Protein AF-A0A0R3SLM7-F1 (afdb_monomer)

InterPro domains:
  IPR008491 CDK5 regulatory subunit-associated protein 3 [PF05600] (5-441)
  IPR008491 CDK5 regulatory subunit-associated protein 3 [PTHR14894] (5-441)

Solvent-accessible surface area (backbone atoms only — not comparable to full-atom values): 27024 Å² total; per-residue (Å²): 130,83,80,88,83,86,74,61,61,83,48,39,59,65,51,35,45,76,70,60,63,29,59,95,59,43,66,61,54,46,53,53,51,52,49,52,50,50,56,45,50,68,76,42,42,88,77,51,69,91,63,76,86,46,98,48,59,62,62,31,51,52,50,50,42,59,47,35,72,72,70,56,84,52,56,44,100,86,71,40,74,31,72,67,54,51,52,41,50,51,55,53,47,51,30,62,75,51,34,43,50,59,50,53,52,34,53,54,50,30,53,48,66,62,48,51,60,55,54,49,50,58,49,52,54,48,53,51,50,51,53,55,49,53,52,48,50,54,53,48,54,53,50,48,53,53,50,52,52,52,48,51,50,50,31,64,69,66,72,54,87,60,93,60,50,68,55,55,35,44,58,46,38,61,56,28,70,56,55,53,38,54,51,35,61,55,49,44,75,46,49,66,54,53,49,50,52,51,56,53,49,44,68,78,35,74,86,56,90,56,91,74,64,76,42,51,53,50,52,45,30,51,74,71,35,78,43,34,36,36,24,71,76,67,75,46,79,57,83,42,76,49,67,34,80,78,43,52,74,59,52,46,54,54,46,54,52,49,51,54,56,48,59,63,48,61,74,75,61,83,73,80,83,76,68,78,79,69,64,73,84,61,82,64,64,69,90,68,68,72,85,54,75,79,84,53,77,84,65,89,76,86,83,81,82,84,90,85,86,84,81,88,84,91,87,86,89,84,88,89,89,86,90,88,88,87,87,88,85,90,73,99,63,87,49,60,20,48,30,79,28,35,33,46,26,72,81,33,72,68,40,42,51,47,37,50,50,28,48,49,50,52,46,55,48,44,52,54,51,44,49,50,53,54,60,48,55,54,61,74,53,87,68,82,90,76,91,69,86,82,77,87,62,105,64,84,58,66,81,76,46,38,66,57,53,50,53,52,48,68,74,41,57,66,85,62,59,70,61,47,68,67,54,46,51,54,48,44,52,53,49,49,49,54,50,44,55,78,65,31,65,72,51,51,55,54,61,78

Foldseek 3Di:
DPDDDDDALLCQLVVCVVVVVADPCLVVLVVVLVVLLVVLCVVCVVQCPPQDDDPQVLVSLVVSLVSCVVPPPDADPVRHGDPSNVSSVVSNVSCVVRVSSSVSVSVVSNVCVVVVVVVVVVVVVVVVVVVVVVVVVVVVVVVVVVVVVVVVVVCVLLVPDDPLSVLSVLVLLVCQVVVVLVLLCLLLVLVLLQVLVLLVVCLVCVVDPCNQPQLNLSVCSNPPGFAFLLCVVPVDHAPEEDDAPCRSVVVSVVSVVVVVVVVVVVVPDPPDPDPVVVPPVPPPVPVPPPPDPPVPPPNDDDDDDDDDDDDDDDDDDDDDDDDDDDDDDDDDDRRYQYYNRSHTQLLDPVSLVSNLVSLVSSLVVLVVLLVVQVLLVVLVDPDDDDDDDDPDDPDDDSNVCSVVVVVSLVVRDPSSVVDDSVNSVVSNVSSVVSSCCSPPVVNCSSND

pLDDT: mean 76.99, std 20.33, range [26.98, 95.44]

Secondary structure (DSSP, 8-state):
-PPPP---GGGHHHHHHHTTSS-TTHHHHHHHHHHHHHHHHHHTGGGSTTPPPPSSHHHHHHHHHHHHHHH---B-TTSPBPHHHHHHHHHHHHHHHTTHHHHHHHHHHHHHHHHHHHHHHHHHHHHHHHHHHHHHHHHHHHHHHHHHHHHHHHHHHHT--SS-HHHHHHHHHHTHHHHHHHHHHHHGGGHHHHHHHHHHHHHH-TT---TTTSSHHHHHHHHH-S-BHHHHHHSS--SEE---TT-HHHHHHHHHHHHHHHHHHHTT-------TT--TT----GGG----SGGGTT-------------------------------------EE-GGGGSBGGGSHHHHHHHHHHHHHHHHHHHHHHHHHHHHHHHHS------------SS--HHHHHHHHHHHHHSS-HHHHT--HHHHHHHHHHHHHHHHHHH-HHHHHH--

Structure (mmCIF, N/CA/C/O backbone):
data_AF-A0A0R3SLM7-F1
#
_entry.id   AF-A0A0R3SLM7-F1
#
loop_
_atom_site.group_PDB
_atom_site.id
_atom_site.type_symbol
_atom_site.label_atom_id
_atom_site.label_alt_id
_atom_site.label_comp_id
_atom_site.label_asym_id
_atom_site.label_entity_id
_atom_site.label_seq_id
_atom_site.pdbx_PDB_ins_code
_atom_site.Cartn_x
_atom_site.Cartn_y
_atom_site.Cartn_z
_atom_site.occupancy
_atom_site.B_iso_or_equiv
_atom_site.auth_seq_id
_atom_site.auth_comp_id
_atom_site.auth_asym_id
_atom_site.auth_atom_id
_atom_site.pdbx_PDB_model_num
ATOM 1 N N . MET A 1 1 ? -33.824 33.484 60.166 1.00 42.94 1 MET A N 1
ATOM 2 C CA . MET A 1 1 ? -33.489 32.264 59.406 1.00 42.94 1 MET A CA 1
ATOM 3 C C . MET A 1 1 ? -32.159 31.755 59.939 1.00 42.94 1 MET A C 1
ATOM 5 O O . MET A 1 1 ? -31.243 32.569 59.995 1.00 42.94 1 MET A O 1
ATOM 9 N N . PRO A 1 2 ? -32.039 30.507 60.420 1.00 50.28 2 PRO A N 1
ATOM 10 C CA . PRO A 1 2 ? -30.723 29.961 60.746 1.00 50.28 2 PRO A CA 1
ATOM 11 C C . PRO A 1 2 ? -29.842 29.959 59.486 1.00 50.28 2 PRO A C 1
ATOM 13 O O . PRO A 1 2 ? -30.351 29.786 58.379 1.00 50.28 2 PRO A O 1
ATOM 16 N N . ALA A 1 3 ? -28.542 30.209 59.653 1.00 61.91 3 ALA A N 1
ATOM 17 C CA . ALA A 1 3 ? -27.585 30.229 58.550 1.00 61.91 3 ALA A CA 1
ATOM 18 C C . ALA A 1 3 ? -27.536 28.858 57.855 1.00 61.91 3 ALA A C 1
ATOM 20 O O . ALA A 1 3 ? -27.489 27.823 58.522 1.00 61.91 3 ALA A O 1
ATOM 21 N N . SER A 1 4 ? -27.550 28.856 56.522 1.00 70.88 4 SER A N 1
ATOM 22 C CA . SER A 1 4 ? -27.407 27.649 55.708 1.00 70.88 4 SER A CA 1
ATOM 23 C C . SER A 1 4 ? -26.027 27.034 55.925 1.00 70.88 4 SER A C 1
ATOM 25 O O . SER A 1 4 ? -25.007 27.708 55.780 1.00 70.88 4 SER A O 1
ATOM 27 N N . ILE A 1 5 ? -25.997 25.754 56.290 1.00 78.81 5 ILE A N 1
ATOM 28 C CA . ILE A 1 5 ? -24.760 25.015 56.535 1.00 78.81 5 ILE A CA 1
ATOM 29 C C . ILE A 1 5 ? -24.407 24.242 55.265 1.00 78.81 5 ILE A C 1
ATOM 31 O O . ILE A 1 5 ? -25.233 23.483 54.768 1.00 78.81 5 ILE A O 1
ATOM 35 N N . SER A 1 6 ? -23.187 24.429 54.760 1.00 83.19 6 SER A N 1
ATOM 36 C CA . SER A 1 6 ? -22.646 23.685 53.618 1.00 83.19 6 SER A CA 1
ATOM 37 C C . SER A 1 6 ? -21.650 22.636 54.108 1.00 83.19 6 SER A C 1
ATOM 39 O O . SER A 1 6 ? -20.753 22.948 54.895 1.00 83.19 6 SER A O 1
ATOM 41 N N . VAL A 1 7 ? -21.828 21.387 53.676 1.00 83.31 7 VAL A N 1
ATOM 42 C CA . VAL A 1 7 ? -20.976 20.249 54.045 1.00 83.31 7 VAL A CA 1
ATOM 43 C C . VAL A 1 7 ? -20.659 19.454 52.780 1.00 83.31 7 VAL A C 1
ATOM 45 O O . VAL A 1 7 ? -21.592 19.079 52.072 1.00 83.31 7 VAL A O 1
ATOM 48 N N . PRO A 1 8 ? -19.380 19.154 52.489 1.00 85.38 8 PRO A N 1
ATOM 49 C CA . PRO A 1 8 ? -19.029 18.266 51.386 1.00 85.38 8 PRO A CA 1
ATOM 50 C C . PRO A 1 8 ? -19.628 16.873 51.594 1.00 85.38 8 PRO A C 1
ATOM 52 O O . PRO A 1 8 ? -19.452 16.284 52.663 1.00 85.38 8 PRO A O 1
ATOM 55 N N . SER A 1 9 ? -20.265 16.317 50.563 1.00 83.81 9 SER A N 1
ATOM 56 C CA . SER A 1 9 ? -20.953 15.018 50.612 1.00 83.81 9 SER A CA 1
ATOM 57 C C . SER A 1 9 ? -20.081 13.879 51.158 1.00 83.81 9 SER A C 1
ATOM 59 O O . SER A 1 9 ? -20.539 13.082 51.972 1.00 83.81 9 SER A O 1
ATOM 61 N N . GLN A 1 10 ? -18.791 13.862 50.808 1.00 86.69 10 GLN A N 1
ATOM 62 C CA . GLN A 1 10 ? -17.817 12.860 51.273 1.00 86.69 10 GLN A CA 1
ATOM 63 C C . GLN A 1 10 ? -17.526 12.927 52.781 1.00 86.69 10 GLN A C 1
ATOM 65 O O . GLN A 1 10 ? -17.068 11.962 53.388 1.00 86.69 10 GLN A O 1
ATOM 70 N N . LYS A 1 11 ? -17.772 14.083 53.406 1.00 89.19 11 LYS A N 1
ATOM 71 C CA . LYS A 1 11 ? -17.537 14.327 54.836 1.00 89.19 11 LYS A CA 1
ATOM 72 C C . LYS A 1 11 ? -18.830 14.316 55.650 1.00 89.19 11 LYS A C 1
ATOM 74 O O . LYS A 1 11 ? -18.783 14.586 56.849 1.00 89.19 11 LYS A O 1
ATOM 79 N N . LEU A 1 12 ? -19.965 13.986 55.032 1.00 90.00 12 LEU A N 1
ATOM 80 C CA . LEU A 1 12 ? -21.279 14.095 55.655 1.00 90.00 12 LEU A CA 1
ATOM 81 C C . LEU A 1 12 ? -21.446 13.137 56.846 1.00 90.00 12 LEU A C 1
ATOM 83 O O . LEU A 1 12 ? -21.880 13.569 57.908 1.00 90.00 12 LEU A O 1
ATOM 87 N N . ILE A 1 13 ? -21.011 11.878 56.729 1.00 91.69 13 ILE A N 1
ATOM 88 C CA . ILE A 1 13 ? -21.053 10.910 57.844 1.00 91.69 13 ILE A CA 1
ATOM 89 C C . ILE A 1 13 ? -20.163 11.347 59.023 1.00 91.69 13 ILE A C 1
ATOM 91 O O . ILE A 1 13 ? -20.681 11.445 60.139 1.00 91.69 13 ILE A O 1
ATOM 95 N N . PRO A 1 14 ? -18.861 11.664 58.828 1.00 91.69 14 PRO A N 1
ATOM 96 C CA . PRO A 1 14 ? -18.027 12.220 59.894 1.00 91.69 14 PRO A CA 1
ATOM 97 C C . PRO A 1 14 ? -18.647 13.449 60.564 1.00 91.69 14 PRO A C 1
ATOM 99 O O . PRO A 1 14 ? -18.636 13.558 61.788 1.00 91.69 14 PRO A O 1
ATOM 102 N N . TRP A 1 15 ? -19.238 14.342 59.769 1.00 92.81 15 TRP A N 1
ATOM 103 C CA . TRP A 1 15 ? -19.884 15.555 60.259 1.00 92.81 15 TRP A CA 1
ATOM 104 C C . TRP A 1 15 ? -21.124 15.255 61.117 1.00 92.81 15 TRP A C 1
ATOM 106 O O . TRP A 1 15 ? -21.305 15.863 62.176 1.00 92.81 15 TRP A O 1
ATOM 116 N N . LEU A 1 16 ? -21.956 14.288 60.707 1.00 91.81 16 LEU A N 1
ATOM 117 C CA . LEU A 1 16 ? -23.124 13.837 61.473 1.00 91.81 16 LEU A CA 1
ATOM 118 C C . LEU A 1 16 ? -22.712 13.191 62.806 1.00 91.81 16 LEU A C 1
ATOM 120 O O . LEU A 1 16 ? -23.360 13.428 63.829 1.00 91.81 16 LEU A O 1
ATOM 124 N N . LEU A 1 17 ? -21.618 12.422 62.816 1.00 92.38 17 LEU A N 1
ATOM 125 C CA . LEU A 1 17 ? -21.061 11.793 64.020 1.00 92.38 17 LEU A CA 1
ATOM 126 C C . LEU A 1 17 ? -20.460 12.813 64.995 1.00 92.38 17 LEU A C 1
ATOM 128 O O . LEU A 1 17 ? -20.709 12.735 66.199 1.00 92.38 17 LEU A O 1
ATOM 132 N N . GLU A 1 18 ? -19.683 13.779 64.497 1.00 93.12 18 GLU A N 1
ATOM 133 C CA . GLU A 1 18 ? -19.029 14.809 65.318 1.00 93.12 18 GLU A CA 1
ATOM 134 C C . GLU A 1 18 ? -20.057 15.660 66.070 1.00 93.12 18 GLU A C 1
ATOM 136 O O . GLU A 1 18 ? -19.906 15.947 67.260 1.00 93.12 18 GLU A O 1
ATOM 141 N N . ARG A 1 19 ? -21.162 15.990 65.395 1.00 90.88 19 ARG A N 1
ATOM 142 C CA . ARG A 1 19 ? -22.281 16.742 65.975 1.00 90.88 19 ARG A CA 1
ATOM 143 C C . ARG A 1 19 ? -23.264 15.881 66.761 1.00 90.88 19 ARG A C 1
ATOM 145 O O . ARG A 1 19 ? -24.234 16.421 67.287 1.00 90.88 19 ARG A O 1
ATOM 152 N N . ARG A 1 20 ? -23.004 14.573 66.871 1.00 90.56 20 ARG A N 1
ATOM 153 C CA . ARG A 1 20 ? -23.850 13.595 67.573 1.00 90.56 20 ARG A CA 1
ATOM 154 C C . ARG A 1 20 ? -25.292 13.557 67.050 1.00 90.56 20 ARG A C 1
ATOM 156 O O . ARG A 1 20 ? -26.209 13.299 67.822 1.00 90.56 20 ARG A O 1
ATOM 163 N N . VAL A 1 21 ? -25.486 13.828 65.756 1.00 89.50 21 VAL A N 1
ATOM 164 C CA . VAL A 1 21 ? -26.787 13.675 65.079 1.00 89.50 21 VAL A CA 1
ATOM 165 C C . VAL A 1 21 ? -27.104 12.193 64.904 1.00 89.50 21 VAL A C 1
ATOM 167 O O . VAL A 1 21 ? -28.241 11.785 65.097 1.00 89.50 21 VAL A O 1
ATOM 170 N N . ILE A 1 22 ? -26.085 11.389 64.593 1.00 93.06 22 ILE A N 1
ATOM 171 C CA . ILE A 1 22 ? -26.174 9.926 64.518 1.00 93.06 22 ILE A CA 1
ATOM 172 C C . ILE A 1 22 ? -25.244 9.287 65.557 1.00 93.06 22 ILE A C 1
ATOM 174 O O . ILE A 1 22 ? -24.228 9.870 65.951 1.00 93.06 22 ILE A O 1
ATOM 178 N N . SER A 1 23 ? -25.592 8.083 66.016 1.00 91.94 23 SER A N 1
ATOM 179 C CA . SER A 1 23 ? -24.773 7.304 66.956 1.00 91.94 23 SER A CA 1
ATOM 180 C C . SER A 1 23 ? -23.512 6.748 66.286 1.00 91.94 23 SER A C 1
ATOM 182 O O . SER A 1 23 ? -23.504 6.494 65.088 1.00 91.94 23 SER A O 1
ATOM 184 N N . LYS A 1 24 ? -22.455 6.464 67.058 1.00 90.31 24 LYS A N 1
ATOM 185 C CA . LYS A 1 24 ? -21.267 5.747 66.548 1.00 90.31 24 LYS A CA 1
ATOM 186 C C . LYS A 1 24 ? -21.575 4.311 66.123 1.00 90.31 24 LYS A C 1
ATOM 188 O O . LYS A 1 24 ? -20.891 3.776 65.260 1.00 90.31 24 LYS A O 1
ATOM 193 N N . ASP A 1 25 ? -22.604 3.711 66.713 1.00 91.81 25 ASP A N 1
ATOM 194 C CA . ASP A 1 25 ? -23.058 2.355 66.400 1.00 91.81 25 ASP A CA 1
ATOM 195 C C . ASP A 1 25 ? -24.141 2.327 65.302 1.00 91.81 25 ASP A C 1
ATOM 197 O O . ASP A 1 25 ? -24.780 1.293 65.118 1.00 91.81 25 ASP A O 1
ATOM 201 N N . TYR A 1 26 ? -24.351 3.426 64.555 1.00 93.12 26 TYR A N 1
ATOM 202 C CA . TYR A 1 26 ? -25.422 3.525 63.548 1.00 93.12 26 TYR A CA 1
ATOM 203 C C . TYR A 1 26 ? -25.383 2.404 62.501 1.00 93.12 26 TYR A C 1
ATOM 205 O O . TYR A 1 26 ? -26.437 1.982 62.046 1.00 93.12 26 TYR A O 1
ATOM 213 N N . ILE A 1 27 ? -24.196 1.887 62.161 1.00 92.06 27 ILE A N 1
ATOM 214 C CA . ILE A 1 27 ? -24.023 0.775 61.212 1.00 92.06 27 ILE A CA 1
ATOM 215 C C . ILE A 1 27 ? -24.757 -0.478 61.709 1.00 92.06 27 ILE A C 1
ATOM 217 O O . ILE A 1 27 ? -25.474 -1.119 60.950 1.00 92.06 27 ILE A O 1
ATOM 221 N N . LYS A 1 28 ? -24.658 -0.796 63.008 1.00 93.81 28 LYS A N 1
ATOM 222 C CA . LYS A 1 28 ? -25.361 -1.948 63.599 1.00 93.81 28 LYS A CA 1
ATOM 223 C C . LYS A 1 28 ? -26.874 -1.740 63.588 1.00 93.81 28 LYS A C 1
ATOM 225 O O . LYS A 1 28 ? -27.623 -2.682 63.338 1.00 93.81 28 LYS A O 1
ATOM 230 N N . SER A 1 29 ? -27.323 -0.514 63.870 1.00 91.50 29 SER A N 1
ATOM 231 C CA . SER A 1 29 ? -28.740 -0.151 63.778 1.00 91.50 29 SER A CA 1
ATOM 232 C C . SER A 1 29 ? -29.244 -0.268 62.339 1.00 91.50 29 SER A C 1
ATOM 234 O O . SER A 1 29 ? -30.318 -0.822 62.118 1.00 91.50 29 SER A O 1
ATOM 236 N N . LEU A 1 30 ? -28.455 0.184 61.361 1.00 92.75 30 LEU A N 1
ATOM 237 C CA . LEU A 1 30 ? -28.770 0.079 59.941 1.00 92.75 30 LEU A CA 1
ATOM 238 C C . LEU A 1 30 ? -28.881 -1.388 59.514 1.00 92.75 30 LEU A C 1
ATOM 240 O O . LEU A 1 30 ? -29.927 -1.774 59.011 1.00 92.75 30 LEU A O 1
ATOM 244 N N . GLU A 1 31 ? -27.895 -2.236 59.823 1.00 93.56 31 GLU A N 1
ATOM 245 C CA . GLU A 1 31 ? -27.941 -3.680 59.534 1.00 93.56 31 GLU A CA 1
ATOM 246 C C . GLU A 1 31 ? -29.170 -4.369 60.147 1.00 93.56 31 GLU A C 1
ATOM 248 O O . GLU A 1 31 ? -29.835 -5.184 59.499 1.00 93.56 31 GLU A O 1
ATOM 253 N N . TYR A 1 32 ? -29.501 -4.032 61.398 1.00 93.75 32 TYR A N 1
ATOM 254 C CA . TYR A 1 32 ? -30.682 -4.565 62.072 1.00 93.75 32 TYR A CA 1
ATOM 255 C C . TYR A 1 32 ? -31.975 -4.166 61.352 1.00 93.75 32 TYR A C 1
ATOM 257 O O . TYR A 1 32 ? -32.854 -5.009 61.144 1.00 93.75 32 TYR A O 1
ATOM 265 N N . ILE A 1 33 ? -32.099 -2.893 60.970 1.00 92.56 33 ILE A N 1
ATOM 266 C CA . ILE A 1 33 ? -33.287 -2.385 60.288 1.00 92.56 33 ILE A CA 1
ATOM 267 C C . ILE A 1 33 ? -33.382 -2.949 58.863 1.00 92.56 33 ILE A C 1
ATOM 269 O O . ILE A 1 33 ? -34.450 -3.425 58.478 1.00 92.56 33 ILE A O 1
ATOM 273 N N . SER A 1 34 ? -32.276 -3.004 58.118 1.00 92.06 34 SER A N 1
ATOM 274 C CA . SER A 1 34 ? -32.204 -3.630 56.794 1.00 92.06 34 SER A CA 1
ATOM 275 C C . SER A 1 34 ? -32.658 -5.084 56.831 1.00 92.06 34 SER A C 1
ATOM 277 O O . SER A 1 34 ? -33.465 -5.514 56.007 1.00 92.06 34 SER A O 1
ATOM 279 N N . LYS A 1 35 ? -32.214 -5.843 57.840 1.00 94.25 35 LYS A N 1
ATOM 280 C CA . LYS A 1 35 ? -32.665 -7.223 58.038 1.00 94.25 35 LYS A CA 1
ATOM 281 C C . LYS A 1 35 ? -34.173 -7.296 58.278 1.00 94.25 35 LYS A C 1
ATOM 283 O O . LYS A 1 35 ? -34.838 -8.144 57.692 1.00 94.25 35 LYS A O 1
ATOM 288 N N . LYS A 1 36 ? -34.728 -6.400 59.101 1.00 93.25 36 LYS A N 1
ATOM 289 C CA . LYS A 1 36 ? -36.174 -6.335 59.374 1.00 93.25 36 LYS A CA 1
ATOM 290 C C . LYS A 1 36 ? -36.995 -5.987 58.135 1.00 93.25 36 LYS A C 1
ATOM 292 O O . LYS A 1 36 ? -38.081 -6.537 57.967 1.00 93.25 36 LYS A O 1
ATOM 297 N N . ILE A 1 37 ? -36.480 -5.114 57.273 1.00 92.25 37 ILE A N 1
ATOM 298 C CA . ILE A 1 37 ? -37.103 -4.794 55.985 1.00 92.25 37 ILE A CA 1
ATOM 299 C C . ILE A 1 37 ? -37.105 -6.014 55.069 1.00 92.25 37 ILE A C 1
ATOM 301 O O . ILE A 1 37 ? -38.150 -6.329 54.508 1.00 92.25 37 ILE A O 1
ATOM 305 N N . ASN A 1 38 ? -35.985 -6.729 54.956 1.00 91.81 38 ASN A N 1
ATOM 306 C CA . ASN A 1 38 ? -35.899 -7.925 54.116 1.00 91.81 38 ASN A CA 1
ATOM 307 C C . ASN A 1 38 ? -36.828 -9.040 54.621 1.00 91.81 38 ASN A C 1
ATOM 309 O O . ASN A 1 38 ? -37.623 -9.566 53.849 1.00 91.81 38 ASN A O 1
ATOM 313 N N . GLU A 1 39 ? -36.820 -9.320 55.931 1.00 93.00 39 GLU A N 1
ATOM 314 C CA . GLU A 1 39 ? -37.744 -10.273 56.570 1.00 93.00 39 GLU A CA 1
ATOM 315 C C . GLU A 1 39 ? -39.215 -9.904 56.299 1.00 93.00 39 GLU A C 1
ATOM 317 O O . GLU A 1 39 ? -40.059 -10.769 56.045 1.00 93.00 39 GLU A O 1
ATOM 322 N N . PHE A 1 40 ? -39.548 -8.610 56.341 1.00 91.62 40 PHE A N 1
ATOM 323 C CA . PHE A 1 40 ? -40.887 -8.148 55.995 1.00 91.62 40 PHE A CA 1
ATOM 324 C C . PHE A 1 40 ? -41.194 -8.342 54.505 1.00 91.62 40 PHE A C 1
ATOM 326 O O . PHE A 1 40 ? -42.275 -8.820 54.164 1.00 91.62 40 PHE A O 1
ATOM 333 N N . SER A 1 41 ? -40.253 -7.985 53.629 1.00 89.25 41 SER A N 1
ATOM 334 C CA . SER A 1 41 ? -40.411 -8.075 52.178 1.00 89.25 41 SER A CA 1
ATOM 335 C C . SER A 1 41 ? -40.649 -9.513 51.719 1.00 89.25 41 SER A C 1
ATOM 337 O O . SER A 1 41 ? -41.476 -9.743 50.845 1.00 89.25 41 SER A O 1
ATOM 339 N N . GLU A 1 42 ? -39.974 -10.482 52.339 1.00 88.56 42 GLU A N 1
ATOM 340 C CA . GLU A 1 42 ? -40.154 -11.911 52.061 1.00 88.56 42 GLU A CA 1
ATOM 341 C C . GLU A 1 42 ? -41.484 -12.444 52.612 1.00 88.56 42 GLU A C 1
ATOM 343 O O . GLU A 1 42 ? -42.202 -13.169 51.929 1.00 88.56 42 GLU A O 1
ATOM 348 N N . SER A 1 43 ? -41.844 -12.074 53.845 1.00 88.19 43 SER A N 1
ATOM 349 C CA . SER A 1 43 ? -43.051 -12.592 54.509 1.00 88.19 43 SER A CA 1
ATOM 350 C C . SER A 1 43 ? -44.360 -11.950 54.040 1.00 88.19 43 SER A C 1
ATOM 352 O O . SER A 1 43 ? -45.431 -12.506 54.276 1.00 88.19 43 SER A O 1
ATOM 354 N N . SER A 1 44 ? -44.294 -10.771 53.422 1.00 85.75 44 SER A N 1
ATOM 355 C CA . SER A 1 44 ? -45.459 -9.988 52.989 1.00 85.75 44 SER A CA 1
ATOM 356 C C . SER A 1 44 ? -45.410 -9.625 51.501 1.00 85.75 44 SER A C 1
ATOM 358 O O . SER A 1 44 ? -46.007 -8.619 51.119 1.00 85.75 44 SER A O 1
ATOM 360 N N . ALA A 1 45 ? -44.730 -10.435 50.677 1.00 84.69 45 ALA A N 1
ATOM 361 C CA . ALA A 1 45 ? -44.522 -10.200 49.243 1.00 84.69 45 ALA A CA 1
ATOM 362 C C . ALA A 1 45 ? -45.825 -9.860 48.490 1.00 84.69 45 ALA A C 1
ATOM 364 O O . ALA A 1 45 ? -45.892 -8.842 47.806 1.00 84.69 45 ALA A O 1
ATOM 365 N N . ASP A 1 46 ? -46.898 -10.620 48.728 1.00 83.94 46 ASP A N 1
ATOM 366 C CA . ASP A 1 46 ? -48.210 -10.423 48.089 1.00 83.94 46 ASP A CA 1
ATOM 367 C C . ASP A 1 46 ? -48.850 -9.054 48.401 1.00 83.94 46 ASP A C 1
ATOM 369 O O . ASP A 1 46 ? -49.691 -8.556 47.659 1.00 83.94 46 ASP A O 1
ATOM 373 N N . LYS A 1 47 ? -48.482 -8.423 49.526 1.00 82.12 47 LYS A N 1
ATOM 374 C CA . LYS A 1 47 ? -49.043 -7.128 49.961 1.00 82.12 47 LYS A CA 1
ATOM 375 C C . LYS A 1 47 ? -48.268 -5.918 49.441 1.00 82.12 47 LYS A C 1
ATOM 377 O O . LYS A 1 47 ? -48.741 -4.785 49.569 1.00 82.12 47 LYS A O 1
ATOM 382 N N . ILE A 1 48 ? -47.062 -6.147 48.935 1.00 86.25 48 ILE A N 1
ATOM 383 C CA . ILE A 1 48 ? -46.142 -5.115 48.441 1.00 86.25 48 ILE A CA 1
ATOM 384 C C . ILE A 1 48 ? -45.897 -5.240 46.934 1.00 86.25 48 ILE A C 1
ATOM 386 O O . ILE A 1 48 ? -45.029 -4.558 46.392 1.00 86.25 48 ILE A O 1
ATOM 390 N N . GLU A 1 49 ? -46.667 -6.095 46.260 1.00 82.31 49 GLU A N 1
ATOM 391 C CA . GLU A 1 49 ? -46.612 -6.276 44.815 1.00 82.31 49 GLU A CA 1
ATOM 392 C C . GLU A 1 49 ? -46.841 -4.935 44.093 1.00 82.31 49 GLU A C 1
ATOM 394 O O . GLU A 1 49 ? -47.788 -4.203 44.383 1.00 82.31 49 GLU A O 1
ATOM 399 N N . GLY A 1 50 ? -45.936 -4.592 43.170 1.00 81.25 50 GLY A N 1
ATOM 400 C CA . GLY A 1 50 ? -45.994 -3.351 42.390 1.00 81.25 50 GLY A CA 1
ATOM 401 C C . GLY A 1 50 ? -45.265 -2.144 42.992 1.00 81.25 50 GLY A C 1
ATOM 402 O O . GLY A 1 50 ? -45.292 -1.071 42.389 1.00 81.25 50 GLY A O 1
ATOM 403 N N . ILE A 1 51 ? -44.593 -2.285 44.140 1.00 88.94 51 ILE A N 1
ATOM 404 C CA . ILE A 1 51 ? -43.753 -1.220 44.709 1.00 88.94 51 ILE A CA 1
ATOM 405 C C . ILE A 1 51 ? -42.326 -1.332 44.166 1.00 88.94 51 ILE A C 1
ATOM 407 O O . ILE A 1 51 ? -41.668 -2.360 44.315 1.00 88.94 51 ILE A O 1
ATOM 411 N N . GLU A 1 52 ? -41.828 -0.254 43.561 1.00 90.00 52 GLU A N 1
ATOM 412 C CA . GLU A 1 52 ? -40.454 -0.180 43.065 1.00 90.00 52 GLU A CA 1
ATOM 413 C C . GLU A 1 52 ? -39.445 -0.183 44.226 1.00 90.00 52 GLU A C 1
ATOM 415 O O . GLU A 1 52 ? -39.536 0.613 45.167 1.00 90.00 52 GLU A O 1
ATOM 420 N N . ILE A 1 53 ? -38.456 -1.075 44.148 1.00 88.88 53 ILE A N 1
ATOM 421 C CA . ILE A 1 53 ? -37.362 -1.145 45.119 1.00 88.88 53 ILE A CA 1
ATOM 422 C C . ILE A 1 53 ? -36.475 0.090 44.956 1.00 88.88 53 ILE A C 1
ATOM 424 O O . ILE A 1 53 ? -35.957 0.358 43.873 1.00 88.88 53 ILE A O 1
ATOM 428 N N . LYS A 1 54 ? -36.252 0.827 46.049 1.00 89.56 54 LYS A N 1
ATOM 429 C CA . LYS A 1 54 ? -35.417 2.037 46.039 1.00 89.56 54 LYS A CA 1
ATOM 430 C C . LYS A 1 54 ? -33.981 1.760 46.499 1.00 89.56 54 LYS A C 1
ATOM 432 O O . LYS A 1 54 ? -33.789 0.951 47.404 1.00 89.56 54 LYS A O 1
ATOM 437 N N . PRO A 1 55 ? -32.978 2.498 45.975 1.00 87.00 55 PRO A N 1
ATOM 438 C CA . PRO A 1 55 ? -31.581 2.376 46.411 1.00 87.00 55 PRO A CA 1
ATOM 439 C C . PRO A 1 55 ? -31.329 2.741 47.880 1.00 87.00 55 PRO A C 1
ATOM 441 O O . PRO A 1 55 ? -30.302 2.362 48.427 1.00 87.00 55 PRO A O 1
ATOM 444 N N . VAL A 1 56 ? -32.233 3.513 48.492 1.00 92.88 56 VAL A N 1
ATOM 445 C CA . VAL A 1 56 ? -32.232 3.828 49.926 1.00 92.88 56 VAL A CA 1
ATOM 446 C C . VAL A 1 56 ? -33.476 3.180 50.532 1.00 92.88 56 VAL A C 1
ATOM 448 O O . VAL A 1 56 ? -34.609 3.541 50.189 1.00 92.88 56 VAL A O 1
ATOM 451 N N . GLN A 1 57 ? -33.265 2.229 51.433 1.00 92.19 57 GLN A N 1
ATOM 452 C CA . GLN A 1 57 ? -34.280 1.391 52.061 1.00 92.19 57 GLN A CA 1
ATOM 453 C C . GLN A 1 57 ? -35.249 2.189 52.925 1.00 92.19 57 GLN A C 1
ATOM 455 O O . GLN A 1 57 ? -36.427 1.845 52.974 1.00 92.19 57 GLN A O 1
ATOM 460 N N . TYR A 1 58 ? -34.817 3.294 53.536 1.00 94.81 58 TYR A N 1
ATOM 461 C CA . TYR A 1 58 ? -35.739 4.213 54.204 1.00 94.81 58 TYR A CA 1
ATOM 462 C C . TYR A 1 58 ? -36.870 4.701 53.279 1.00 94.81 58 TYR A C 1
ATOM 464 O O . TYR A 1 58 ? -38.043 4.649 53.654 1.00 94.81 58 TYR A O 1
ATOM 472 N N . PHE A 1 59 ? -36.552 5.133 52.051 1.00 94.31 59 PHE A N 1
ATOM 473 C CA . PHE A 1 59 ? -37.579 5.582 51.104 1.00 94.31 59 PHE A CA 1
ATOM 474 C C . PHE A 1 59 ? -38.445 4.422 50.612 1.00 94.31 59 PHE A C 1
ATOM 476 O O . PHE A 1 59 ? -39.644 4.605 50.416 1.00 94.31 59 PHE A O 1
ATOM 483 N N . TYR A 1 60 ? -37.861 3.232 50.461 1.00 94.06 60 TYR A N 1
ATOM 484 C CA . TYR A 1 60 ? -38.614 2.020 50.147 1.00 94.06 60 TYR A CA 1
ATOM 485 C C . TYR A 1 60 ? -39.619 1.677 51.261 1.00 94.06 60 TYR A C 1
ATOM 487 O O . TYR A 1 60 ? -40.805 1.495 50.998 1.00 94.06 60 TYR A O 1
ATOM 495 N N . ALA A 1 61 ? -39.188 1.693 52.525 1.00 93.94 61 ALA A N 1
ATOM 496 C CA . ALA A 1 61 ? -40.042 1.440 53.683 1.00 93.94 61 ALA A CA 1
ATOM 497 C C . ALA A 1 61 ? -41.160 2.483 53.832 1.00 93.94 61 ALA A C 1
ATOM 499 O O . ALA A 1 61 ? -42.288 2.129 54.184 1.00 93.94 61 ALA A O 1
ATOM 500 N N . GLN A 1 62 ? -40.881 3.756 53.531 1.00 94.56 62 GLN A N 1
ATOM 501 C CA . GLN A 1 62 ? -41.911 4.795 53.493 1.00 94.56 62 GLN A CA 1
ATOM 502 C C . GLN A 1 62 ? -42.970 4.532 52.419 1.00 94.56 62 GLN A C 1
ATOM 504 O O . GLN A 1 62 ? -44.157 4.742 52.673 1.00 94.56 62 GLN A O 1
ATOM 509 N N . ASP A 1 63 ? -42.567 4.094 51.228 1.00 93.31 63 ASP A N 1
ATOM 510 C CA . ASP A 1 63 ? -43.507 3.818 50.143 1.0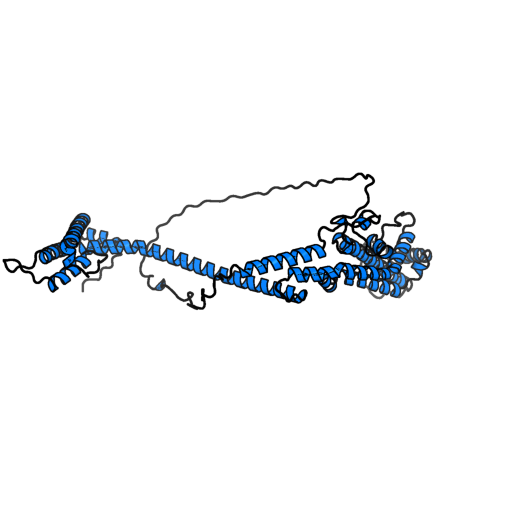0 93.31 63 ASP A CA 1
ATOM 511 C C . ASP A 1 63 ? -44.342 2.570 50.421 1.00 93.31 63 ASP A C 1
ATOM 513 O O . ASP A 1 63 ? -45.557 2.604 50.219 1.00 93.31 63 ASP A O 1
ATOM 517 N N . ILE A 1 64 ? -43.736 1.526 50.999 1.00 92.94 64 ILE A N 1
ATOM 518 C CA . ILE A 1 64 ? -44.466 0.364 51.517 1.00 92.94 64 ILE A CA 1
ATOM 519 C C . ILE A 1 64 ? -45.496 0.801 52.556 1.00 92.94 64 ILE A C 1
ATOM 521 O O . ILE A 1 64 ? -46.660 0.418 52.461 1.00 92.94 64 ILE A O 1
ATOM 525 N N . LEU A 1 65 ? -45.105 1.619 53.537 1.00 93.31 65 LEU A N 1
ATOM 526 C CA . LEU A 1 65 ? -46.027 2.079 54.573 1.00 93.31 65 LEU A CA 1
ATOM 527 C C . LEU A 1 65 ? -47.200 2.863 53.968 1.00 93.31 65 LEU A C 1
ATOM 529 O O . LEU A 1 65 ? -48.352 2.563 54.274 1.00 93.31 65 LEU A O 1
ATOM 533 N N . LYS A 1 66 ? -46.925 3.808 53.060 1.00 92.50 66 LYS A N 1
ATOM 534 C CA . LYS A 1 66 ? -47.962 4.584 52.359 1.00 92.50 66 LYS A CA 1
ATOM 535 C C . LYS A 1 66 ? -48.883 3.702 51.520 1.00 92.50 66 LYS A C 1
ATOM 537 O O . LYS A 1 66 ? -50.070 4.008 51.410 1.00 92.50 66 LYS A O 1
ATOM 542 N N . HIS A 1 67 ? -48.349 2.654 50.897 1.00 90.44 67 HIS A N 1
ATOM 543 C CA . HIS A 1 67 ? -49.138 1.693 50.136 1.00 90.44 67 HIS A CA 1
ATOM 544 C C . HIS A 1 67 ? -50.052 0.889 51.064 1.00 90.44 67 HIS A C 1
ATOM 546 O O . HIS A 1 67 ? -51.266 0.903 50.879 1.00 90.44 67 HIS A O 1
ATOM 552 N N . LEU A 1 68 ? -49.492 0.278 52.112 1.00 89.62 68 LEU A N 1
ATOM 553 C CA . LEU A 1 68 ? -50.237 -0.528 53.080 1.00 89.62 68 LEU A CA 1
ATOM 554 C C . LEU A 1 68 ? -51.321 0.279 53.799 1.00 89.62 68 LEU A C 1
ATOM 556 O O . LEU A 1 68 ? -52.414 -0.229 54.010 1.00 89.62 68 LEU A O 1
ATOM 560 N N . GLU A 1 69 ? -51.071 1.543 54.142 1.00 88.94 69 GLU A N 1
ATOM 561 C CA . GLU A 1 69 ? -52.088 2.406 54.761 1.00 88.94 69 GLU A CA 1
ATOM 562 C C . GLU A 1 69 ? -53.284 2.694 53.839 1.00 88.94 69 GLU A C 1
ATOM 564 O O . GLU A 1 69 ? -54.371 2.999 54.332 1.00 88.94 69 GLU A O 1
ATOM 569 N N . LYS A 1 70 ? -53.109 2.582 52.516 1.00 86.75 70 LYS A N 1
ATOM 570 C CA . LYS A 1 70 ? -54.184 2.750 51.527 1.00 86.75 70 LYS A CA 1
ATOM 571 C C . LYS A 1 70 ? -54.893 1.439 51.195 1.00 86.75 70 LYS A C 1
ATOM 573 O O . LYS A 1 70 ? -56.093 1.464 50.937 1.00 86.75 70 LYS A O 1
ATOM 578 N N . THR A 1 71 ? -54.167 0.324 51.154 1.00 85.25 71 THR A N 1
ATOM 579 C CA . THR A 1 71 ? -54.676 -0.959 50.644 1.00 85.25 71 THR A CA 1
ATOM 580 C C . THR A 1 71 ? -55.105 -1.928 51.742 1.00 85.25 71 THR A C 1
ATOM 582 O O . THR A 1 71 ? -56.035 -2.705 51.538 1.00 85.25 71 THR A O 1
ATOM 585 N N . ASP A 1 72 ? -54.489 -1.873 52.925 1.00 81.44 72 ASP A N 1
ATOM 586 C CA . ASP A 1 72 ? -54.764 -2.798 54.024 1.00 81.44 72 ASP A CA 1
ATOM 587 C C . ASP A 1 72 ? -55.798 -2.209 55.002 1.00 81.44 72 ASP A C 1
ATOM 589 O O . ASP A 1 72 ? -55.481 -1.513 55.969 1.00 81.44 72 ASP A O 1
ATOM 593 N N . THR A 1 73 ? -57.077 -2.513 54.759 1.00 75.56 73 THR A N 1
ATOM 594 C CA . THR A 1 73 ? -58.195 -2.106 55.628 1.00 75.56 73 THR A CA 1
ATOM 595 C C . THR A 1 73 ? -58.398 -3.032 56.832 1.00 75.56 73 THR A C 1
ATOM 597 O O . THR A 1 73 ? -59.376 -2.872 57.572 1.00 75.56 73 THR A O 1
ATOM 600 N N . THR A 1 74 ? -57.530 -4.030 57.037 1.00 76.62 74 THR A N 1
ATOM 601 C CA . THR A 1 74 ? -57.706 -5.013 58.109 1.00 76.62 74 THR A CA 1
ATOM 602 C C . THR A 1 74 ? -57.409 -4.394 59.475 1.00 76.62 74 THR A C 1
ATOM 604 O O . THR A 1 74 ? -56.421 -3.683 59.681 1.00 76.62 74 THR A O 1
ATOM 607 N N . LYS A 1 75 ? -58.303 -4.649 60.436 1.00 80.56 75 LYS A N 1
ATOM 608 C CA . LYS A 1 75 ? -58.156 -4.212 61.826 1.00 80.56 75 LYS A CA 1
ATOM 609 C C . LYS A 1 75 ? -58.134 -5.413 62.758 1.00 80.56 75 LYS A C 1
ATOM 611 O O . LYS A 1 75 ? -58.828 -6.399 62.539 1.00 80.56 75 LYS A O 1
ATOM 616 N N . ASP A 1 76 ? -57.326 -5.303 63.801 1.00 79.44 76 ASP A N 1
ATOM 617 C CA . ASP A 1 76 ? -57.229 -6.282 64.884 1.00 79.44 76 ASP A CA 1
ATOM 618 C C . ASP A 1 76 ? -58.526 -6.313 65.722 1.00 79.44 76 ASP A C 1
ATOM 620 O O . ASP A 1 76 ? -59.328 -5.380 65.651 1.00 79.44 76 ASP A O 1
ATOM 624 N N . PHE A 1 77 ? -58.705 -7.317 66.587 1.00 76.19 77 PHE A N 1
ATOM 625 C CA . PHE A 1 77 ? -59.874 -7.480 67.474 1.00 76.19 77 PHE A CA 1
ATOM 626 C C . PHE A 1 77 ? -60.169 -6.230 68.329 1.00 76.19 77 PHE A C 1
ATOM 628 O O . PHE A 1 77 ? -61.312 -5.944 68.670 1.00 76.19 77 PHE A O 1
ATOM 635 N N . PHE A 1 78 ? -59.137 -5.433 68.619 1.00 81.38 78 PHE A N 1
ATOM 636 C CA . PHE A 1 78 ? -59.225 -4.164 69.352 1.00 81.38 78 PHE A CA 1
ATOM 637 C C . PHE A 1 78 ? -59.354 -2.916 68.455 1.00 81.38 78 PHE A C 1
ATOM 639 O O . PHE A 1 78 ? -59.112 -1.802 68.915 1.00 81.38 78 PHE A O 1
ATOM 646 N N . GLY A 1 79 ? -59.654 -3.073 67.163 1.00 80.25 79 GLY A N 1
ATOM 647 C CA . GLY A 1 79 ? -59.804 -1.971 66.204 1.00 80.25 79 GLY A CA 1
ATOM 648 C C . GLY A 1 79 ? -58.493 -1.293 65.780 1.00 80.25 79 GLY A C 1
ATOM 649 O O . GLY A 1 79 ? -58.521 -0.224 65.170 1.00 80.25 79 GLY A O 1
ATOM 650 N N . ARG A 1 80 ? -57.340 -1.892 66.101 1.00 83.94 80 ARG A N 1
ATOM 651 C CA . ARG A 1 80 ? -56.005 -1.369 65.758 1.00 83.94 80 ARG A CA 1
ATOM 652 C C . ARG A 1 80 ? -55.645 -1.697 64.310 1.00 83.94 80 ARG A C 1
ATOM 654 O O . ARG A 1 80 ? -56.130 -2.689 63.781 1.00 83.94 80 ARG A O 1
ATOM 661 N N . ALA A 1 81 ? -54.753 -0.907 63.708 1.00 83.38 81 ALA A N 1
ATOM 662 C CA . ALA A 1 81 ? -54.201 -1.184 62.377 1.00 83.38 81 ALA A CA 1
ATOM 663 C C . ALA A 1 81 ? -53.570 -2.588 62.293 1.00 83.38 81 ALA A C 1
ATOM 665 O O . ALA A 1 81 ? -53.157 -3.138 63.325 1.00 83.38 81 ALA A O 1
ATOM 666 N N . SER A 1 82 ? -53.492 -3.134 61.076 1.00 87.12 82 SER A N 1
ATOM 667 C CA . SER A 1 82 ? -52.973 -4.475 60.796 1.00 87.12 82 SER A CA 1
ATOM 668 C C . SER A 1 82 ? -51.560 -4.698 61.343 1.00 87.12 82 SER A C 1
ATOM 670 O O . SER A 1 82 ? -50.791 -3.760 61.572 1.00 87.12 82 SER A O 1
ATOM 672 N N . THR A 1 83 ? -51.197 -5.963 61.559 1.00 86.69 83 THR A N 1
ATOM 673 C CA . THR A 1 83 ? -49.842 -6.343 61.986 1.00 86.69 83 THR A CA 1
ATOM 674 C C . THR A 1 83 ? -48.784 -5.817 61.018 1.00 86.69 83 THR A C 1
ATOM 676 O O . THR A 1 83 ? -47.798 -5.252 61.477 1.00 86.69 83 THR A O 1
ATOM 679 N N . SER A 1 84 ? -49.025 -5.908 59.707 1.00 87.19 84 SER A N 1
ATOM 680 C CA . SER A 1 84 ? -48.123 -5.411 58.664 1.00 87.19 84 SER A CA 1
ATOM 681 C C . SER A 1 84 ? -47.900 -3.896 58.761 1.00 87.19 84 SER A C 1
ATOM 683 O O . SER A 1 84 ? -46.755 -3.452 58.809 1.00 87.19 84 SER A O 1
ATOM 685 N N . ILE A 1 85 ? -48.974 -3.104 58.893 1.00 89.19 85 ILE A N 1
ATOM 686 C CA . ILE A 1 85 ? -48.878 -1.643 59.058 1.00 89.19 85 ILE A CA 1
ATOM 687 C C . ILE A 1 85 ? -48.124 -1.285 60.346 1.00 89.19 85 ILE A C 1
ATOM 689 O O . ILE A 1 85 ? -47.311 -0.362 60.358 1.00 89.19 85 ILE A O 1
ATOM 693 N N . ARG A 1 86 ? -48.383 -1.994 61.452 1.00 90.94 86 ARG A N 1
ATOM 694 C CA . ARG A 1 86 ? -47.706 -1.732 62.734 1.00 90.94 86 ARG A CA 1
ATOM 695 C C . ARG A 1 86 ? -46.210 -2.031 62.656 1.00 90.94 86 ARG A C 1
ATOM 697 O O . ARG A 1 86 ? -45.428 -1.217 63.134 1.00 90.94 86 ARG A O 1
ATOM 704 N N . THR A 1 87 ? -45.827 -3.148 62.039 1.00 91.06 87 THR A N 1
ATOM 705 C CA . THR A 1 87 ? -44.420 -3.520 61.843 1.00 91.06 87 THR A CA 1
ATOM 706 C C . THR A 1 87 ? -43.685 -2.489 60.992 1.00 91.06 87 THR A C 1
ATOM 708 O O . THR A 1 87 ? -42.610 -2.045 61.380 1.00 91.06 87 THR A O 1
ATOM 711 N N . LEU A 1 88 ? -44.272 -2.039 59.877 1.00 92.94 88 LEU A N 1
ATOM 712 C CA . LEU A 1 88 ? -43.636 -1.023 59.028 1.00 92.94 88 LEU A CA 1
ATOM 713 C C . LEU A 1 88 ? -43.551 0.334 59.702 1.00 92.94 88 LEU A C 1
ATOM 715 O O . LEU A 1 88 ? -42.541 1.017 59.569 1.00 92.94 88 LEU A O 1
ATOM 719 N N . ARG A 1 89 ? -44.578 0.712 60.465 1.00 93.75 89 ARG A N 1
ATOM 720 C CA . ARG A 1 89 ? -44.537 1.941 61.254 1.00 93.75 89 ARG A CA 1
ATOM 721 C C . ARG A 1 89 ? -43.436 1.892 62.315 1.00 93.75 89 ARG A C 1
ATOM 723 O O . ARG A 1 89 ? -42.778 2.904 62.513 1.00 93.75 89 ARG A O 1
ATOM 730 N N . ASP A 1 90 ? -43.206 0.743 62.955 1.00 93.88 90 ASP A N 1
ATOM 731 C CA . ASP A 1 90 ? -42.078 0.562 63.884 1.00 93.88 90 ASP A CA 1
ATOM 732 C C . ASP A 1 90 ? -40.731 0.700 63.159 1.00 93.88 90 ASP A C 1
ATOM 734 O O . ASP A 1 90 ? -39.863 1.440 63.610 1.00 93.88 90 ASP A O 1
ATOM 738 N N . ILE A 1 91 ? -40.580 0.061 61.994 1.00 93.50 91 ILE A N 1
ATOM 739 C CA . ILE A 1 91 ? -39.373 0.159 61.155 1.00 93.50 91 ILE A CA 1
ATOM 740 C C . ILE A 1 91 ? -39.083 1.617 60.764 1.00 93.50 91 ILE A C 1
ATOM 742 O O . ILE A 1 91 ? -37.976 2.103 60.993 1.00 93.50 91 ILE A O 1
ATOM 746 N N . VAL A 1 92 ? -40.073 2.337 60.222 1.00 95.00 92 VAL A N 1
ATOM 747 C CA . VAL A 1 92 ? -39.928 3.752 59.833 1.00 95.00 92 VAL A CA 1
ATOM 748 C C . VAL A 1 92 ? -39.651 4.630 61.057 1.00 95.00 92 VAL A C 1
ATOM 750 O O . VAL A 1 92 ? -38.763 5.478 61.014 1.00 95.00 92 VAL A O 1
ATOM 753 N N . SER A 1 93 ? -40.331 4.384 62.181 1.00 94.69 93 SER A N 1
ATOM 754 C CA . SER A 1 93 ? -40.100 5.133 63.419 1.00 94.69 93 SER A CA 1
ATOM 755 C C . SER A 1 93 ? -38.677 4.956 63.947 1.00 94.69 93 SER A C 1
ATOM 757 O O . SER A 1 93 ? -38.115 5.922 64.454 1.00 94.69 93 SER A O 1
ATOM 759 N N . ARG A 1 94 ? -38.087 3.758 63.837 1.00 91.88 94 ARG A N 1
ATOM 760 C CA . ARG A 1 94 ? -36.696 3.506 64.250 1.00 91.88 94 ARG A CA 1
ATOM 761 C C . ARG A 1 94 ? -35.691 4.229 63.361 1.00 91.88 94 ARG A C 1
ATOM 763 O O . ARG A 1 94 ? -34.724 4.790 63.873 1.00 91.88 94 ARG A O 1
ATOM 770 N N . TYR A 1 95 ? -35.943 4.270 62.051 1.00 93.62 95 TYR A N 1
ATOM 771 C CA . TYR A 1 95 ? -35.144 5.074 61.125 1.00 93.62 95 TYR A CA 1
ATOM 772 C C . TYR A 1 95 ? -35.109 6.551 61.524 1.00 93.62 95 TYR A C 1
ATOM 774 O O . TYR A 1 95 ? -34.048 7.172 61.480 1.00 93.62 95 TYR A O 1
ATOM 782 N N . GLU A 1 96 ? -36.261 7.107 61.903 1.00 93.31 96 GLU A N 1
ATOM 783 C CA . GLU A 1 96 ? -36.406 8.523 62.244 1.00 93.31 96 GLU A CA 1
ATOM 784 C C . GLU A 1 96 ? -35.886 8.850 63.651 1.00 93.31 96 GLU A C 1
ATOM 786 O O . GLU A 1 96 ? -35.245 9.885 63.829 1.00 93.31 96 GLU A O 1
ATOM 791 N N . SER A 1 97 ? -36.111 7.975 64.639 1.00 89.44 97 SER A N 1
ATOM 792 C CA . SER A 1 97 ? -35.718 8.220 66.035 1.00 89.44 97 SER A CA 1
ATOM 793 C C . SER A 1 97 ? -34.209 8.198 66.252 1.00 89.44 97 SER A C 1
ATOM 795 O O . SER A 1 97 ? -33.696 8.938 67.085 1.00 89.44 97 SER A O 1
ATOM 797 N N . GLU A 1 98 ? -33.502 7.336 65.522 1.00 89.44 98 GLU A N 1
ATOM 798 C CA . GLU A 1 98 ? -32.042 7.206 65.591 1.00 89.44 98 GLU A CA 1
ATOM 799 C C . GLU A 1 98 ? -31.331 7.971 64.456 1.00 89.44 98 GLU A C 1
ATOM 801 O O . GLU A 1 98 ? -30.111 7.874 64.316 1.00 89.44 98 GLU A O 1
ATOM 806 N N . HIS A 1 99 ? -32.081 8.726 63.640 1.00 92.19 99 HIS A N 1
ATOM 807 C CA . HIS A 1 99 ? -31.590 9.441 62.454 1.00 92.19 99 HIS A CA 1
ATOM 808 C C . HIS A 1 99 ? -30.793 8.555 61.472 1.00 92.19 99 HIS A C 1
ATOM 810 O O . HIS A 1 99 ? -29.928 9.030 60.730 1.00 92.19 99 HIS A O 1
ATOM 816 N N . ILE A 1 100 ? -31.102 7.255 61.437 1.00 94.31 100 ILE A N 1
ATOM 817 C CA . ILE A 1 100 ? -30.461 6.268 60.555 1.00 94.31 100 ILE A CA 1
ATOM 818 C C . ILE A 1 100 ? -30.794 6.558 59.092 1.00 94.31 100 ILE A C 1
ATOM 820 O O . ILE A 1 100 ? -29.980 6.305 58.210 1.00 94.31 100 ILE A O 1
ATOM 824 N N . ASN A 1 101 ? -31.950 7.170 58.829 1.00 93.19 101 ASN A N 1
ATOM 825 C CA . ASN A 1 101 ? -32.336 7.621 57.496 1.00 93.19 101 ASN A CA 1
ATOM 826 C C . ASN A 1 101 ? -31.310 8.596 56.893 1.00 93.19 101 ASN A C 1
ATOM 828 O O . ASN A 1 101 ? -30.963 8.484 55.720 1.00 93.19 101 ASN A O 1
ATOM 832 N N . LEU A 1 102 ? -30.789 9.529 57.697 1.00 92.62 102 LEU A N 1
ATOM 833 C CA . LEU A 1 102 ? -29.743 10.458 57.270 1.00 92.62 102 LEU A CA 1
ATOM 834 C C . LEU A 1 102 ? -28.412 9.741 57.046 1.00 92.62 102 LEU A C 1
ATOM 836 O O . LEU A 1 102 ? -27.697 10.082 56.105 1.00 92.62 102 LEU A O 1
ATOM 840 N N . ALA A 1 103 ? -28.085 8.756 57.884 1.00 92.56 103 ALA A N 1
ATOM 841 C CA . ALA A 1 103 ? -26.869 7.967 57.731 1.00 92.56 103 ALA A CA 1
ATOM 842 C C . ALA A 1 103 ? -26.877 7.161 56.423 1.00 92.56 103 ALA A C 1
ATOM 844 O O . ALA A 1 103 ? -25.935 7.268 55.645 1.00 92.56 103 ALA A O 1
ATOM 845 N N . GLU A 1 104 ? -27.969 6.454 56.131 1.00 92.62 104 GLU A N 1
ATOM 846 C CA . GLU A 1 104 ? -28.118 5.644 54.918 1.00 92.62 104 GLU A CA 1
ATOM 847 C C . GLU A 1 104 ? -28.064 6.500 53.640 1.00 92.62 104 GLU A C 1
ATOM 849 O O . GLU A 1 104 ? -27.345 6.183 52.690 1.00 92.62 104 GLU A O 1
ATOM 854 N N . VAL A 1 105 ? -28.765 7.643 53.624 1.00 92.50 105 VAL A N 1
ATOM 855 C CA . VAL A 1 105 ? -28.694 8.599 52.504 1.00 92.50 105 VAL A CA 1
ATOM 856 C C . VAL A 1 105 ? -27.267 9.121 52.319 1.00 92.50 105 VAL A C 1
ATOM 858 O O . VAL A 1 105 ? -26.802 9.251 51.187 1.00 92.50 105 VAL A O 1
ATOM 861 N N . SER A 1 106 ? -26.558 9.394 53.416 1.00 91.50 106 SER A N 1
ATOM 862 C CA . SER A 1 106 ? -25.172 9.867 53.372 1.00 91.50 106 SER A CA 1
ATOM 863 C C . SER A 1 106 ? -24.206 8.792 52.864 1.00 91.50 106 SER A C 1
ATOM 865 O O . SER A 1 106 ? -23.316 9.120 52.082 1.00 91.50 106 SER A O 1
ATOM 867 N N . GLU A 1 107 ? -24.382 7.522 53.253 1.00 90.69 107 GLU A N 1
ATOM 868 C CA . GLU A 1 107 ? -23.600 6.391 52.725 1.00 90.69 107 GLU A CA 1
ATOM 869 C C . GLU A 1 107 ? -23.811 6.240 51.221 1.00 90.69 107 GLU A C 1
ATOM 871 O O . GLU A 1 107 ? -22.842 6.172 50.460 1.00 90.69 107 GLU A O 1
ATOM 876 N N . ARG A 1 108 ? -25.072 6.279 50.776 1.00 90.69 108 ARG A N 1
ATOM 877 C CA . ARG A 1 108 ? -25.404 6.174 49.353 1.00 90.69 108 ARG A CA 1
ATOM 878 C C . ARG A 1 108 ? -24.830 7.333 48.544 1.00 90.69 108 ARG A C 1
ATOM 880 O O . ARG A 1 108 ? -24.295 7.118 47.458 1.00 90.69 108 ARG A O 1
ATOM 887 N N . LEU A 1 109 ? -24.924 8.554 49.066 1.00 90.19 109 LEU A N 1
ATOM 888 C CA . LEU A 1 109 ? -24.367 9.739 48.421 1.00 90.19 109 LEU A CA 1
ATOM 889 C C . LEU A 1 109 ? -22.836 9.668 48.333 1.00 90.19 109 LEU A C 1
ATOM 891 O O . LEU A 1 109 ? -22.267 10.044 47.311 1.00 90.19 109 LEU A O 1
ATOM 895 N N . ASN A 1 110 ? -22.172 9.157 49.370 1.00 89.81 110 ASN A N 1
ATOM 896 C CA . ASN A 1 110 ? -20.725 8.986 49.370 1.00 89.81 110 ASN A CA 1
ATOM 897 C C . ASN A 1 110 ? -20.272 7.956 48.319 1.00 89.81 110 ASN A C 1
ATOM 899 O O . ASN A 1 110 ? -19.340 8.236 47.570 1.00 89.81 110 ASN A O 1
ATOM 903 N N . ASP A 1 111 ? -20.963 6.815 48.194 1.00 89.12 111 ASP A N 1
ATOM 904 C CA . ASP A 1 111 ? -20.692 5.828 47.132 1.00 89.12 111 ASP A CA 1
ATOM 905 C C . ASP A 1 111 ? -20.818 6.455 45.732 1.00 89.12 111 ASP A C 1
ATOM 907 O O . ASP A 1 111 ? -19.916 6.332 44.900 1.00 89.12 111 ASP A O 1
ATOM 911 N N . LEU A 1 112 ? -21.874 7.243 45.494 1.00 89.44 112 LEU A N 1
ATOM 912 C CA . LEU A 1 112 ? -22.042 7.980 44.236 1.00 89.44 112 LEU A CA 1
ATOM 913 C C . LEU A 1 112 ? -20.882 8.953 43.966 1.00 89.44 112 LEU A C 1
ATOM 915 O O . LEU A 1 112 ? -20.406 9.030 42.832 1.00 89.44 112 LEU A O 1
ATOM 919 N N . CYS A 1 113 ? -20.380 9.653 44.989 1.00 88.25 113 CYS A N 1
ATOM 920 C CA . CYS A 1 113 ? -19.221 10.538 44.852 1.00 88.25 113 CYS A CA 1
ATOM 921 C C . CYS A 1 113 ? -17.934 9.800 44.437 1.00 88.25 113 CYS A C 1
ATOM 923 O O . CYS A 1 113 ? -17.071 10.426 43.822 1.00 88.25 113 CYS A O 1
ATOM 925 N N . TYR A 1 114 ? -17.796 8.504 44.736 1.00 86.12 114 TYR A N 1
ATOM 926 C CA . TYR A 1 114 ? -16.650 7.691 44.308 1.00 86.12 114 TYR A CA 1
ATOM 927 C C . TYR A 1 114 ? -16.824 7.066 42.920 1.00 86.12 114 TYR A C 1
ATOM 929 O O . TYR A 1 114 ? -15.838 6.901 42.199 1.00 86.12 114 TYR A O 1
ATOM 937 N N . GLN A 1 115 ? -18.049 6.709 42.529 1.00 88.19 115 GLN A N 1
ATOM 938 C CA . GLN A 1 115 ? -18.312 6.107 41.216 1.00 88.19 115 GLN A CA 1
ATOM 939 C C . GLN A 1 115 ? -18.333 7.146 40.093 1.00 88.19 115 GLN A C 1
ATOM 941 O O . GLN A 1 115 ? -17.833 6.884 38.999 1.00 88.19 115 GLN A O 1
ATOM 946 N N . LEU A 1 116 ? -18.854 8.346 40.364 1.00 88.62 116 LEU A N 1
ATOM 947 C CA . LEU A 1 116 ? -19.021 9.384 39.349 1.00 88.62 116 LEU A CA 1
ATOM 948 C C . LEU A 1 116 ? -17.704 9.754 38.629 1.00 88.62 116 LEU A C 1
ATOM 950 O O . LEU A 1 116 ? -17.715 9.797 37.399 1.00 88.62 116 LEU A O 1
ATOM 954 N N . PRO A 1 117 ? -16.555 9.952 39.312 1.00 87.88 117 PRO A N 1
ATOM 955 C CA . PRO A 1 117 ? -15.281 10.210 38.637 1.00 87.88 117 PRO A CA 1
ATOM 956 C C . PRO A 1 117 ? -14.820 9.059 37.734 1.00 87.88 117 PRO A C 1
ATOM 958 O O . PRO A 1 117 ? -14.300 9.305 36.648 1.00 87.88 117 PRO A O 1
ATOM 961 N N . LYS A 1 118 ? -15.048 7.802 38.141 1.00 87.31 118 LYS A N 1
ATOM 962 C CA . LYS A 1 118 ? -14.697 6.627 37.327 1.00 87.31 118 LYS A CA 1
ATOM 963 C C . LYS A 1 118 ? -15.527 6.577 36.051 1.00 87.31 118 LYS A C 1
ATOM 965 O O . LYS A 1 118 ? -14.976 6.363 34.976 1.00 87.31 118 LYS A O 1
ATOM 970 N N . CYS A 1 119 ? -16.833 6.824 36.161 1.00 87.62 119 CYS A N 1
ATOM 971 C CA . CYS A 1 119 ? -17.714 6.934 35.002 1.00 87.62 119 CYS A CA 1
ATOM 972 C C . CYS A 1 119 ? -17.267 8.070 34.072 1.00 87.62 119 CYS A C 1
ATOM 974 O O . CYS A 1 119 ? -17.194 7.858 32.867 1.00 87.62 119 CYS A O 1
ATOM 976 N N . LYS A 1 120 ? -16.893 9.236 34.619 1.00 83.94 120 LYS A N 1
ATOM 977 C CA . LYS A 1 120 ? -16.368 10.364 33.830 1.00 83.94 120 LYS A CA 1
ATOM 978 C C . LYS A 1 120 ? -15.106 9.993 33.052 1.00 83.94 120 LYS A C 1
ATOM 980 O O . LYS A 1 120 ? -15.063 10.217 31.849 1.00 83.94 120 LYS A O 1
ATOM 985 N N . SER A 1 121 ? -14.116 9.390 33.715 1.00 86.88 121 SER A N 1
ATOM 986 C CA . SER A 1 121 ? -12.887 8.936 33.048 1.00 86.88 121 SER A CA 1
ATOM 987 C C . SER A 1 121 ? -13.203 7.938 31.936 1.00 86.88 121 SER A C 1
ATOM 989 O O . SER A 1 121 ? -12.751 8.097 30.811 1.00 86.88 121 SER A O 1
ATOM 991 N N . ALA A 1 122 ? -14.059 6.956 32.222 1.00 87.75 122 ALA A N 1
ATOM 992 C CA . ALA A 1 122 ? -14.436 5.923 31.266 1.00 87.75 122 ALA A CA 1
ATOM 993 C C . ALA A 1 122 ? -15.205 6.461 30.043 1.00 87.75 122 ALA A C 1
ATOM 995 O O . ALA A 1 122 ? -15.138 5.847 28.974 1.00 87.75 122 ALA A O 1
ATOM 996 N N . ILE A 1 123 ? -15.953 7.561 30.195 1.00 89.62 123 ILE A N 1
ATOM 997 C CA . ILE A 1 123 ? -16.611 8.278 29.093 1.00 89.62 123 ILE A CA 1
ATOM 998 C C . ILE A 1 123 ? -15.569 9.046 28.276 1.00 89.62 123 ILE A C 1
ATOM 1000 O O . ILE A 1 123 ? -15.546 8.894 27.058 1.00 89.62 123 ILE A O 1
ATOM 1004 N N . ALA A 1 124 ? -14.673 9.792 28.927 1.00 84.81 124 ALA A N 1
ATOM 1005 C CA . ALA A 1 124 ? -13.617 10.549 28.252 1.00 84.81 124 ALA A CA 1
ATOM 1006 C C . ALA A 1 124 ? -12.681 9.640 27.433 1.00 84.81 124 ALA A C 1
ATOM 1008 O O . ALA A 1 124 ? -12.367 9.944 26.283 1.00 84.81 124 ALA A O 1
ATOM 1009 N N . ASP A 1 125 ? -12.300 8.481 27.982 1.00 89.50 125 ASP A N 1
ATOM 1010 C CA . ASP A 1 125 ? -11.481 7.485 27.281 1.00 89.50 125 ASP A CA 1
ATOM 1011 C C . ASP A 1 125 ? -12.191 6.946 26.030 1.00 89.50 125 ASP A C 1
ATOM 1013 O O . ASP A 1 125 ? -11.579 6.793 24.971 1.00 89.50 125 ASP A O 1
ATOM 1017 N N . ARG A 1 126 ? -13.504 6.691 26.127 1.00 89.50 126 ARG A N 1
ATOM 1018 C CA . ARG A 1 126 ? -14.324 6.242 24.991 1.00 89.50 126 ARG A CA 1
ATOM 1019 C C . ARG A 1 126 ? -14.485 7.330 23.937 1.00 89.50 126 ARG A C 1
ATOM 1021 O O . ARG A 1 126 ? -14.376 7.023 22.758 1.00 89.50 126 ARG A O 1
ATOM 1028 N N . GLN A 1 127 ? -14.700 8.580 24.340 1.00 87.38 127 GLN A N 1
ATOM 1029 C CA . GLN A 1 127 ? -14.771 9.719 23.420 1.00 87.38 127 GLN A CA 1
ATOM 1030 C C . GLN A 1 127 ? -13.456 9.893 22.657 1.00 87.38 127 GLN A C 1
ATOM 1032 O O . GLN A 1 127 ? -13.463 10.042 21.438 1.00 87.38 127 GLN A O 1
ATOM 1037 N N . LYS A 1 128 ? -12.317 9.783 23.352 1.00 90.88 128 LYS A N 1
ATOM 1038 C CA . LYS A 1 128 ? -11.001 9.801 22.709 1.00 90.88 128 LYS A CA 1
ATOM 1039 C C . LYS A 1 128 ? -10.856 8.670 21.686 1.00 90.88 128 LYS A C 1
ATOM 1041 O O . LYS A 1 128 ? -10.435 8.926 20.563 1.00 90.88 128 LYS A O 1
ATOM 1046 N N . LEU A 1 129 ? -11.247 7.446 22.048 1.00 92.88 129 LEU A N 1
ATOM 1047 C CA . LEU A 1 129 ? -11.194 6.299 21.139 1.00 92.88 129 LEU A CA 1
ATOM 1048 C C . LEU A 1 129 ? -12.083 6.492 19.901 1.00 92.88 129 LEU A C 1
ATOM 1050 O O . LEU A 1 129 ? -11.658 6.156 18.799 1.00 92.88 129 LEU A O 1
ATOM 1054 N N . ILE A 1 130 ? -13.292 7.036 20.066 1.00 89.88 130 ILE A N 1
ATOM 1055 C CA . ILE A 1 130 ? -14.200 7.341 18.949 1.00 89.88 130 ILE A CA 1
ATOM 1056 C C . ILE A 1 130 ? -13.537 8.328 17.983 1.00 89.88 130 ILE A C 1
ATOM 1058 O O . ILE A 1 130 ? -13.480 8.049 16.787 1.00 89.88 130 ILE A O 1
ATOM 1062 N N . ASN A 1 131 ? -12.960 9.418 18.494 1.00 87.25 131 ASN A N 1
ATOM 1063 C CA . ASN A 1 131 ? -12.274 10.415 17.666 1.00 87.25 131 ASN A CA 1
ATOM 1064 C C . ASN A 1 131 ? -11.064 9.818 16.924 1.00 87.25 131 ASN A C 1
ATOM 1066 O O . ASN A 1 131 ? -10.871 10.075 15.734 1.00 87.25 131 ASN A O 1
ATOM 1070 N N . ASP A 1 132 ? -10.266 8.982 17.598 1.00 92.50 132 ASP A N 1
ATOM 1071 C CA . ASP A 1 132 ? -9.125 8.293 16.982 1.00 92.50 132 ASP A CA 1
ATOM 1072 C C . ASP A 1 132 ? -9.577 7.341 15.856 1.00 92.50 132 ASP A C 1
ATOM 1074 O O . ASP A 1 132 ? -8.924 7.249 14.813 1.00 92.50 132 ASP A O 1
ATOM 1078 N N . LEU A 1 133 ? -10.702 6.638 16.039 1.00 91.00 133 LEU A N 1
ATOM 1079 C CA . LEU A 1 133 ? -11.280 5.753 15.023 1.00 91.00 133 LEU A CA 1
ATOM 1080 C C . LEU A 1 133 ? -11.866 6.531 13.840 1.00 91.00 133 LEU A C 1
ATOM 1082 O O . LEU A 1 133 ? -11.614 6.154 12.700 1.00 91.00 133 LEU A O 1
ATOM 1086 N N . GLN A 1 134 ? -12.577 7.633 14.082 1.00 90.00 134 GLN A N 1
ATOM 1087 C CA . GLN A 1 134 ? -13.086 8.510 13.021 1.00 90.00 134 GLN A CA 1
ATOM 1088 C C . GLN A 1 134 ? -11.950 9.062 12.155 1.00 90.00 134 GLN A C 1
ATOM 1090 O O . GLN A 1 134 ? -12.038 9.045 10.927 1.00 90.00 134 GLN A O 1
ATOM 1095 N N . LYS A 1 135 ? -10.836 9.471 12.777 1.00 92.19 135 LYS A N 1
ATOM 1096 C CA . LYS A 1 135 ? -9.646 9.909 12.044 1.00 92.19 135 LYS A CA 1
ATOM 1097 C C . LYS A 1 135 ? -9.066 8.789 11.175 1.00 92.19 135 LYS A C 1
ATOM 1099 O O . LYS A 1 135 ? -8.739 9.032 10.017 1.00 92.19 135 LYS A O 1
ATOM 1104 N N . LYS A 1 136 ? -8.980 7.560 11.698 1.00 93.19 136 LYS A N 1
ATOM 1105 C CA . LYS A 1 136 ? -8.523 6.395 10.919 1.00 93.19 136 LYS A CA 1
ATOM 1106 C C . LYS A 1 136 ? -9.439 6.083 9.741 1.00 93.19 136 LYS A C 1
ATOM 1108 O O . LYS A 1 136 ? -8.932 5.765 8.674 1.00 93.19 136 LYS A O 1
ATOM 1113 N N . ILE A 1 137 ? -10.757 6.183 9.918 1.00 93.00 137 ILE A N 1
ATOM 1114 C CA . ILE A 1 137 ? -11.715 6.002 8.820 1.00 93.00 137 ILE A CA 1
ATOM 1115 C C . ILE A 1 137 ? -11.427 7.027 7.721 1.00 93.00 137 ILE A C 1
ATOM 1117 O O . ILE A 1 137 ? -11.221 6.634 6.580 1.00 93.00 137 ILE A O 1
ATOM 1121 N N . ALA A 1 138 ? -11.292 8.312 8.065 1.00 91.44 138 ALA A N 1
ATOM 1122 C CA . ALA A 1 138 ? -10.971 9.353 7.089 1.00 91.44 138 ALA A CA 1
ATOM 1123 C C . ALA A 1 138 ? -9.629 9.110 6.366 1.00 91.44 138 ALA A C 1
ATOM 1125 O O . ALA A 1 138 ? -9.544 9.279 5.149 1.00 91.44 138 ALA A O 1
ATOM 1126 N N . GLU A 1 139 ? -8.589 8.678 7.089 1.00 95.25 139 GLU A N 1
ATOM 1127 C CA . GLU A 1 139 ? -7.289 8.311 6.508 1.00 95.25 139 GLU A CA 1
ATOM 1128 C C . GLU A 1 139 ? -7.408 7.118 5.541 1.00 95.25 139 GLU A C 1
ATOM 1130 O O . GLU A 1 139 ? -6.857 7.165 4.438 1.00 95.25 139 GLU A O 1
ATOM 1135 N N . PHE A 1 140 ? -8.152 6.069 5.911 1.00 92.75 140 PHE A N 1
ATOM 1136 C CA . PHE A 1 140 ? -8.365 4.903 5.051 1.00 92.75 140 PHE A CA 1
ATOM 1137 C C . PHE A 1 140 ? -9.209 5.227 3.820 1.00 92.75 140 PHE A C 1
ATOM 1139 O O . PHE A 1 140 ? -8.833 4.808 2.727 1.00 92.75 140 PHE A O 1
ATOM 1146 N N . THR A 1 141 ? -10.275 6.018 3.955 1.00 93.69 141 THR A N 1
ATOM 1147 C CA . THR A 1 141 ? -11.096 6.475 2.824 1.00 93.69 141 THR A CA 1
ATOM 1148 C C . THR A 1 141 ? -10.272 7.317 1.847 1.00 93.69 141 THR A C 1
ATOM 1150 O O . THR A 1 141 ? -10.325 7.101 0.638 1.00 93.69 141 THR A O 1
ATOM 1153 N N . ALA A 1 142 ? -9.441 8.238 2.348 1.00 93.94 142 ALA A N 1
ATOM 1154 C CA . ALA A 1 142 ? -8.550 9.029 1.498 1.00 93.94 142 ALA A CA 1
ATOM 1155 C C . 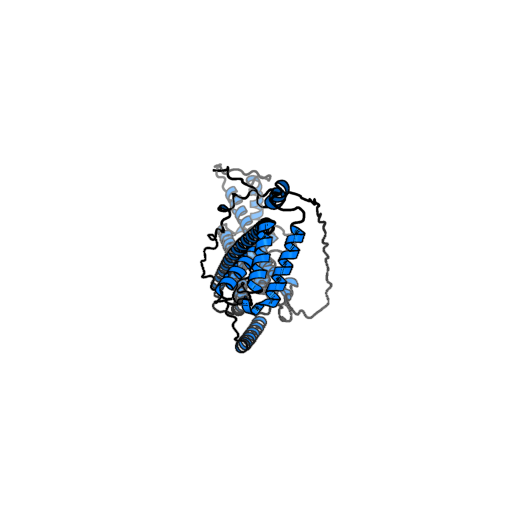ALA A 1 142 ? -7.504 8.155 0.784 1.00 93.94 142 ALA A C 1
ATOM 1157 O O . ALA A 1 142 ? -7.228 8.349 -0.402 1.00 93.94 142 ALA A O 1
ATOM 1158 N N . ASN A 1 143 ? -6.936 7.169 1.486 1.00 95.44 143 ASN A N 1
ATOM 1159 C CA . ASN A 1 143 ? -6.004 6.217 0.891 1.00 95.44 143 ASN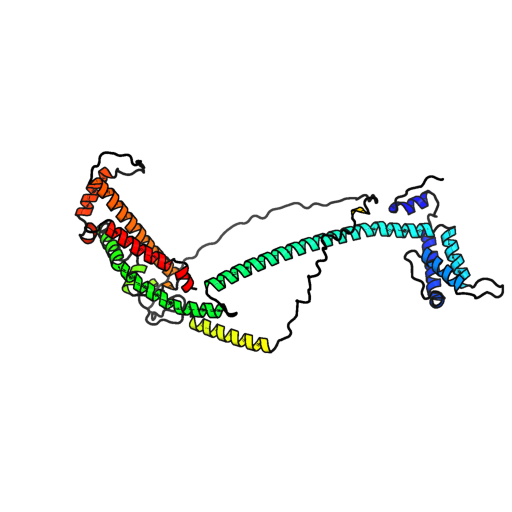 A CA 1
ATOM 1160 C C . ASN A 1 143 ? -6.680 5.340 -0.175 1.00 95.44 143 ASN A C 1
ATOM 1162 O O . ASN A 1 143 ? -6.091 5.126 -1.231 1.00 95.44 143 ASN A O 1
ATOM 1166 N N . GLN A 1 144 ? -7.909 4.880 0.064 1.00 94.12 144 GLN A N 1
ATOM 1167 C C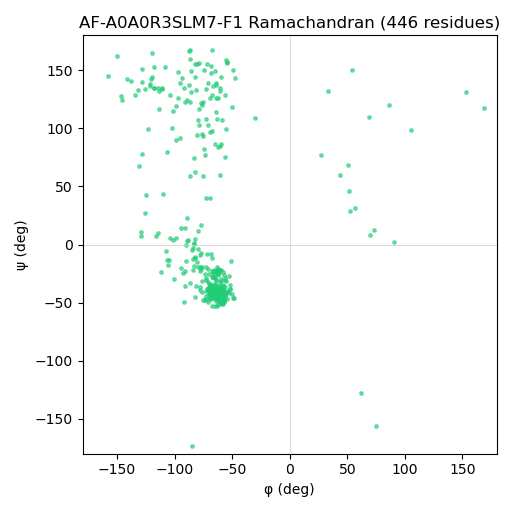A . GLN A 1 144 ? -8.692 4.127 -0.914 1.00 94.12 144 GLN A CA 1
ATOM 1168 C C . GLN A 1 144 ? -8.920 4.954 -2.183 1.00 94.12 144 GLN A C 1
ATOM 1170 O O . GLN A 1 144 ? -8.532 4.512 -3.257 1.00 94.12 144 GLN A O 1
ATOM 1175 N N . HIS A 1 145 ? -9.409 6.193 -2.067 1.00 93.12 145 HIS A N 1
ATOM 1176 C CA . HIS A 1 145 ? -9.583 7.073 -3.229 1.00 93.12 145 HIS A CA 1
ATOM 1177 C C . HIS A 1 145 ? -8.284 7.314 -4.006 1.00 93.12 145 HIS A C 1
ATOM 1179 O O . HIS A 1 145 ? -8.296 7.356 -5.235 1.00 93.12 145 HIS A O 1
ATOM 1185 N N . SER A 1 146 ? -7.154 7.459 -3.307 1.00 94.38 146 SER A N 1
ATOM 1186 C CA . SER A 1 146 ? -5.838 7.585 -3.944 1.00 94.38 146 SER A CA 1
ATOM 1187 C C . SER A 1 146 ? -5.479 6.333 -4.753 1.00 94.38 146 SER A C 1
ATOM 1189 O O . SER A 1 146 ? -5.028 6.437 -5.894 1.00 94.38 146 SER A O 1
ATOM 1191 N N . LYS A 1 147 ? -5.731 5.144 -4.191 1.00 91.19 147 LYS A N 1
ATOM 1192 C CA . LYS A 1 147 ? -5.474 3.857 -4.847 1.00 91.19 147 LYS A CA 1
ATOM 1193 C C . LYS A 1 147 ? -6.417 3.604 -6.020 1.00 91.19 147 LYS A C 1
ATOM 1195 O O . LYS A 1 147 ? -5.949 3.159 -7.061 1.00 91.19 147 LYS A O 1
ATOM 1200 N N . ASP A 1 148 ? -7.688 3.967 -5.900 1.00 90.44 148 ASP A N 1
ATOM 1201 C CA . ASP A 1 148 ? -8.669 3.860 -6.982 1.00 90.44 148 ASP A CA 1
ATOM 1202 C C . ASP A 1 148 ? -8.333 4.812 -8.138 1.00 90.44 148 ASP A C 1
ATOM 1204 O O . ASP A 1 148 ? -8.437 4.441 -9.308 1.00 90.44 148 ASP A O 1
ATOM 1208 N N . ALA A 1 149 ? -7.866 6.029 -7.837 1.00 91.94 149 ALA A N 1
ATOM 1209 C CA . ALA A 1 149 ? -7.393 6.971 -8.849 1.00 91.94 149 ALA A CA 1
ATOM 1210 C C . ALA A 1 149 ? -6.120 6.469 -9.551 1.00 91.94 149 ALA A C 1
ATOM 1212 O O . ALA A 1 149 ? -5.990 6.602 -10.769 1.00 91.94 149 ALA A O 1
ATOM 1213 N N . GLU A 1 150 ? -5.190 5.873 -8.799 1.00 89.19 150 GLU A N 1
ATOM 1214 C CA . GLU A 1 150 ? -3.984 5.239 -9.335 1.00 89.19 150 GLU A CA 1
ATOM 1215 C C . GLU A 1 150 ? -4.336 4.039 -10.232 1.00 89.19 150 GLU A C 1
ATOM 1217 O O . GLU A 1 150 ? -3.850 3.957 -11.359 1.00 89.19 150 GLU A O 1
ATOM 1222 N N . LEU A 1 151 ? -5.254 3.172 -9.796 1.00 86.69 151 LEU A N 1
ATOM 1223 C CA . LEU A 1 151 ? -5.770 2.055 -10.588 1.00 86.69 151 LEU A CA 1
ATOM 1224 C C . LEU A 1 151 ? -6.456 2.554 -11.861 1.00 86.69 151 LEU A C 1
ATOM 1226 O O . LEU A 1 151 ? -6.129 2.092 -12.948 1.00 86.69 151 LEU A O 1
ATOM 1230 N N . THR A 1 152 ? -7.340 3.547 -11.755 1.00 88.19 152 THR A N 1
ATOM 1231 C CA . THR A 1 152 ? -8.033 4.145 -12.908 1.00 88.19 152 THR A CA 1
ATOM 1232 C C . THR A 1 152 ? -7.037 4.728 -13.905 1.00 88.19 152 THR A C 1
ATOM 1234 O O . THR A 1 152 ? -7.184 4.558 -15.115 1.00 88.19 152 THR A O 1
ATOM 1237 N N . ARG A 1 153 ? -5.985 5.394 -13.413 1.00 87.69 153 ARG A N 1
ATOM 1238 C CA . ARG A 1 153 ? -4.896 5.889 -14.256 1.00 87.69 153 ARG A CA 1
ATOM 1239 C C . ARG A 1 153 ? -4.212 4.741 -14.998 1.00 87.69 153 ARG A C 1
ATOM 1241 O O . ARG A 1 153 ? -4.020 4.875 -16.202 1.00 87.69 153 ARG A O 1
ATOM 1248 N N . PHE A 1 154 ? -3.881 3.641 -14.322 1.00 83.00 154 PHE A N 1
ATOM 1249 C CA . PHE A 1 154 ? -3.271 2.474 -14.963 1.00 83.00 154 PHE A CA 1
ATOM 1250 C C . PHE A 1 154 ? -4.211 1.800 -15.971 1.00 83.00 154 PHE A C 1
ATOM 1252 O O . PHE A 1 154 ? -3.795 1.516 -17.091 1.00 83.00 154 PHE A O 1
ATOM 1259 N N . CYS A 1 155 ? -5.490 1.614 -15.643 1.00 85.44 155 CYS A N 1
ATOM 1260 C CA . CYS A 1 155 ? -6.472 1.052 -16.573 1.00 85.44 155 CYS A CA 1
ATOM 1261 C C . CYS A 1 155 ? -6.618 1.909 -17.835 1.00 85.44 155 CYS A C 1
ATOM 1263 O O . CYS A 1 155 ? -6.590 1.374 -18.941 1.00 85.44 155 CYS A O 1
ATOM 1265 N N . ASN A 1 156 ? -6.687 3.236 -17.687 1.00 85.56 156 ASN A N 1
ATOM 1266 C CA . ASN A 1 156 ? -6.716 4.160 -18.822 1.00 85.56 156 ASN A CA 1
ATOM 1267 C C . ASN A 1 156 ? -5.417 4.112 -19.635 1.00 85.56 156 ASN A C 1
ATOM 1269 O O . ASN A 1 156 ? -5.449 4.203 -20.858 1.00 85.56 156 ASN A O 1
ATOM 1273 N N . GLN A 1 157 ? -4.279 3.976 -18.955 1.00 81.56 157 GLN A N 1
ATOM 1274 C CA . GLN A 1 157 ? -2.960 3.929 -19.572 1.00 81.56 157 GLN A CA 1
ATOM 1275 C C . GLN A 1 157 ? -2.766 2.677 -20.443 1.00 81.56 157 GLN A C 1
ATOM 1277 O O . GLN A 1 157 ? -2.162 2.780 -21.506 1.00 81.56 157 GLN A O 1
ATOM 1282 N N . PHE A 1 158 ? -3.318 1.531 -20.036 1.00 76.81 158 PHE A N 1
ATOM 1283 C CA . PHE A 1 158 ? -3.212 0.266 -20.772 1.00 76.81 158 PHE A CA 1
ATOM 1284 C C . PHE A 1 158 ? -4.468 -0.089 -21.593 1.00 76.81 158 PHE A C 1
ATOM 1286 O O . PHE A 1 158 ? -4.507 -1.153 -22.209 1.00 76.81 158 PHE A O 1
ATOM 1293 N N . ASP A 1 159 ? -5.485 0.782 -21.648 1.00 83.94 159 ASP A N 1
ATOM 1294 C CA . ASP A 1 159 ? -6.797 0.523 -22.280 1.00 83.94 159 ASP A CA 1
ATOM 1295 C C . ASP A 1 159 ? -7.443 -0.790 -21.785 1.00 83.94 159 ASP A C 1
ATOM 1297 O O . ASP A 1 159 ? -7.891 -1.623 -22.576 1.00 83.94 159 ASP A O 1
ATOM 1301 N N . ILE A 1 160 ? -7.435 -0.998 -20.463 1.00 84.94 160 ILE A N 1
ATOM 1302 C CA . ILE A 1 160 ? -8.054 -2.150 -19.789 1.00 84.94 160 ILE A CA 1
ATOM 1303 C C . ILE A 1 160 ? -9.521 -1.816 -19.511 1.00 84.94 160 ILE A C 1
ATOM 1305 O O . ILE A 1 160 ? -9.811 -0.814 -18.856 1.00 84.94 160 ILE A O 1
ATOM 1309 N N . LYS A 1 161 ? -10.443 -2.646 -20.011 1.00 78.56 161 LYS A N 1
ATOM 1310 C CA . LYS A 1 161 ? -11.897 -2.368 -20.000 1.00 78.56 161 LYS A CA 1
ATOM 1311 C C . LYS A 1 161 ? -12.713 -3.272 -19.084 1.00 78.56 161 LYS A C 1
ATOM 1313 O O . LYS A 1 161 ? -13.814 -2.892 -18.707 1.00 78.56 161 LYS A O 1
ATOM 1318 N N . ASP A 1 162 ? -12.194 -4.456 -18.796 1.00 73.12 162 ASP A N 1
ATOM 1319 C CA . ASP A 1 162 ? -12.907 -5.537 -18.108 1.00 73.12 162 ASP A CA 1
ATOM 1320 C C . ASP A 1 162 ? -12.226 -5.929 -16.783 1.00 73.12 162 ASP A C 1
ATOM 1322 O O . ASP A 1 162 ? -11.055 -5.594 -16.569 1.00 73.12 162 ASP A O 1
ATOM 1326 N N . ASP A 1 163 ? -12.939 -6.670 -15.932 1.00 77.38 163 ASP A N 1
ATOM 1327 C CA . ASP A 1 163 ? -12.519 -7.101 -14.589 1.00 77.38 163 ASP A CA 1
ATOM 1328 C C . ASP A 1 163 ? -11.279 -8.014 -14.622 1.00 77.38 163 ASP A C 1
ATOM 1330 O O . ASP A 1 163 ? -10.495 -8.086 -13.671 1.00 77.38 163 ASP A O 1
ATOM 1334 N N . HIS A 1 164 ? -11.017 -8.662 -15.760 1.00 84.56 164 HIS A N 1
ATOM 1335 C CA . HIS A 1 164 ? -9.847 -9.511 -15.977 1.00 84.56 164 HIS A CA 1
ATOM 1336 C C . HIS A 1 164 ? -8.624 -8.719 -16.463 1.00 84.56 164 HIS A C 1
ATOM 1338 O O . HIS A 1 164 ? -8.064 -8.981 -17.534 1.00 84.56 164 HIS A O 1
ATOM 1344 N N . ALA A 1 165 ? -8.183 -7.742 -15.666 1.00 85.50 165 ALA A N 1
ATOM 1345 C CA . ALA A 1 165 ? -7.060 -6.860 -16.001 1.00 85.50 165 ALA A CA 1
ATOM 1346 C C . ALA A 1 165 ? -5.771 -7.629 -16.345 1.00 85.50 165 ALA A C 1
ATOM 1348 O O . ALA A 1 165 ? -5.071 -7.306 -17.305 1.00 85.50 165 ALA A O 1
ATOM 1349 N N . ARG A 1 166 ? -5.479 -8.696 -15.594 1.00 87.38 166 ARG A N 1
ATOM 1350 C CA . ARG A 1 166 ? -4.289 -9.533 -15.792 1.00 87.38 166 ARG A CA 1
ATOM 1351 C C . ARG A 1 166 ? -4.293 -10.264 -17.135 1.00 87.38 166 ARG A C 1
ATOM 1353 O O . ARG A 1 166 ? -3.256 -10.314 -17.790 1.00 87.38 166 ARG A O 1
ATOM 1360 N N . LEU A 1 167 ? -5.437 -10.798 -17.563 1.00 88.81 167 LEU A N 1
ATOM 1361 C CA . LEU A 1 167 ? -5.563 -11.473 -18.857 1.00 88.81 167 LEU A CA 1
ATOM 1362 C C . LEU A 1 167 ? -5.327 -10.491 -20.013 1.00 88.81 167 LEU A C 1
ATOM 1364 O O . LEU A 1 167 ? -4.553 -10.793 -20.916 1.00 88.81 167 LEU A O 1
ATOM 1368 N N . GLN A 1 168 ? -5.931 -9.302 -19.945 1.00 87.50 168 GLN A N 1
ATOM 1369 C CA . GLN A 1 168 ? -5.767 -8.256 -20.961 1.00 87.50 168 GLN A CA 1
ATOM 1370 C C . GLN A 1 168 ? -4.312 -7.778 -21.075 1.00 87.50 168 GLN A C 1
ATOM 1372 O O . GLN A 1 168 ? -3.814 -7.594 -22.185 1.00 87.50 168 GLN A O 1
ATOM 1377 N N . LEU A 1 169 ? -3.613 -7.622 -19.946 1.00 87.75 169 LEU A N 1
ATOM 1378 C CA . LEU A 1 169 ? -2.183 -7.302 -19.938 1.00 87.75 169 LEU A CA 1
ATOM 1379 C C . LEU A 1 169 ? -1.354 -8.416 -20.586 1.00 87.75 169 LEU A C 1
ATOM 1381 O O . LEU A 1 169 ? -0.507 -8.143 -21.426 1.00 87.75 169 LEU A O 1
ATOM 1385 N N . LEU A 1 170 ? -1.629 -9.687 -20.271 1.00 89.69 170 LEU A N 1
ATOM 1386 C CA . LEU A 1 170 ? -0.920 -10.809 -20.897 1.00 89.69 170 LEU A CA 1
ATOM 1387 C C . LEU A 1 170 ? -1.164 -10.891 -22.412 1.00 89.69 170 LEU A C 1
ATOM 1389 O O . LEU A 1 170 ? -0.241 -11.191 -23.168 1.00 89.69 170 LEU A O 1
ATOM 1393 N N . GLU A 1 171 ? -2.387 -10.616 -22.867 1.00 88.19 171 GLU A N 1
ATOM 1394 C CA . GLU A 1 171 ? -2.716 -10.552 -24.294 1.00 88.19 171 GLU A CA 1
ATOM 1395 C C . GLU A 1 171 ? -1.962 -9.419 -25.001 1.00 88.19 171 GLU A C 1
ATOM 1397 O O . GLU A 1 171 ? -1.398 -9.647 -26.072 1.00 88.19 171 GLU A O 1
ATOM 1402 N N . LYS A 1 172 ? -1.873 -8.233 -24.390 1.00 85.56 172 LYS A N 1
ATOM 1403 C CA . LYS A 1 172 ? -1.083 -7.105 -24.915 1.00 85.56 172 LYS A CA 1
ATOM 1404 C C . LYS A 1 172 ? 0.414 -7.415 -24.918 1.00 85.56 172 LYS A C 1
ATOM 1406 O O . LYS A 1 172 ? 1.067 -7.280 -25.946 1.00 85.56 172 LYS A O 1
ATOM 1411 N N . ALA A 1 173 ? 0.944 -7.972 -23.835 1.00 86.31 173 ALA A N 1
ATOM 1412 C CA . ALA A 1 173 ? 2.337 -8.404 -23.765 1.00 86.31 173 ALA A CA 1
ATOM 1413 C C . ALA A 1 173 ? 2.686 -9.480 -24.816 1.00 86.31 173 ALA A C 1
ATOM 1415 O O . ALA A 1 173 ? 3.849 -9.645 -25.181 1.00 86.31 173 ALA A O 1
ATOM 1416 N N . SER A 1 174 ? 1.705 -10.216 -25.354 1.00 86.75 174 SER A N 1
ATOM 1417 C CA . SER A 1 174 ? 1.954 -11.217 -26.400 1.00 86.75 174 SER A CA 1
ATOM 1418 C C . SER A 1 174 ? 2.335 -10.618 -27.761 1.00 86.75 174 SER A C 1
ATOM 1420 O O . SER A 1 174 ? 3.043 -11.272 -28.529 1.00 86.75 174 SER A O 1
ATOM 1422 N N . THR A 1 175 ? 1.935 -9.373 -28.058 1.00 85.56 175 THR A N 1
ATOM 1423 C CA . THR A 1 175 ? 2.323 -8.684 -29.305 1.00 85.56 175 THR A CA 1
ATOM 1424 C C . THR A 1 175 ? 3.754 -8.161 -29.261 1.00 85.56 175 THR A C 1
ATOM 1426 O O . THR A 1 175 ? 4.303 -7.714 -30.267 1.00 85.56 175 THR A O 1
ATOM 1429 N N . LEU A 1 176 ? 4.381 -8.252 -28.096 1.00 83.81 176 LEU A N 1
ATOM 1430 C CA . LEU A 1 176 ? 5.579 -7.514 -27.789 1.00 83.81 176 LEU A CA 1
ATOM 1431 C C . LEU A 1 176 ? 6.890 -8.011 -28.398 1.00 83.81 176 LEU A C 1
ATOM 1433 O O . LEU A 1 176 ? 7.683 -7.204 -28.890 1.00 83.81 176 LEU A O 1
ATOM 1437 N N . PRO A 1 177 ? 7.133 -9.331 -28.446 1.00 85.88 177 PRO A N 1
ATOM 1438 C CA . PRO A 1 177 ? 8.307 -9.860 -29.131 1.00 85.88 177 PRO A CA 1
ATOM 1439 C C . PRO A 1 177 ? 8.368 -9.422 -30.601 1.00 85.88 177 PRO A C 1
ATOM 1441 O O . PRO A 1 177 ? 9.454 -9.265 -31.166 1.00 85.88 177 PRO A O 1
ATOM 1444 N N . PHE A 1 178 ? 7.204 -9.218 -31.229 1.00 86.56 178 PHE A N 1
ATOM 1445 C CA . PHE A 1 178 ? 7.109 -8.779 -32.615 1.00 86.56 178 PHE A CA 1
ATOM 1446 C C . PHE A 1 178 ? 7.539 -7.316 -32.774 1.00 86.56 178 PHE A C 1
ATOM 1448 O O . PHE A 1 178 ? 8.421 -7.044 -33.586 1.00 86.56 178 PHE A O 1
ATOM 1455 N N . THR A 1 179 ? 7.017 -6.397 -31.957 1.00 86.94 179 THR A N 1
ATOM 1456 C CA . THR A 1 179 ? 7.377 -4.968 -32.034 1.00 86.94 179 THR A CA 1
ATOM 1457 C C . THR A 1 179 ? 8.862 -4.721 -31.730 1.00 86.94 179 THR A C 1
ATOM 1459 O O . THR A 1 179 ? 9.495 -3.905 -32.399 1.00 86.94 179 THR A O 1
ATOM 1462 N N . LEU A 1 180 ? 9.484 -5.480 -30.813 1.00 88.12 180 LEU A N 1
ATOM 1463 C CA . LEU A 1 180 ? 10.950 -5.411 -30.611 1.00 88.12 180 LEU A CA 1
ATOM 1464 C C . LEU A 1 180 ? 11.727 -5.916 -31.800 1.00 88.12 180 LEU A C 1
ATOM 1466 O O . LEU A 1 180 ? 12.804 -5.402 -32.082 1.00 88.12 180 LEU A O 1
ATOM 1470 N N . SER A 1 181 ? 11.214 -6.939 -32.472 1.00 90.06 181 SER A N 1
ATOM 1471 C CA . SER A 1 181 ? 11.873 -7.465 -33.658 1.00 90.06 181 SER A CA 1
ATOM 1472 C C . SER A 1 181 ? 11.844 -6.429 -34.786 1.00 90.06 181 SER A C 1
ATOM 1474 O O . SER A 1 181 ? 12.876 -6.209 -35.415 1.00 90.06 181 SER A O 1
ATOM 1476 N N . GLU A 1 182 ? 10.728 -5.712 -34.964 1.00 91.06 182 GLU A N 1
ATOM 1477 C CA . GLU A 1 182 ? 10.644 -4.580 -35.900 1.00 91.06 182 GLU A CA 1
ATOM 1478 C C . GLU A 1 182 ? 11.598 -3.436 -35.522 1.00 91.06 182 GLU A C 1
ATOM 1480 O O . GLU A 1 182 ? 12.288 -2.888 -36.383 1.00 91.06 182 GLU A O 1
ATOM 1485 N N . TYR A 1 183 ? 11.707 -3.109 -34.233 1.00 91.25 183 TYR A N 1
ATOM 1486 C CA . TYR A 1 183 ? 12.669 -2.114 -33.754 1.00 91.25 183 TYR A CA 1
ATOM 1487 C C . TYR A 1 183 ? 14.124 -2.533 -34.011 1.00 91.25 183 TYR A C 1
ATOM 1489 O O . TYR A 1 183 ? 14.922 -1.742 -34.518 1.00 91.25 183 TYR A O 1
ATOM 1497 N N . VAL A 1 184 ? 14.475 -3.795 -33.738 1.00 92.69 184 VAL A N 1
ATOM 1498 C CA . VAL A 1 184 ? 15.804 -4.347 -34.050 1.00 92.69 184 VAL A CA 1
ATOM 1499 C C . VAL A 1 184 ? 16.093 -4.280 -35.548 1.00 92.69 184 VAL A C 1
ATOM 1501 O O . VAL A 1 184 ? 17.218 -3.970 -35.944 1.00 92.69 184 VAL A O 1
ATOM 1504 N N . ASP A 1 185 ? 15.093 -4.514 -36.395 1.00 92.25 185 ASP A N 1
ATOM 1505 C CA . ASP A 1 185 ? 15.238 -4.321 -37.835 1.00 92.25 185 ASP A CA 1
ATOM 1506 C C . ASP A 1 185 ? 15.506 -2.850 -38.196 1.00 92.25 185 ASP A C 1
ATOM 1508 O O . ASP A 1 185 ? 16.346 -2.578 -39.060 1.00 92.25 185 ASP A O 1
ATOM 1512 N N . GLY A 1 186 ? 14.883 -1.903 -37.491 1.00 91.50 186 GLY A N 1
ATOM 1513 C CA . GLY A 1 186 ? 15.157 -0.467 -37.598 1.00 91.50 186 GLY A CA 1
ATOM 1514 C C . GLY A 1 186 ? 16.597 -0.077 -37.237 1.00 91.50 186 GLY A C 1
ATOM 1515 O O . GLY A 1 186 ? 17.191 0.772 -37.911 1.00 91.50 186 GLY A O 1
ATOM 1516 N N . LEU A 1 187 ? 17.218 -0.750 -36.257 1.00 93.38 187 LEU A N 1
ATOM 1517 C CA . LEU A 1 187 ? 18.609 -0.494 -35.840 1.00 93.38 187 LEU A CA 1
ATOM 1518 C C . LEU A 1 187 ? 19.629 -0.685 -36.967 1.00 93.38 187 LEU A C 1
ATOM 1520 O O . LEU A 1 187 ? 20.713 -0.099 -36.920 1.00 93.38 187 LEU A O 1
ATOM 1524 N N . LYS A 1 188 ? 19.298 -1.446 -38.018 1.00 92.75 188 LYS A N 1
ATOM 1525 C CA . LYS A 1 188 ? 20.158 -1.611 -39.203 1.00 92.75 188 LYS A CA 1
ATOM 1526 C C . LYS A 1 188 ? 20.496 -0.274 -39.870 1.00 92.75 188 LYS A C 1
ATOM 1528 O O . LYS A 1 188 ? 21.564 -0.150 -40.469 1.00 92.75 188 LYS A O 1
ATOM 1533 N N . ALA A 1 189 ? 19.648 0.748 -39.716 1.00 92.81 189 ALA A N 1
ATOM 1534 C CA . ALA A 1 189 ? 19.921 2.103 -40.191 1.00 92.81 189 ALA A CA 1
ATOM 1535 C C . ALA A 1 189 ? 21.144 2.758 -39.515 1.00 92.81 189 ALA A C 1
ATOM 1537 O O . ALA A 1 189 ? 21.752 3.651 -40.101 1.00 92.81 189 ALA A O 1
ATOM 1538 N N . LEU A 1 190 ? 21.548 2.296 -38.324 1.00 94.12 190 LEU A N 1
ATOM 1539 C CA . LEU A 1 190 ? 22.734 2.775 -37.605 1.00 94.12 190 LEU A CA 1
ATOM 1540 C C . LEU A 1 190 ? 24.038 2.098 -38.049 1.00 94.12 190 LEU A C 1
ATOM 1542 O O . LEU A 1 190 ? 25.112 2.497 -37.598 1.00 94.12 190 LEU A O 1
ATOM 1546 N N . ALA A 1 191 ? 23.995 1.122 -38.963 1.00 93.38 191 ALA A N 1
ATOM 1547 C CA . ALA A 1 191 ? 25.198 0.456 -39.466 1.00 93.38 191 ALA A CA 1
ATOM 1548 C C . ALA A 1 191 ? 26.275 1.427 -40.011 1.00 93.38 191 ALA A C 1
ATOM 1550 O O . ALA A 1 191 ? 27.452 1.224 -39.702 1.00 93.38 191 ALA A O 1
ATOM 1551 N N . PRO A 1 192 ? 25.938 2.512 -40.747 1.00 91.81 192 PRO A N 1
ATOM 1552 C CA . PRO A 1 192 ? 26.926 3.504 -41.177 1.00 91.81 192 PRO A CA 1
ATOM 1553 C C . PRO A 1 192 ? 27.564 4.271 -40.010 1.00 91.81 192 PRO A C 1
ATOM 1555 O O . PRO A 1 192 ? 28.749 4.598 -40.072 1.00 91.81 192 PRO A O 1
ATOM 1558 N N . VAL A 1 193 ? 26.797 4.537 -38.946 1.00 92.75 193 VAL A N 1
ATOM 1559 C CA . VAL A 1 193 ? 27.273 5.215 -37.728 1.00 92.75 193 VAL A CA 1
ATOM 1560 C C . VAL A 1 193 ? 28.251 4.335 -36.972 1.00 92.75 193 VAL A C 1
ATOM 1562 O O . VAL A 1 193 ? 29.349 4.774 -36.633 1.00 92.75 193 VAL A O 1
ATOM 1565 N N . LEU A 1 194 ? 27.886 3.069 -36.792 1.00 92.12 194 LEU A N 1
ATOM 1566 C CA . LEU A 1 194 ? 28.749 2.080 -36.168 1.00 92.12 194 LEU A CA 1
ATOM 1567 C C . LEU A 1 194 ? 30.038 1.882 -36.975 1.00 92.12 194 LEU A C 1
ATOM 1569 O O . LEU A 1 194 ? 31.123 1.880 -36.403 1.00 92.12 194 LEU A O 1
ATOM 1573 N N . ASN A 1 195 ? 29.948 1.782 -38.304 1.00 91.12 195 ASN A N 1
ATOM 1574 C CA . ASN A 1 195 ? 31.132 1.652 -39.154 1.00 91.12 195 ASN A CA 1
ATOM 1575 C C . ASN A 1 195 ? 32.060 2.871 -39.033 1.00 91.12 195 ASN A C 1
ATOM 1577 O O . ASN A 1 195 ? 33.269 2.710 -38.894 1.00 91.12 195 ASN A O 1
ATOM 1581 N N . PHE A 1 196 ? 31.506 4.087 -39.018 1.00 90.88 196 PHE A N 1
ATOM 1582 C CA . PHE A 1 196 ? 32.291 5.299 -38.793 1.00 90.88 196 PHE A CA 1
ATOM 1583 C C . PHE A 1 196 ? 33.017 5.268 -37.442 1.00 90.88 196 PHE A C 1
ATOM 1585 O O . PHE A 1 196 ? 34.212 5.552 -37.391 1.00 90.88 196 PHE A O 1
ATOM 1592 N N . TYR A 1 197 ? 32.341 4.846 -36.370 1.00 91.19 197 TYR A N 1
ATOM 1593 C CA . TYR A 1 197 ? 32.961 4.698 -35.053 1.00 91.19 197 TYR A CA 1
ATOM 1594 C C . TYR A 1 197 ? 34.120 3.684 -35.055 1.00 91.19 197 TYR A C 1
ATOM 1596 O O . TYR A 1 197 ? 35.184 3.946 -34.488 1.00 91.19 197 TYR A O 1
ATOM 1604 N N . LEU A 1 198 ? 33.967 2.553 -35.750 1.00 88.88 198 LEU A N 1
ATOM 1605 C CA . LEU A 1 198 ? 35.013 1.527 -35.864 1.00 88.88 198 LEU A CA 1
ATOM 1606 C C . LEU A 1 198 ? 36.220 1.995 -36.678 1.00 88.88 198 LEU A C 1
ATOM 1608 O O . LEU A 1 198 ? 37.363 1.792 -36.266 1.00 88.88 198 LEU A O 1
ATOM 1612 N N . VAL A 1 199 ? 35.990 2.658 -37.812 1.00 89.06 199 VAL A N 1
ATOM 1613 C CA . VAL A 1 199 ? 37.070 3.234 -38.628 1.00 89.06 199 VAL A CA 1
ATOM 1614 C C . VAL A 1 199 ? 37.804 4.325 -37.842 1.00 89.06 199 VAL A C 1
ATOM 1616 O O . VAL A 1 199 ? 39.031 4.380 -37.850 1.00 89.06 199 VAL A O 1
ATOM 1619 N N . TYR A 1 200 ? 37.073 5.148 -37.089 1.00 88.00 200 TYR A N 1
ATOM 1620 C CA . TYR A 1 200 ? 37.660 6.207 -36.271 1.00 88.00 200 TYR A CA 1
ATOM 1621 C C . TYR A 1 200 ? 38.515 5.671 -35.116 1.00 88.00 200 TYR A C 1
ATOM 1623 O O . TYR A 1 200 ? 39.639 6.122 -34.899 1.00 88.00 200 TYR A O 1
ATOM 1631 N N . THR A 1 201 ? 38.014 4.678 -34.383 1.00 86.81 201 THR A N 1
ATOM 1632 C CA . THR A 1 201 ? 38.730 4.083 -33.242 1.00 86.81 201 THR A CA 1
ATOM 1633 C C . THR A 1 201 ? 39.939 3.253 -33.668 1.00 86.81 201 THR A C 1
ATOM 1635 O O . THR A 1 201 ? 40.975 3.328 -33.004 1.00 86.81 201 THR A O 1
ATOM 1638 N N . SER A 1 202 ? 39.846 2.519 -34.782 1.00 85.81 202 SER A N 1
ATOM 1639 C CA . SER A 1 202 ? 40.978 1.775 -35.359 1.00 85.81 202 SER A CA 1
ATOM 1640 C C . SER A 1 202 ? 42.074 2.700 -35.887 1.00 85.81 202 SER A C 1
ATOM 1642 O O . SER A 1 202 ? 43.254 2.417 -35.690 1.00 85.81 202 SER A O 1
ATOM 1644 N N . TYR A 1 203 ? 41.700 3.839 -36.479 1.00 86.31 203 TYR A N 1
ATOM 1645 C CA . TYR A 1 203 ? 42.652 4.867 -36.891 1.00 86.31 203 TYR A CA 1
ATOM 1646 C C . TYR A 1 203 ? 43.411 5.471 -35.699 1.00 86.31 203 TYR A C 1
ATOM 1648 O O . TYR A 1 203 ? 44.634 5.591 -35.743 1.00 86.31 203 TYR A O 1
ATOM 1656 N N . LEU A 1 204 ? 42.707 5.822 -34.617 1.00 83.38 204 LEU A N 1
ATOM 1657 C CA . LEU A 1 204 ? 43.338 6.423 -33.438 1.00 83.38 204 LEU A CA 1
ATOM 1658 C C . LEU A 1 204 ? 44.166 5.431 -32.612 1.00 83.38 204 LEU A C 1
ATOM 1660 O O . LEU A 1 204 ? 45.125 5.840 -31.961 1.00 83.38 204 LEU A O 1
ATOM 1664 N N . ASN A 1 205 ? 43.806 4.146 -32.616 1.00 80.25 205 ASN A N 1
ATOM 1665 C CA . ASN A 1 205 ? 44.463 3.118 -31.810 1.00 80.25 205 ASN A CA 1
ATOM 1666 C C . ASN A 1 205 ? 44.826 1.872 -32.642 1.00 80.25 205 ASN A C 1
ATOM 1668 O O . ASN A 1 205 ? 44.287 0.792 -32.387 1.00 80.25 205 ASN A O 1
ATOM 1672 N N . PRO A 1 206 ? 45.778 1.971 -33.588 1.00 73.31 206 PRO A N 1
ATOM 1673 C CA . PRO A 1 206 ? 46.109 0.883 -34.513 1.00 73.31 206 PRO A CA 1
ATOM 1674 C C . PRO A 1 206 ? 46.760 -0.340 -33.840 1.00 73.31 206 PRO A C 1
ATOM 1676 O O . PRO A 1 206 ? 46.697 -1.445 -34.372 1.00 73.31 206 PRO A O 1
ATOM 1679 N N . GLU A 1 207 ? 47.378 -0.177 -32.664 1.00 66.75 207 GLU A N 1
ATOM 1680 C CA . GLU A 1 207 ? 47.959 -1.292 -31.889 1.00 66.75 207 GLU A CA 1
ATOM 1681 C C . GLU A 1 207 ? 46.936 -2.020 -31.005 1.00 66.75 207 GLU A C 1
ATOM 1683 O O . GLU A 1 207 ? 47.205 -3.101 -30.467 1.00 66.75 207 GLU A O 1
ATOM 1688 N N . SER A 1 208 ? 45.751 -1.434 -30.840 1.00 60.88 208 SER A N 1
ATOM 1689 C CA . SER A 1 208 ? 44.690 -2.007 -30.034 1.00 60.88 208 SER A CA 1
ATOM 1690 C C . SER A 1 208 ? 43.986 -3.085 -30.847 1.00 60.88 208 SER A C 1
ATOM 1692 O O . SER A 1 208 ? 43.226 -2.788 -31.761 1.00 60.88 208 SER A O 1
ATOM 1694 N N . LYS A 1 209 ? 44.202 -4.359 -30.502 1.00 53.97 209 LYS A N 1
ATOM 1695 C CA . LYS A 1 209 ? 43.459 -5.517 -31.046 1.00 53.97 209 LYS A CA 1
ATOM 1696 C C . LYS A 1 209 ? 41.997 -5.540 -30.554 1.00 53.97 209 LYS A C 1
ATOM 1698 O O . LYS A 1 209 ? 41.480 -6.587 -30.173 1.00 53.97 209 LYS A O 1
ATOM 1703 N N . LEU A 1 210 ? 41.357 -4.374 -30.481 1.00 53.75 210 LEU A N 1
ATOM 1704 C CA . LEU A 1 210 ? 40.024 -4.131 -29.932 1.00 53.75 210 LEU A CA 1
ATOM 1705 C C . LEU A 1 210 ? 38.922 -4.273 -30.987 1.00 53.75 210 LEU A C 1
ATOM 1707 O O . LEU A 1 210 ? 37.833 -3.739 -30.794 1.00 53.75 210 LEU A O 1
ATOM 1711 N N . ASP A 1 211 ? 39.180 -5.006 -32.074 1.00 53.47 211 ASP A N 1
ATOM 1712 C CA . ASP A 1 211 ? 38.317 -5.121 -33.261 1.00 53.47 211 ASP A CA 1
ATOM 1713 C C . ASP A 1 211 ? 36.835 -5.472 -32.942 1.00 53.47 211 ASP A C 1
ATOM 1715 O O . ASP A 1 211 ? 35.952 -5.335 -33.791 1.00 53.47 211 ASP A O 1
ATOM 1719 N N . HIS A 1 212 ? 36.530 -5.913 -31.713 1.00 55.34 212 HIS A N 1
ATOM 1720 C CA . HIS A 1 212 ? 35.259 -6.519 -31.315 1.00 55.34 212 HIS A CA 1
ATOM 1721 C C . HIS A 1 212 ? 34.605 -5.908 -30.056 1.00 55.34 212 HIS A C 1
ATOM 1723 O O . HIS A 1 212 ? 33.616 -6.461 -29.586 1.00 55.34 212 HIS A O 1
ATOM 1729 N N . HIS A 1 213 ? 35.120 -4.805 -29.491 1.00 67.19 213 HIS A N 1
ATOM 1730 C CA . HIS A 1 213 ? 34.623 -4.292 -28.197 1.00 67.19 213 HIS A CA 1
ATOM 1731 C C . HIS A 1 213 ? 33.754 -3.031 -28.253 1.00 67.19 213 HIS A C 1
ATOM 1733 O O . HIS A 1 213 ? 33.045 -2.774 -27.289 1.00 67.19 213 HIS A O 1
ATOM 1739 N N . ALA A 1 214 ? 33.783 -2.275 -29.349 1.00 79.88 214 ALA A N 1
ATOM 1740 C CA . ALA A 1 214 ? 32.919 -1.108 -29.532 1.00 79.88 214 ALA A CA 1
ATOM 1741 C C . ALA A 1 214 ? 31.478 -1.543 -29.847 1.00 79.88 214 ALA A C 1
ATOM 1743 O O . ALA A 1 214 ? 31.269 -2.275 -30.826 1.00 79.88 214 ALA A O 1
ATOM 1744 N N . CYS A 1 215 ? 30.521 -1.095 -29.030 1.00 88.50 215 CYS A N 1
ATOM 1745 C CA . CYS A 1 215 ? 29.083 -1.349 -29.164 1.00 88.50 215 CYS A CA 1
ATOM 1746 C C . CYS A 1 215 ? 28.727 -2.818 -29.517 1.00 88.50 215 CYS A C 1
ATOM 1748 O O . CYS A 1 215 ? 28.192 -3.095 -30.602 1.00 88.50 215 CYS A O 1
ATOM 1750 N N . PRO A 1 216 ? 29.100 -3.800 -28.672 1.00 90.06 216 PRO A N 1
ATOM 1751 C CA . PRO A 1 216 ? 29.007 -5.224 -28.999 1.00 90.06 216 PRO A CA 1
ATOM 1752 C C . PRO A 1 216 ? 27.564 -5.718 -29.169 1.00 90.06 216 PRO A C 1
ATOM 1754 O O . PRO A 1 216 ? 27.305 -6.593 -29.998 1.00 90.06 216 PRO A O 1
ATOM 1757 N N . THR A 1 217 ? 26.625 -5.159 -28.412 1.00 91.38 217 THR A N 1
ATOM 1758 C CA . THR A 1 217 ? 25.211 -5.545 -28.419 1.00 91.38 217 THR A CA 1
ATOM 1759 C C . THR A 1 217 ? 24.518 -5.002 -29.661 1.00 91.38 217 THR A C 1
ATOM 1761 O O . THR A 1 217 ? 23.872 -5.761 -30.384 1.00 91.38 217 THR A O 1
ATOM 1764 N N . LEU A 1 218 ? 24.721 -3.720 -29.975 1.00 92.56 218 LEU A N 1
ATOM 1765 C CA . LEU A 1 218 ? 24.204 -3.098 -31.193 1.00 92.56 218 LEU A CA 1
ATOM 1766 C C . LEU A 1 218 ? 24.733 -3.808 -32.445 1.00 92.56 218 LEU A C 1
ATOM 1768 O O . LEU A 1 218 ? 23.973 -4.104 -33.365 1.00 92.56 218 LEU A O 1
ATOM 1772 N N . ARG A 1 219 ? 26.027 -4.150 -32.469 1.00 91.69 219 ARG A N 1
ATOM 1773 C CA . ARG A 1 219 ? 26.639 -4.882 -33.586 1.00 91.69 219 ARG A CA 1
ATOM 1774 C C . ARG A 1 219 ? 26.003 -6.253 -33.799 1.00 91.69 219 ARG A C 1
ATOM 1776 O O . ARG A 1 219 ? 25.734 -6.631 -34.943 1.00 91.69 219 ARG A O 1
ATOM 1783 N N . LEU A 1 220 ? 25.778 -6.992 -32.712 1.00 91.38 220 LEU A N 1
ATOM 1784 C CA . LEU A 1 220 ? 25.140 -8.304 -32.760 1.00 91.38 220 LEU A CA 1
ATOM 1785 C C . LEU A 1 220 ? 23.715 -8.198 -33.313 1.00 91.38 220 LEU A C 1
ATOM 1787 O O . LEU A 1 220 ? 23.360 -8.956 -34.210 1.00 91.38 220 LEU A O 1
ATOM 1791 N N . LEU A 1 221 ? 22.938 -7.222 -32.841 1.00 92.75 221 LEU A N 1
ATOM 1792 C CA . LEU A 1 221 ? 21.560 -6.997 -33.281 1.00 92.75 221 LEU A CA 1
ATOM 1793 C C . LEU A 1 221 ? 21.469 -6.574 -34.756 1.00 92.75 221 LEU A C 1
ATOM 1795 O O . LEU A 1 221 ? 20.626 -7.086 -35.489 1.00 92.75 221 LEU A O 1
ATOM 1799 N N . ILE A 1 222 ? 22.375 -5.713 -35.233 1.00 92.94 222 ILE A N 1
ATOM 1800 C CA . ILE A 1 222 ? 22.429 -5.313 -36.650 1.00 92.94 222 ILE A CA 1
ATOM 1801 C C . ILE A 1 222 ? 22.774 -6.505 -37.557 1.00 92.94 222 ILE A C 1
ATOM 1803 O O . ILE A 1 222 ? 22.223 -6.629 -38.652 1.00 92.94 222 ILE A O 1
ATOM 1807 N N . THR A 1 223 ? 23.688 -7.375 -37.116 1.00 90.00 223 THR A N 1
ATOM 1808 C CA . THR A 1 223 ? 24.216 -8.478 -37.939 1.00 90.00 223 THR A CA 1
ATOM 1809 C C . THR A 1 223 ? 23.291 -9.692 -37.944 1.00 90.00 223 THR A C 1
ATOM 1811 O O . THR A 1 223 ? 23.033 -10.267 -39.000 1.00 90.00 223 THR A O 1
ATOM 1814 N N . SER A 1 224 ? 22.802 -10.081 -36.767 1.00 88.94 224 SER A N 1
ATOM 1815 C CA . SER A 1 224 ? 22.075 -11.336 -36.549 1.00 88.94 224 SER A CA 1
ATOM 1816 C C . SER A 1 224 ? 20.573 -11.141 -36.318 1.00 88.94 224 SER A C 1
ATOM 1818 O O . SER A 1 224 ? 19.842 -12.126 -36.259 1.00 88.94 224 SER A O 1
ATOM 1820 N N . GLY A 1 225 ? 20.088 -9.899 -36.214 1.00 89.62 225 GLY A N 1
ATOM 1821 C CA . GLY A 1 225 ? 18.693 -9.605 -35.881 1.00 89.62 225 GLY A CA 1
ATOM 1822 C C . GLY A 1 225 ? 18.389 -9.828 -34.398 1.00 89.62 225 GLY A C 1
ATOM 1823 O O . GLY A 1 225 ? 19.278 -9.766 -33.546 1.00 89.62 225 GLY A O 1
ATOM 1824 N N . HIS A 1 226 ? 17.118 -10.065 -34.066 1.00 90.56 226 HIS A N 1
ATOM 1825 C CA . HIS A 1 226 ? 16.694 -10.225 -32.675 1.00 90.56 226 HIS A CA 1
ATOM 1826 C C . HIS A 1 226 ? 17.091 -11.609 -32.133 1.00 90.56 226 HIS A C 1
ATOM 1828 O O . HIS A 1 226 ? 16.409 -12.610 -32.344 1.00 90.56 226 HIS A O 1
ATOM 1834 N N . VAL A 1 227 ? 18.240 -11.664 -31.457 1.00 91.69 227 VAL A N 1
ATOM 1835 C CA . VAL A 1 227 ? 18.840 -12.899 -30.927 1.00 91.69 227 VAL A CA 1
ATOM 1836 C C . VAL A 1 227 ? 18.336 -13.256 -29.526 1.00 91.69 227 VAL A C 1
ATOM 1838 O O . VAL A 1 227 ? 17.757 -12.432 -28.819 1.00 91.69 227 VAL A O 1
ATOM 1841 N N . THR A 1 228 ? 18.610 -14.486 -29.087 1.00 91.06 228 THR A N 1
ATOM 1842 C CA . THR A 1 228 ? 18.330 -14.928 -27.709 1.00 91.06 228 THR A CA 1
ATOM 1843 C C . THR A 1 228 ? 19.377 -14.425 -26.711 1.00 91.06 228 THR A C 1
ATOM 1845 O O . THR A 1 228 ? 20.541 -14.203 -27.054 1.00 91.06 228 THR A O 1
ATOM 1848 N N . VAL A 1 229 ? 19.005 -14.336 -25.430 1.00 89.44 229 VAL A N 1
ATOM 1849 C CA . VAL A 1 229 ? 19.950 -14.043 -24.334 1.00 89.44 229 VAL A CA 1
ATOM 1850 C C . VAL A 1 229 ? 21.077 -15.083 -24.272 1.00 89.44 229 VAL A C 1
ATOM 1852 O O . VAL A 1 229 ? 22.219 -14.744 -23.956 1.00 89.44 229 VAL A O 1
ATOM 1855 N N . TYR A 1 230 ? 20.783 -16.349 -24.585 1.00 87.25 230 TYR A N 1
ATOM 1856 C CA . TYR A 1 230 ? 21.797 -17.401 -24.673 1.00 87.25 230 TYR A CA 1
ATOM 1857 C C . TYR A 1 230 ? 22.871 -17.076 -25.717 1.00 87.25 230 TYR A C 1
ATOM 1859 O O . TYR A 1 230 ? 24.065 -17.157 -25.421 1.00 87.25 230 TYR A O 1
ATOM 1867 N N . GLU A 1 231 ? 22.453 -16.685 -26.919 1.00 89.19 231 GLU A N 1
ATOM 1868 C CA . GLU A 1 231 ? 23.356 -16.344 -28.017 1.00 89.19 231 GLU A CA 1
ATOM 1869 C C . GLU A 1 231 ? 24.198 -15.112 -27.692 1.00 89.19 231 GLU A C 1
ATOM 1871 O O . GLU A 1 231 ? 25.411 -15.136 -27.884 1.00 89.19 231 GLU A O 1
ATOM 1876 N N . TRP A 1 232 ? 23.595 -14.088 -27.088 1.00 90.94 232 TRP A N 1
ATOM 1877 C CA . TRP A 1 232 ? 24.320 -12.901 -26.633 1.00 90.94 232 TRP A CA 1
ATOM 1878 C C . TRP A 1 232 ? 25.383 -13.223 -25.569 1.00 90.94 232 TRP A C 1
ATOM 1880 O O . TRP A 1 232 ? 26.505 -12.726 -25.643 1.00 90.94 232 TRP A O 1
ATOM 1890 N N . ARG A 1 233 ? 25.083 -14.107 -24.605 1.00 87.12 233 ARG A N 1
ATOM 1891 C CA . ARG A 1 233 ? 26.033 -14.478 -23.536 1.00 87.12 233 ARG A CA 1
ATOM 1892 C C . ARG A 1 233 ? 27.136 -15.430 -23.993 1.00 87.12 233 ARG A C 1
ATOM 1894 O O . ARG A 1 233 ? 28.220 -15.421 -23.414 1.00 87.12 233 ARG A O 1
ATOM 1901 N N . THR A 1 234 ? 26.852 -16.297 -24.961 1.00 83.81 234 THR A N 1
ATOM 1902 C CA . THR A 1 234 ? 27.771 -17.375 -25.367 1.00 83.81 234 THR A CA 1
ATOM 1903 C C . THR A 1 234 ? 28.460 -17.122 -26.705 1.00 83.81 234 THR A C 1
ATOM 1905 O O . THR A 1 234 ? 29.418 -17.825 -27.028 1.00 83.81 234 THR A O 1
ATOM 1908 N N . GLY A 1 235 ? 27.990 -16.145 -27.482 1.00 79.94 235 GLY A N 1
ATOM 1909 C CA . GLY A 1 235 ? 28.471 -15.830 -28.828 1.00 79.94 235 GLY A CA 1
ATOM 1910 C C . GLY A 1 235 ? 28.118 -16.877 -29.889 1.00 79.94 235 GLY A C 1
ATOM 1911 O O . GLY A 1 235 ? 28.641 -16.805 -30.996 1.00 79.94 235 GLY A O 1
ATOM 1912 N N . HIS A 1 236 ? 27.281 -17.868 -29.562 1.00 80.75 236 HIS A N 1
ATOM 1913 C CA . HIS A 1 236 ? 26.905 -18.956 -30.465 1.00 80.75 236 HIS A CA 1
ATOM 1914 C C . HIS A 1 236 ? 25.388 -19.140 -30.467 1.00 80.75 236 HIS A C 1
ATOM 1916 O O . HIS A 1 236 ? 24.769 -19.235 -29.405 1.00 80.75 236 HIS A O 1
ATOM 1922 N N . SER A 1 237 ? 24.794 -19.251 -31.654 1.00 81.81 237 SER A N 1
ATOM 1923 C CA . SER A 1 237 ? 23.358 -19.483 -31.790 1.00 81.81 237 SER A CA 1
ATOM 1924 C C . SER A 1 237 ? 22.964 -20.849 -31.190 1.00 81.81 237 SER A C 1
ATOM 1926 O O . SER A 1 237 ? 23.679 -21.845 -31.379 1.00 81.81 237 SER A O 1
ATOM 1928 N N . PRO A 1 238 ? 21.851 -20.930 -30.437 1.00 84.19 238 PRO A N 1
ATOM 1929 C CA . PRO A 1 238 ? 21.403 -22.177 -29.827 1.00 84.19 238 PRO A CA 1
ATOM 1930 C C . PRO A 1 238 ? 20.936 -23.184 -30.886 1.00 84.19 238 PRO A C 1
ATOM 1932 O O . PRO A 1 238 ? 20.365 -22.820 -31.909 1.00 84.19 238 PRO A O 1
ATOM 1935 N N . SER A 1 239 ? 21.133 -24.477 -30.612 1.00 81.31 239 SER A N 1
ATOM 1936 C CA . SER A 1 239 ? 20.677 -25.562 -31.502 1.00 81.31 239 SER A CA 1
ATOM 1937 C C . SER A 1 239 ? 19.156 -25.768 -31.444 1.00 81.31 239 SER A C 1
ATOM 1939 O O . SER A 1 239 ? 18.555 -26.271 -32.389 1.00 81.31 239 SER A O 1
ATOM 1941 N N . SER A 1 240 ? 18.534 -25.397 -30.324 1.00 79.94 240 SER A N 1
ATOM 1942 C CA . SER A 1 240 ? 17.082 -25.365 -30.136 1.00 79.94 240 SER A CA 1
ATOM 1943 C C . SER A 1 240 ? 16.728 -24.406 -29.000 1.00 79.94 240 SER A C 1
ATOM 1945 O O . SER A 1 240 ? 17.457 -24.331 -28.005 1.00 79.94 240 SER A O 1
ATOM 1947 N N . VAL A 1 241 ? 15.594 -23.719 -29.122 1.00 80.81 241 VAL A N 1
ATOM 1948 C CA . VAL A 1 241 ? 15.049 -22.837 -28.082 1.00 80.81 241 VAL A CA 1
ATOM 1949 C C . VAL A 1 241 ? 13.963 -23.601 -27.327 1.00 80.81 241 VAL A C 1
ATOM 1951 O O . VAL A 1 241 ? 13.007 -24.083 -27.929 1.00 80.81 241 VAL A O 1
ATOM 1954 N N . GLY A 1 242 ? 14.162 -23.786 -26.024 1.00 77.00 242 GLY A N 1
ATOM 1955 C CA . GLY A 1 242 ? 13.174 -24.364 -25.119 1.00 77.00 242 GLY A CA 1
ATOM 1956 C C . GLY A 1 242 ? 12.189 -23.316 -24.605 1.00 77.00 242 GLY A C 1
ATOM 1957 O O . GLY A 1 242 ? 12.210 -22.157 -25.011 1.00 77.00 242 GLY A O 1
ATOM 1958 N N . GLU A 1 243 ? 11.332 -23.717 -23.673 1.00 74.88 243 GLU A N 1
ATOM 1959 C CA . GLU A 1 243 ? 10.386 -22.796 -23.044 1.00 74.88 243 GLU A CA 1
ATOM 1960 C C . GLU A 1 243 ? 11.111 -21.817 -22.112 1.00 74.88 243 GLU A C 1
ATOM 1962 O O . GLU A 1 243 ? 12.041 -22.189 -21.384 1.00 74.88 243 GLU A O 1
ATOM 1967 N N . SER A 1 244 ? 10.687 -20.554 -22.151 1.00 77.44 244 SER A N 1
ATOM 1968 C CA . SER A 1 244 ? 11.122 -19.562 -21.175 1.00 77.44 244 SER A CA 1
ATOM 1969 C C . SER A 1 244 ? 10.300 -19.673 -19.894 1.00 77.44 244 SER A C 1
ATOM 1971 O O . SER A 1 244 ? 9.152 -20.115 -19.927 1.00 77.44 244 SER A O 1
ATOM 1973 N N . ASP A 1 245 ? 10.881 -19.227 -18.781 1.00 74.00 245 ASP A N 1
ATOM 1974 C CA . ASP A 1 245 ? 10.215 -19.193 -17.474 1.00 74.00 245 ASP A CA 1
ATOM 1975 C C . ASP A 1 245 ? 8.944 -18.317 -17.514 1.00 74.00 245 ASP A C 1
ATOM 1977 O O . ASP A 1 245 ? 7.959 -18.629 -16.850 1.00 74.00 245 ASP A O 1
ATOM 1981 N N . ASP A 1 246 ? 8.936 -17.293 -18.379 1.00 77.25 246 ASP A N 1
ATOM 1982 C CA . ASP A 1 246 ? 7.847 -16.319 -18.536 1.00 77.25 246 ASP A CA 1
ATOM 1983 C C . ASP A 1 246 ? 7.130 -16.516 -19.886 1.00 77.25 246 ASP A C 1
ATOM 1985 O O . ASP A 1 246 ? 6.895 -15.574 -20.642 1.00 77.25 246 ASP A O 1
ATOM 1989 N N . HIS A 1 247 ? 6.853 -17.764 -20.271 1.00 84.75 247 HIS A N 1
ATOM 1990 C CA . HIS A 1 247 ? 6.210 -18.041 -21.554 1.00 84.75 247 HIS A CA 1
ATOM 1991 C C . HIS A 1 247 ? 4.743 -17.565 -21.567 1.00 84.75 247 HIS A C 1
ATOM 1993 O O . HIS A 1 247 ? 3.836 -18.277 -21.130 1.00 84.75 247 HIS A O 1
ATOM 1999 N N . ILE A 1 248 ? 4.524 -16.366 -22.118 1.00 85.00 248 ILE A N 1
ATOM 2000 C CA . ILE A 1 248 ? 3.238 -15.645 -22.144 1.00 85.00 248 ILE A CA 1
ATOM 2001 C C . ILE A 1 248 ? 2.054 -16.515 -22.613 1.00 85.00 248 ILE A C 1
ATOM 2003 O O . ILE A 1 248 ? 1.045 -16.537 -21.908 1.00 85.00 248 ILE A O 1
ATOM 2007 N N . PRO A 1 249 ? 2.138 -17.308 -23.705 1.00 85.88 249 PRO A N 1
ATOM 2008 C CA . PRO A 1 249 ? 1.013 -18.143 -24.143 1.00 85.88 249 PRO A CA 1
ATOM 2009 C C . PRO A 1 249 ? 0.523 -19.139 -23.085 1.00 85.88 249 PRO A C 1
ATOM 2011 O O . PRO A 1 249 ? -0.677 -19.366 -22.952 1.00 85.88 249 PRO A O 1
ATOM 2014 N N . LYS A 1 250 ? 1.436 -19.706 -22.285 1.00 86.56 250 LYS A N 1
ATOM 2015 C CA . LYS A 1 250 ? 1.059 -20.584 -21.167 1.00 86.56 250 LYS A CA 1
ATOM 2016 C C . LYS A 1 250 ? 0.413 -19.810 -20.029 1.00 86.56 250 LYS A C 1
ATOM 2018 O O . LYS A 1 250 ? -0.509 -20.322 -19.407 1.00 86.56 250 LYS A O 1
ATOM 2023 N N . MET A 1 251 ? 0.893 -18.602 -19.747 1.00 87.88 251 MET A N 1
ATOM 2024 C CA . MET A 1 251 ? 0.313 -17.748 -18.710 1.00 87.88 251 MET A CA 1
ATOM 2025 C C . MET A 1 251 ? -1.117 -17.335 -19.059 1.00 87.88 251 MET A C 1
ATOM 2027 O O . MET A 1 251 ? -1.976 -17.401 -18.188 1.00 87.88 251 MET A O 1
ATOM 2031 N N . ILE A 1 252 ? -1.383 -16.999 -20.326 1.00 90.00 252 ILE A N 1
ATOM 2032 C CA . ILE A 1 252 ? -2.735 -16.712 -20.829 1.00 90.00 252 ILE A CA 1
ATOM 2033 C C . ILE A 1 252 ? -3.658 -17.914 -20.604 1.00 90.00 252 ILE A C 1
ATOM 2035 O O . ILE A 1 252 ? -4.746 -17.757 -20.060 1.00 90.00 252 ILE A O 1
ATOM 2039 N N . GLU A 1 253 ? -3.225 -19.118 -20.984 1.00 90.44 253 GLU A N 1
ATOM 2040 C CA . GLU A 1 253 ? -4.034 -20.334 -20.826 1.00 90.44 253 GLU A CA 1
ATOM 2041 C C . GLU A 1 253 ? -4.349 -20.639 -19.352 1.00 90.44 253 GLU A C 1
ATOM 2043 O O . GLU A 1 253 ? -5.484 -20.961 -19.003 1.00 90.44 253 GLU A O 1
ATOM 2048 N N . MET A 1 254 ? -3.353 -20.504 -18.468 1.00 88.88 254 MET A N 1
ATOM 2049 C CA . MET A 1 254 ? -3.554 -20.682 -17.027 1.00 88.88 254 MET A CA 1
ATOM 2050 C C . MET A 1 254 ? -4.543 -19.662 -16.461 1.00 88.88 254 MET A C 1
ATOM 2052 O O . MET A 1 254 ? -5.400 -20.035 -15.665 1.00 88.88 254 MET A O 1
ATOM 2056 N N . GLU A 1 255 ? -4.445 -18.402 -16.887 1.00 90.44 255 GLU A N 1
ATOM 2057 C CA . GLU A 1 255 ? -5.330 -17.332 -16.429 1.00 90.44 255 GLU A CA 1
ATOM 2058 C C . GLU A 1 255 ? -6.778 -17.564 -16.875 1.00 90.44 255 GLU A C 1
ATOM 2060 O O . GLU A 1 255 ? -7.693 -17.472 -16.062 1.00 90.44 255 GLU A O 1
ATOM 2065 N N . ARG A 1 256 ? -6.996 -17.949 -18.141 1.00 91.44 256 ARG A N 1
ATOM 2066 C CA . ARG A 1 256 ? -8.339 -18.281 -18.651 1.00 91.44 256 ARG A CA 1
ATOM 2067 C C . ARG A 1 256 ? -8.990 -19.407 -17.859 1.00 91.44 256 ARG A C 1
ATOM 2069 O O . ARG A 1 256 ? -10.168 -19.326 -17.529 1.00 91.44 256 ARG A O 1
ATOM 2076 N N . LYS A 1 257 ? -8.213 -20.441 -17.534 1.00 90.88 257 LYS A N 1
ATOM 2077 C CA . LYS A 1 257 ? -8.694 -21.577 -16.748 1.00 90.88 257 LYS A CA 1
ATOM 2078 C C . LYS A 1 257 ? -9.039 -21.188 -15.309 1.00 90.88 257 LYS A C 1
ATOM 2080 O O . LYS A 1 257 ? -9.980 -21.735 -14.741 1.00 90.88 257 LYS A O 1
ATOM 2085 N N . GLU A 1 258 ? -8.271 -20.282 -14.708 1.00 89.69 258 GLU A N 1
ATOM 2086 C CA . GLU A 1 258 ? -8.553 -19.774 -13.363 1.00 89.69 258 GLU A CA 1
ATOM 2087 C C . GLU A 1 258 ? -9.838 -18.937 -13.346 1.00 89.69 258 GLU A C 1
ATOM 2089 O O . GLU A 1 258 ? -10.672 -19.138 -12.468 1.00 89.69 258 GLU A O 1
ATOM 2094 N N . ILE A 1 259 ? -10.040 -18.075 -14.348 1.00 87.88 259 ILE A N 1
ATOM 2095 C CA . ILE A 1 259 ? -11.276 -17.296 -14.515 1.00 87.88 259 ILE A CA 1
ATOM 2096 C C . ILE A 1 259 ? -12.488 -18.228 -14.637 1.00 87.88 259 ILE A C 1
ATOM 2098 O O . ILE A 1 259 ? -13.430 -18.107 -13.859 1.00 87.88 259 ILE A O 1
ATOM 2102 N N . GLU A 1 260 ? -12.427 -19.226 -15.524 1.00 88.19 260 GLU A N 1
ATOM 2103 C CA . GLU A 1 260 ? -13.498 -20.219 -15.692 1.00 88.19 260 GLU A CA 1
ATOM 2104 C C . GLU A 1 260 ? -13.795 -20.971 -14.377 1.00 88.19 260 GLU A C 1
ATOM 2106 O O . GLU A 1 260 ? -14.951 -21.225 -14.031 1.00 88.19 260 GLU A O 1
ATOM 2111 N N . ALA A 1 261 ? -12.759 -21.297 -13.596 1.00 87.88 261 ALA A N 1
ATOM 2112 C CA . ALA A 1 261 ? -12.912 -21.959 -12.302 1.00 87.88 261 ALA A CA 1
ATOM 2113 C C . ALA A 1 261 ? -13.515 -21.048 -11.217 1.00 87.88 261 ALA A C 1
ATOM 2115 O O . ALA A 1 261 ? -14.201 -21.547 -10.321 1.00 87.88 261 ALA A O 1
ATOM 2116 N N . GLN A 1 262 ? -13.246 -19.742 -11.261 1.00 82.12 262 GLN A N 1
ATOM 2117 C CA . GLN A 1 262 ? -13.819 -18.757 -10.343 1.00 82.12 262 GLN A CA 1
ATOM 2118 C C . GLN A 1 262 ? -15.285 -18.486 -10.675 1.00 82.12 262 GLN A C 1
ATOM 2120 O O . GLN A 1 262 ? -16.126 -18.581 -9.785 1.00 82.12 262 GLN A O 1
ATOM 2125 N N . GLU A 1 263 ? -15.615 -18.268 -11.948 1.00 82.00 263 GLU A N 1
ATOM 2126 C CA . GLU A 1 263 ? -16.998 -18.100 -12.407 1.00 82.00 263 GLU A CA 1
ATOM 2127 C C . GLU A 1 263 ? -17.866 -19.317 -12.060 1.00 82.00 263 GLU A C 1
ATOM 2129 O O . GLU A 1 263 ? -18.996 -19.164 -11.597 1.00 82.00 263 GLU A O 1
ATOM 2134 N N . ALA A 1 264 ? -17.319 -20.531 -12.186 1.00 80.00 264 ALA A N 1
ATOM 2135 C CA . ALA A 1 264 ? -18.013 -21.755 -11.793 1.00 80.00 264 ALA A CA 1
ATOM 2136 C C . ALA A 1 264 ? -18.316 -21.835 -10.282 1.00 80.00 264 ALA A C 1
ATOM 2138 O O . ALA A 1 264 ? -19.318 -22.435 -9.898 1.00 80.00 264 ALA A O 1
ATOM 2139 N N . LYS A 1 265 ? -17.481 -21.233 -9.421 1.00 74.88 265 LYS A N 1
ATOM 2140 C CA . LYS A 1 265 ? -17.677 -21.213 -7.957 1.00 74.88 265 LYS A CA 1
ATOM 2141 C C . LYS A 1 265 ? -18.654 -20.133 -7.504 1.00 74.88 265 LYS A C 1
ATOM 2143 O O . LYS A 1 265 ? -19.425 -20.371 -6.579 1.00 74.88 265 LYS A O 1
ATOM 2148 N N . THR A 1 266 ? -18.660 -18.970 -8.152 1.00 62.34 266 THR A N 1
ATOM 2149 C CA . THR A 1 266 ? -19.559 -17.855 -7.805 1.00 62.34 266 THR A CA 1
ATOM 2150 C C . THR A 1 266 ? -21.038 -18.214 -8.015 1.00 62.34 266 THR A C 1
ATOM 2152 O O . THR A 1 266 ? -21.909 -17.665 -7.349 1.00 62.34 266 THR A O 1
ATOM 2155 N N . VAL A 1 267 ? -21.337 -19.189 -8.883 1.00 59.22 267 VAL A N 1
ATOM 2156 C CA . VAL A 1 267 ? -22.697 -19.725 -9.084 1.00 59.22 267 VAL A CA 1
ATOM 2157 C C . VAL A 1 267 ? -23.186 -20.575 -7.895 1.00 59.22 267 VAL A C 1
ATOM 2159 O O . VAL A 1 267 ? -24.395 -20.732 -7.727 1.00 59.22 267 VAL A O 1
ATOM 2162 N N . GLU A 1 268 ? -22.293 -21.106 -7.050 1.00 58.53 268 GLU A N 1
ATOM 2163 C CA . GLU A 1 268 ? -22.668 -21.982 -5.926 1.00 58.53 268 GLU A CA 1
ATOM 2164 C C . GLU A 1 268 ? -22.847 -21.253 -4.580 1.00 58.53 268 GLU A C 1
ATOM 2166 O O . GLU A 1 268 ? -23.543 -21.784 -3.716 1.00 58.53 268 GLU A O 1
ATOM 2171 N N . ASP A 1 269 ? -22.287 -20.050 -4.397 1.00 51.81 269 ASP A N 1
ATOM 2172 C CA . ASP A 1 269 ? -22.153 -19.414 -3.070 1.00 51.81 269 ASP A CA 1
ATOM 2173 C C . ASP A 1 269 ? -22.769 -18.002 -2.987 1.00 51.81 269 ASP A C 1
ATOM 2175 O O . ASP A 1 269 ? -22.207 -17.073 -2.409 1.00 51.81 269 ASP A O 1
ATOM 2179 N N . SER A 1 270 ? -23.958 -17.811 -3.568 1.00 47.59 270 SER A N 1
ATOM 2180 C CA . SER A 1 270 ? -24.701 -16.544 -3.491 1.00 47.59 270 SER A CA 1
ATOM 2181 C C . SER A 1 270 ? -25.374 -16.333 -2.119 1.00 47.59 270 SER A C 1
ATOM 2183 O O . SER A 1 270 ? -26.597 -16.201 -2.027 1.00 47.59 270 SER A O 1
ATOM 2185 N N . GLN A 1 271 ? -24.592 -16.312 -1.037 1.00 51.75 271 GLN A N 1
ATOM 2186 C CA . GLN A 1 271 ? -24.957 -15.627 0.208 1.00 51.75 271 GLN A CA 1
ATOM 2187 C C . GLN A 1 271 ? -24.106 -14.365 0.331 1.00 51.75 271 GLN A C 1
ATOM 2189 O O . GLN A 1 271 ? -23.103 -14.316 1.037 1.00 51.75 271 GLN A O 1
ATOM 2194 N N . GLU A 1 272 ? -24.530 -13.336 -0.393 1.00 52.00 272 GLU A N 1
ATOM 2195 C CA . GLU A 1 272 ? -23.996 -11.988 -0.273 1.00 52.00 272 GLU A CA 1
ATOM 2196 C C . GLU A 1 272 ? -24.320 -11.457 1.134 1.00 52.00 272 GLU A C 1
ATOM 2198 O O . GLU A 1 272 ? -25.484 -11.322 1.517 1.00 52.00 272 GLU A O 1
ATOM 2203 N N . ILE A 1 273 ? -23.284 -11.238 1.948 1.00 53.56 273 ILE A N 1
ATOM 2204 C CA . ILE A 1 273 ? -23.421 -10.510 3.210 1.00 53.56 273 ILE A CA 1
ATOM 2205 C C . ILE A 1 273 ? -23.458 -9.033 2.844 1.00 53.56 273 ILE A C 1
ATOM 2207 O O . ILE A 1 273 ? -22.437 -8.429 2.519 1.00 53.56 273 ILE A O 1
ATOM 2211 N N . ASP A 1 274 ? -24.665 -8.491 2.882 1.00 45.88 274 ASP A N 1
ATOM 2212 C CA . ASP A 1 274 ? -24.958 -7.097 2.619 1.00 45.88 274 ASP A CA 1
ATOM 2213 C C . ASP A 1 274 ? -24.489 -6.214 3.789 1.00 45.88 274 ASP A C 1
ATOM 2215 O O . ASP A 1 274 ? -25.053 -6.241 4.884 1.00 45.88 274 ASP A O 1
ATOM 2219 N N . PHE A 1 275 ? -23.421 -5.447 3.564 1.00 48.53 275 PHE A N 1
ATOM 2220 C CA . PHE A 1 275 ? -22.945 -4.416 4.491 1.00 48.53 275 PHE A CA 1
ATOM 2221 C C . PHE A 1 275 ? -23.589 -3.045 4.228 1.00 48.53 275 PHE A C 1
ATOM 2223 O O . PHE A 1 275 ? -23.243 -2.084 4.915 1.00 48.53 275 PHE A O 1
ATOM 2230 N N . THR A 1 276 ? -24.517 -2.929 3.269 1.00 48.84 276 THR A N 1
ATOM 2231 C CA . THR A 1 276 ? -25.208 -1.662 2.972 1.00 48.84 276 THR A CA 1
ATOM 2232 C C . THR A 1 276 ? -26.216 -1.254 4.048 1.00 48.84 276 THR A C 1
ATOM 2234 O O . THR A 1 276 ? -26.655 -0.112 4.050 1.00 48.84 276 THR A O 1
ATOM 2237 N N . ASP A 1 277 ? -26.493 -2.123 5.030 1.00 42.41 277 ASP A N 1
ATOM 2238 C CA . ASP A 1 277 ? -27.291 -1.793 6.224 1.00 42.41 277 ASP A CA 1
ATOM 2239 C C . ASP A 1 277 ? -26.448 -1.218 7.386 1.00 42.41 277 ASP A C 1
ATOM 2241 O O . ASP A 1 277 ? -26.961 -0.921 8.465 1.00 42.41 277 ASP A O 1
ATOM 2245 N N . LEU A 1 278 ? -25.138 -1.004 7.191 1.00 43.72 278 LEU A N 1
ATOM 2246 C CA . LEU A 1 278 ? -24.379 -0.056 8.017 1.00 43.72 278 LEU A CA 1
ATOM 2247 C C . LEU A 1 278 ? -24.597 1.351 7.467 1.00 43.72 278 LEU A C 1
ATOM 2249 O O . LEU A 1 278 ? -23.667 2.017 7.010 1.00 43.72 278 LEU A O 1
ATOM 2253 N N . ASP A 1 279 ? -25.857 1.768 7.520 1.00 42.62 279 ASP A N 1
ATOM 2254 C CA . ASP A 1 279 ? -26.314 3.100 7.178 1.00 42.62 279 ASP A CA 1
ATOM 2255 C C . ASP A 1 279 ? -25.707 4.089 8.189 1.00 42.62 279 ASP A C 1
ATOM 2257 O O . ASP A 1 279 ? -26.246 4.406 9.251 1.00 42.62 279 ASP A O 1
ATOM 2261 N N . LEU A 1 280 ? -24.490 4.528 7.868 1.00 46.94 280 LEU A N 1
ATOM 2262 C CA . LEU A 1 280 ? -23.773 5.641 8.484 1.00 46.94 280 LEU A CA 1
ATOM 2263 C C . LEU A 1 280 ? -24.317 6.989 7.967 1.00 46.94 280 LEU A C 1
ATOM 2265 O O . LEU A 1 280 ? -23.681 8.018 8.164 1.00 46.94 280 LEU A O 1
ATOM 2269 N N . GLU A 1 281 ? -25.509 6.995 7.355 1.00 41.03 281 GLU A N 1
ATOM 2270 C CA . GLU A 1 281 ? -26.324 8.187 7.075 1.00 41.03 281 GLU A CA 1
ATOM 2271 C C . GLU A 1 281 ? -27.112 8.680 8.302 1.00 41.03 281 GLU A C 1
ATOM 2273 O O . GLU A 1 281 ? -27.929 9.598 8.235 1.00 41.03 281 GLU A O 1
ATOM 2278 N N . GLY A 1 282 ? -26.801 8.148 9.480 1.00 38.59 282 GLY A N 1
ATOM 2279 C CA . GLY A 1 282 ? -26.888 8.940 10.691 1.00 38.59 282 GLY A CA 1
ATOM 2280 C C . GLY A 1 282 ? -25.719 9.919 10.749 1.00 38.59 282 GLY A C 1
ATOM 2281 O O . GLY A 1 282 ? -24.775 9.679 11.500 1.00 38.59 282 GLY A O 1
ATOM 2282 N N . GLU A 1 283 ? -25.822 11.067 10.070 1.00 44.06 283 GLU A N 1
ATOM 2283 C CA . GLU A 1 283 ? -25.231 12.327 10.555 1.00 44.06 283 GLU A CA 1
ATOM 2284 C C . GLU A 1 283 ? -25.867 12.668 11.922 1.00 44.06 283 GLU A C 1
ATOM 2286 O O . GLU A 1 283 ? -26.511 13.693 12.127 1.00 44.06 283 GLU A O 1
ATOM 2291 N N . THR A 1 284 ? -25.729 11.790 12.914 1.00 42.75 284 THR A N 1
ATOM 2292 C CA . THR A 1 284 ? -25.648 12.267 14.278 1.00 42.75 284 THR A CA 1
ATOM 2293 C C . THR A 1 284 ? -24.288 12.912 14.343 1.00 42.75 284 THR A C 1
ATOM 2295 O O . THR A 1 284 ? -23.268 12.224 14.368 1.00 42.75 284 THR A O 1
ATOM 2298 N N . ASP A 1 285 ? -24.302 14.235 14.298 1.00 43.34 285 ASP A N 1
ATOM 2299 C CA . ASP A 1 285 ? -23.201 15.108 14.647 1.00 43.34 285 ASP A CA 1
ATOM 2300 C C . ASP A 1 285 ? -22.771 14.767 16.091 1.00 43.34 285 ASP A C 1
ATOM 2302 O O . ASP A 1 285 ? -23.129 15.413 17.073 1.00 43.34 285 ASP A O 1
ATOM 2306 N N . LEU A 1 286 ? -22.063 13.644 16.264 1.00 46.12 286 LEU A N 1
ATOM 2307 C CA . LEU A 1 286 ? -21.534 13.191 17.552 1.00 46.12 286 LEU A CA 1
ATOM 2308 C C . LEU A 1 286 ? -20.428 14.135 18.037 1.00 46.12 286 LEU A C 1
ATOM 2310 O O . LEU A 1 286 ? -20.035 14.063 19.200 1.00 46.12 286 LEU A O 1
ATOM 2314 N N . ALA A 1 287 ? -19.961 15.033 17.162 1.00 45.53 287 ALA A N 1
ATOM 2315 C CA . ALA A 1 287 ? -19.122 16.166 17.512 1.00 45.53 287 ALA A CA 1
ATOM 2316 C C . ALA A 1 287 ? -19.836 17.152 18.457 1.00 45.53 287 ALA A C 1
ATOM 2318 O O . ALA A 1 287 ? -19.162 17.914 19.148 1.00 45.53 287 ALA A O 1
ATOM 2319 N N . GLU A 1 288 ? -21.172 17.107 18.533 1.00 44.34 288 GLU A N 1
ATOM 2320 C CA . GLU A 1 288 ? -21.987 18.051 19.302 1.00 44.34 288 GLU A CA 1
ATOM 2321 C C . GLU A 1 288 ? -22.766 17.414 20.465 1.00 44.34 288 GLU A C 1
ATOM 2323 O O . GLU A 1 288 ? -23.542 18.093 21.139 1.00 44.34 288 GLU A O 1
ATOM 2328 N N . ILE A 1 289 ? -22.535 16.133 20.787 1.00 44.69 289 ILE A N 1
ATOM 2329 C CA . ILE A 1 289 ? -23.016 15.587 22.065 1.00 44.69 289 ILE A CA 1
ATOM 2330 C C . ILE A 1 289 ? -22.006 15.928 23.167 1.00 44.69 289 ILE A C 1
ATOM 2332 O O . ILE A 1 289 ? -21.242 15.087 23.652 1.00 44.69 289 ILE A O 1
ATOM 2336 N N . ASP A 1 290 ? -22.022 17.199 23.572 1.00 48.72 290 ASP A N 1
ATOM 2337 C CA . ASP A 1 290 ? -21.408 17.663 24.813 1.00 48.72 290 ASP A CA 1
ATOM 2338 C C . ASP A 1 290 ? -22.191 17.084 26.000 1.00 48.72 290 ASP A C 1
ATOM 2340 O O . ASP A 1 290 ? -23.220 17.607 26.431 1.00 48.72 290 ASP A O 1
ATOM 2344 N N . PHE A 1 291 ? -21.693 15.981 26.563 1.00 47.75 291 PHE A N 1
ATOM 2345 C CA . PHE A 1 291 ? -22.172 15.423 27.832 1.00 47.75 291 PHE A CA 1
ATOM 2346 C C . PHE A 1 291 ? -21.728 16.263 29.046 1.00 47.75 291 PHE A C 1
ATOM 2348 O O . PHE A 1 291 ? -21.376 15.718 30.094 1.00 47.75 291 PHE A O 1
ATOM 2355 N N . GLY A 1 292 ? -21.763 17.590 28.911 1.00 42.31 292 GLY A N 1
ATOM 2356 C CA . GLY A 1 292 ? -21.785 18.562 29.988 1.00 42.31 292 GLY A CA 1
ATOM 2357 C C . GLY A 1 292 ? -20.696 18.352 31.028 1.00 42.31 292 GLY A C 1
ATOM 2358 O O . GLY A 1 292 ? -20.989 18.062 32.191 1.00 42.31 292 GLY A O 1
ATOM 2359 N N . THR A 1 293 ? -19.434 18.572 30.660 1.00 48.62 293 THR A N 1
ATOM 2360 C CA . THR A 1 293 ? -18.411 18.840 31.685 1.00 48.62 293 THR A CA 1
ATOM 2361 C C . THR A 1 293 ? -18.670 20.159 32.420 1.00 48.62 293 THR A C 1
ATOM 2363 O O . THR A 1 293 ? -18.247 20.306 33.568 1.00 48.62 293 THR A O 1
ATOM 2366 N N . ASP A 1 294 ? -19.422 21.081 31.808 1.00 48.12 294 ASP A N 1
ATOM 2367 C CA . ASP A 1 294 ? -19.627 22.444 32.313 1.00 48.12 294 ASP A CA 1
ATOM 2368 C C . ASP A 1 294 ? -20.669 22.559 33.442 1.00 48.12 294 ASP A C 1
ATOM 2370 O O . ASP A 1 294 ? -20.615 23.493 34.239 1.00 48.12 294 ASP A O 1
ATOM 2374 N N . LEU A 1 295 ? -21.565 21.574 33.607 1.00 42.94 295 LEU A N 1
ATOM 2375 C CA . LEU A 1 295 ? -22.583 21.591 34.674 1.00 42.94 295 LEU A CA 1
ATOM 2376 C C . LEU A 1 295 ? -22.067 21.088 36.038 1.00 42.94 295 LEU A C 1
ATOM 2378 O O . LEU A 1 295 ? -22.832 20.981 36.995 1.00 42.94 295 LEU A O 1
ATOM 2382 N N . LEU A 1 296 ? -20.789 20.701 36.127 1.00 46.38 296 LEU A N 1
ATOM 2383 C CA . LEU A 1 296 ? -20.239 19.931 37.254 1.00 46.38 296 LEU A CA 1
ATOM 2384 C C . LEU A 1 296 ? -18.964 20.534 37.861 1.00 46.38 296 LEU A C 1
ATOM 2386 O O . LEU A 1 296 ? -18.319 19.894 38.695 1.00 46.38 296 LEU A O 1
ATOM 2390 N N . SER A 1 297 ? -18.622 21.763 37.480 1.00 44.16 297 SER A N 1
ATOM 2391 C CA . SER A 1 297 ? -17.496 22.546 38.005 1.00 44.16 297 SER A CA 1
ATOM 2392 C C . SER A 1 297 ? -17.674 22.984 39.475 1.00 44.16 297 SER A C 1
ATOM 2394 O O . SER A 1 297 ? -16.716 23.436 40.098 1.00 44.16 297 SER A O 1
ATOM 2396 N N . GLU A 1 298 ? -18.849 22.774 40.084 1.00 42.53 298 GLU A N 1
ATOM 2397 C CA . GLU A 1 298 ? -19.117 23.096 41.498 1.00 42.53 298 GLU A CA 1
ATOM 2398 C C . GLU A 1 298 ? -18.707 22.002 42.506 1.00 42.53 298 GLU A C 1
ATOM 2400 O O . GLU A 1 298 ? -18.780 22.217 43.719 1.00 42.53 298 GLU A O 1
ATOM 2405 N N . ILE A 1 299 ? -18.242 20.829 42.056 1.00 42.25 299 ILE A N 1
ATOM 2406 C CA . ILE A 1 299 ? -17.829 19.746 42.964 1.00 42.25 299 ILE A CA 1
ATOM 2407 C C . ILE A 1 299 ? -16.303 19.697 43.054 1.00 42.25 299 ILE A C 1
ATOM 2409 O O . ILE A 1 299 ? -15.613 19.143 42.202 1.00 42.25 299 ILE A O 1
ATOM 2413 N N . ASN A 1 300 ? -15.783 20.265 44.141 1.00 35.91 300 ASN A N 1
ATOM 2414 C CA . ASN A 1 300 ? -14.359 20.322 44.454 1.00 35.91 300 ASN A CA 1
ATOM 2415 C C . ASN A 1 300 ? -13.866 18.940 44.939 1.00 35.91 300 ASN A C 1
ATOM 2417 O O . ASN A 1 300 ? -14.001 18.604 46.118 1.00 35.91 300 ASN A O 1
ATOM 2421 N N . ILE A 1 301 ? -13.350 18.113 44.023 1.00 41.88 301 ILE A N 1
ATOM 2422 C CA . ILE A 1 301 ? -12.759 16.800 44.329 1.00 41.88 301 ILE A CA 1
ATOM 2423 C C . ILE A 1 301 ? -11.237 16.944 44.309 1.00 41.88 301 ILE A C 1
ATOM 2425 O O . ILE A 1 301 ? -10.643 17.245 43.278 1.00 41.88 301 ILE A O 1
ATOM 2429 N N . VAL A 1 302 ? -10.622 16.748 45.475 1.00 37.31 302 VAL A N 1
ATOM 2430 C CA . VAL A 1 302 ? -9.167 16.770 45.664 1.00 37.31 302 VAL A CA 1
ATOM 2431 C C . VAL A 1 302 ? -8.577 15.461 45.142 1.00 37.31 302 VAL A C 1
ATOM 2433 O O . VAL A 1 302 ? -8.916 14.388 45.640 1.00 37.31 302 VAL A O 1
ATOM 2436 N N . ASP A 1 303 ? -7.696 15.579 44.155 1.00 34.84 303 ASP A N 1
ATOM 2437 C CA . ASP A 1 303 ? -6.898 14.493 43.592 1.00 34.84 303 ASP A CA 1
ATOM 2438 C C . ASP A 1 303 ? -5.661 14.216 44.467 1.00 34.84 303 ASP A C 1
ATOM 2440 O O . ASP A 1 303 ? -4.960 15.141 44.887 1.00 34.84 303 ASP A O 1
ATOM 2444 N N . VAL A 1 304 ? -5.408 12.939 44.770 1.00 36.94 304 VAL A N 1
ATOM 2445 C CA . VAL A 1 304 ? -4.269 12.469 45.574 1.00 36.94 304 VAL A CA 1
ATOM 2446 C C . VAL A 1 304 ? -3.539 11.359 44.812 1.00 36.94 304 VAL A C 1
ATOM 2448 O O . VAL A 1 304 ? -3.686 10.179 45.102 1.00 36.94 304 VAL A O 1
ATOM 2451 N N . SER A 1 305 ? -2.750 11.806 43.833 1.00 35.41 305 SER A N 1
ATOM 2452 C CA . SER A 1 305 ? -1.322 11.520 43.594 1.00 35.41 305 SER A CA 1
ATOM 2453 C C . SER A 1 305 ? -0.758 10.087 43.489 1.00 35.41 305 SER A C 1
ATOM 2455 O O . SER A 1 305 ? -1.071 9.192 44.268 1.00 35.41 305 SER A O 1
ATOM 2457 N N . ASN A 1 306 ? 0.314 10.055 42.679 1.00 31.22 306 ASN A N 1
ATOM 2458 C CA . ASN A 1 306 ? 1.467 9.141 42.582 1.00 31.22 306 ASN A CA 1
ATOM 2459 C C . ASN A 1 306 ? 1.293 7.880 41.720 1.00 31.22 306 ASN A C 1
ATOM 2461 O O . ASN A 1 306 ? 0.472 7.027 42.013 1.00 31.22 306 ASN A O 1
ATOM 2465 N N . GLY A 1 307 ? 2.073 7.636 40.662 1.00 28.19 307 GLY A N 1
ATOM 2466 C CA . GLY A 1 307 ? 3.378 8.174 40.262 1.00 28.19 307 GLY A CA 1
ATOM 2467 C C . GLY A 1 307 ? 4.463 7.130 40.507 1.00 28.19 307 GLY A C 1
ATOM 2468 O O . GLY A 1 307 ? 4.934 7.022 41.632 1.00 28.19 307 GLY A O 1
ATOM 2469 N N . LEU A 1 308 ? 4.863 6.392 39.467 1.00 28.39 308 LEU A N 1
ATOM 2470 C CA . LEU A 1 308 ? 6.105 5.618 39.430 1.00 28.39 308 LEU A CA 1
ATOM 2471 C C . LEU A 1 308 ? 6.656 5.611 37.999 1.00 28.39 308 LEU A C 1
ATOM 2473 O O . LEU A 1 308 ? 5.934 5.330 37.044 1.00 28.39 308 LEU A O 1
ATOM 2477 N N . SER A 1 309 ? 7.929 5.990 37.894 1.00 29.69 309 SER A N 1
ATOM 2478 C CA . SER A 1 309 ? 8.712 6.112 36.668 1.00 29.69 309 SER A CA 1
ATOM 2479 C C . SER A 1 309 ? 9.355 4.772 36.293 1.00 29.69 309 SER A C 1
ATOM 2481 O O . SER A 1 309 ? 9.571 3.918 37.155 1.00 29.69 309 SER A O 1
ATOM 2483 N N . ALA A 1 310 ? 9.727 4.624 35.023 1.00 29.11 310 ALA A N 1
ATOM 2484 C CA . ALA A 1 310 ? 10.778 3.709 34.596 1.00 29.11 310 ALA A CA 1
ATOM 2485 C C . ALA A 1 310 ? 11.507 4.342 33.401 1.00 29.11 310 ALA A C 1
ATOM 2487 O O . ALA A 1 310 ? 10.867 4.745 32.432 1.00 29.11 310 ALA A O 1
ATOM 2488 N N . ASN A 1 311 ? 12.824 4.484 33.548 1.00 27.44 311 ASN A N 1
ATOM 2489 C CA . ASN A 1 311 ? 13.756 5.047 32.574 1.00 27.44 311 ASN A CA 1
ATOM 2490 C C . ASN A 1 311 ? 14.233 3.985 31.569 1.00 27.44 311 ASN A C 1
ATOM 2492 O O . ASN A 1 311 ? 14.345 2.816 31.932 1.00 27.44 311 ASN A O 1
ATOM 2496 N N . ASP A 1 312 ? 14.514 4.475 30.358 1.00 26.98 312 ASP A N 1
ATOM 2497 C CA . ASP A 1 312 ? 15.671 4.274 29.463 1.00 26.98 312 ASP A CA 1
ATOM 2498 C C . ASP A 1 312 ? 16.430 2.933 29.415 1.00 26.98 312 ASP A C 1
ATOM 2500 O O . ASP A 1 312 ? 16.886 2.417 30.431 1.00 26.98 312 ASP A O 1
ATOM 2504 N N . GLU A 1 313 ? 16.660 2.435 28.190 1.00 29.05 313 GLU A N 1
ATOM 2505 C CA . GLU A 1 313 ? 17.962 2.433 27.463 1.00 29.05 313 GLU A CA 1
ATOM 2506 C C . GLU A 1 313 ? 17.858 1.514 26.214 1.00 29.05 313 GLU A C 1
ATOM 2508 O O . GLU A 1 313 ? 17.350 0.400 26.289 1.00 29.05 313 GLU A O 1
ATOM 2513 N N . GLU A 1 314 ? 18.014 2.066 25.002 1.00 28.91 314 GLU A N 1
ATOM 2514 C CA . GLU A 1 314 ? 19.180 1.970 24.087 1.00 28.91 314 GLU A CA 1
ATOM 2515 C C . GLU A 1 314 ? 19.454 0.582 23.453 1.00 28.91 314 GLU A C 1
ATOM 2517 O O . GLU A 1 314 ? 19.986 -0.325 24.088 1.00 28.91 314 GLU A O 1
ATOM 2522 N N . GLU A 1 315 ? 19.211 0.463 22.137 1.00 30.22 315 GLU A N 1
ATOM 2523 C CA . GLU A 1 315 ? 19.736 -0.610 21.274 1.00 30.22 315 GLU A CA 1
ATOM 2524 C C . GLU A 1 315 ? 20.772 -0.053 20.279 1.00 30.22 315 GLU A C 1
ATOM 2526 O O . GLU A 1 315 ? 20.558 0.977 19.635 1.00 30.22 315 GLU A O 1
ATOM 2531 N N . LYS A 1 316 ? 21.897 -0.768 20.136 1.00 30.88 316 LYS A N 1
ATOM 2532 C CA . LYS A 1 316 ? 22.917 -0.573 19.094 1.00 30.88 316 LYS A CA 1
ATOM 2533 C C . LYS A 1 316 ? 22.903 -1.746 18.116 1.00 30.88 316 LYS A C 1
ATOM 2535 O O . LYS A 1 316 ? 22.933 -2.901 18.531 1.00 30.88 316 LYS A O 1
ATOM 2540 N N . ASP A 1 317 ? 22.943 -1.397 16.838 1.00 28.98 317 ASP A N 1
ATOM 2541 C CA . ASP A 1 317 ? 22.994 -2.268 15.663 1.00 28.98 317 ASP A CA 1
ATOM 2542 C C . ASP A 1 317 ? 24.457 -2.473 15.203 1.00 28.98 317 ASP A C 1
ATOM 2544 O O . ASP A 1 317 ? 25.241 -1.518 15.206 1.00 28.98 317 ASP A O 1
ATOM 2548 N N . ASP A 1 318 ? 24.837 -3.699 14.814 1.00 28.00 318 ASP A N 1
ATOM 2549 C CA . ASP A 1 318 ? 26.115 -3.989 14.143 1.00 28.00 318 ASP A CA 1
ATOM 2550 C C . ASP A 1 318 ? 25.977 -5.057 13.036 1.00 28.00 318 ASP A C 1
ATOM 2552 O O . ASP A 1 318 ? 25.255 -6.048 13.108 1.00 28.00 318 ASP A O 1
ATOM 2556 N N . SER A 1 319 ? 26.748 -4.766 12.000 1.00 30.91 319 SER A N 1
ATOM 2557 C CA . SER A 1 319 ? 26.894 -5.244 10.635 1.00 30.91 319 SER A CA 1
ATOM 2558 C C . SER A 1 319 ? 27.154 -6.741 10.381 1.00 30.91 319 SER A C 1
ATOM 2560 O O . SER A 1 319 ? 27.732 -7.459 11.191 1.00 30.91 319 SER A O 1
ATOM 2562 N N . SER A 1 320 ? 26.849 -7.192 9.146 1.00 30.98 320 SER A N 1
ATOM 2563 C CA . SER A 1 320 ? 27.841 -7.607 8.112 1.00 30.98 320 SER A CA 1
ATOM 2564 C C . SER A 1 320 ? 27.316 -8.657 7.094 1.00 30.98 320 SER A C 1
ATOM 2566 O O . SER A 1 320 ? 26.766 -9.695 7.448 1.00 30.98 320 SER A O 1
ATOM 2568 N N . LYS A 1 321 ? 27.525 -8.418 5.782 1.00 31.28 321 LYS A N 1
ATOM 2569 C CA . LYS A 1 321 ? 27.273 -9.371 4.669 1.00 31.28 321 LYS A CA 1
ATOM 2570 C C . LYS A 1 321 ? 28.530 -9.549 3.805 1.00 31.28 321 LYS A C 1
ATOM 2572 O O . LYS A 1 321 ? 29.154 -8.573 3.397 1.00 31.28 321 LYS A O 1
ATOM 2577 N N . LYS A 1 322 ? 28.873 -10.805 3.486 1.00 32.19 322 LYS A N 1
ATOM 2578 C CA . LYS A 1 322 ? 30.061 -11.237 2.718 1.00 32.19 322 LYS A CA 1
ATOM 2579 C C . LYS A 1 322 ? 29.633 -11.845 1.368 1.00 32.19 322 LYS A C 1
ATOM 2581 O O . LYS A 1 322 ? 28.731 -12.674 1.332 1.00 32.19 322 LYS A O 1
ATOM 2586 N N . LYS A 1 323 ? 30.275 -11.427 0.267 1.00 30.36 323 LYS A N 1
ATOM 2587 C CA . LYS A 1 323 ? 30.052 -11.900 -1.120 1.00 30.36 323 LYS A CA 1
ATOM 2588 C C . LYS A 1 323 ? 30.805 -13.211 -1.413 1.00 30.36 323 LYS A C 1
ATOM 2590 O O . LYS A 1 323 ? 31.945 -13.362 -0.982 1.00 30.36 323 LYS A O 1
ATOM 2595 N N . GLY A 1 324 ? 30.209 -14.095 -2.220 1.00 28.14 324 GLY A N 1
ATOM 2596 C CA . GLY A 1 324 ? 30.840 -15.285 -2.812 1.00 28.14 324 GLY A CA 1
ATOM 2597 C C . GLY A 1 324 ? 30.774 -15.252 -4.346 1.00 28.14 324 GLY A C 1
ATOM 2598 O O . GLY A 1 324 ? 29.761 -14.850 -4.910 1.00 28.14 324 GLY A O 1
ATOM 2599 N N . LYS A 1 325 ? 31.868 -15.643 -5.009 1.00 27.80 325 LYS A N 1
ATOM 2600 C CA . LYS A 1 325 ? 32.075 -15.675 -6.469 1.00 27.80 325 LYS A CA 1
ATOM 2601 C C . LYS A 1 325 ? 32.314 -17.135 -6.882 1.00 27.80 325 LYS A C 1
ATOM 2603 O O . LYS A 1 325 ? 33.101 -17.806 -6.220 1.00 27.80 325 LYS A O 1
ATOM 2608 N N . VAL A 1 326 ? 31.679 -17.614 -7.955 1.00 31.81 326 VAL A N 1
ATOM 2609 C CA . VAL A 1 326 ? 31.888 -18.964 -8.525 1.00 31.81 326 VAL A CA 1
ATOM 2610 C C . VAL A 1 326 ? 32.178 -18.850 -10.025 1.00 31.81 326 VAL A C 1
ATOM 2612 O O . VAL A 1 326 ? 31.578 -18.027 -10.712 1.00 31.81 326 VAL A O 1
ATOM 2615 N N . GLN A 1 327 ? 33.122 -19.662 -10.509 1.00 30.78 327 GLN A N 1
ATOM 2616 C CA . GLN A 1 327 ? 33.608 -19.745 -11.891 1.00 30.78 327 GLN A CA 1
ATOM 2617 C C . GLN A 1 327 ? 33.382 -21.169 -12.439 1.00 30.78 327 GLN A C 1
ATOM 2619 O O . GLN A 1 327 ? 33.517 -22.136 -11.693 1.00 30.78 327 GLN A O 1
ATOM 2624 N N . SER A 1 328 ? 33.018 -21.285 -13.722 1.00 33.72 328 SER A N 1
ATOM 2625 C CA . SER A 1 328 ? 32.581 -22.515 -14.413 1.00 33.72 328 SER A CA 1
ATOM 2626 C C . SER A 1 328 ? 33.625 -23.044 -15.418 1.00 33.72 328 SER A C 1
ATOM 2628 O O . SER A 1 328 ? 34.401 -22.262 -15.968 1.00 33.72 328 SER A O 1
ATOM 2630 N N . VAL A 1 329 ? 33.614 -24.364 -15.668 1.00 33.00 329 VAL A N 1
ATOM 2631 C CA . VAL A 1 329 ? 34.416 -25.116 -16.660 1.00 33.00 329 VAL A CA 1
ATOM 2632 C C . VAL A 1 329 ? 33.471 -25.852 -17.628 1.00 33.00 329 VAL A C 1
ATOM 2634 O O . VAL A 1 329 ? 32.481 -26.443 -17.205 1.00 33.00 329 VAL A O 1
ATOM 2637 N N . VAL A 1 330 ? 33.790 -25.807 -18.927 1.00 35.81 330 VAL A N 1
ATOM 2638 C CA . VAL A 1 330 ? 32.973 -26.241 -20.080 1.00 35.81 330 VAL A CA 1
ATOM 2639 C C . VAL A 1 330 ? 33.154 -27.731 -20.426 1.00 35.81 330 VAL A C 1
ATOM 2641 O O . VAL A 1 330 ? 34.278 -28.217 -20.524 1.00 35.81 330 VAL A O 1
ATOM 2644 N N . GLY A 1 331 ? 32.044 -28.423 -20.714 1.00 30.77 331 GLY A N 1
ATOM 2645 C CA . GLY A 1 331 ? 31.968 -29.723 -21.392 1.00 30.77 331 GLY A CA 1
ATOM 2646 C C . GLY A 1 331 ? 30.814 -29.716 -22.404 1.00 30.77 331 GLY A C 1
ATOM 2647 O O . GLY A 1 331 ? 29.779 -29.112 -22.150 1.00 30.77 331 GLY A O 1
ATOM 2648 N N . LYS A 1 332 ? 31.027 -30.337 -23.569 1.00 45.88 332 LYS A N 1
ATOM 2649 C CA . LYS A 1 332 ? 30.215 -30.286 -24.801 1.00 45.88 332 LYS A CA 1
ATOM 2650 C C . LYS A 1 332 ? 28.768 -30.773 -24.593 1.00 45.88 332 LYS A C 1
ATOM 2652 O O . LYS A 1 332 ? 28.467 -31.945 -24.801 1.00 45.88 332 LYS A O 1
ATOM 2657 N N . SER A 1 333 ? 27.886 -29.871 -24.182 1.00 44.06 333 SER A N 1
ATOM 2658 C CA . SER A 1 333 ? 26.437 -30.056 -24.133 1.00 44.06 333 SER A CA 1
ATOM 2659 C C . SER A 1 333 ? 25.805 -29.530 -25.423 1.00 44.06 333 SE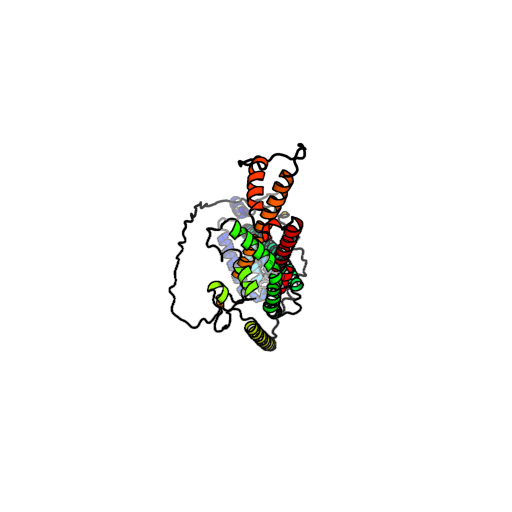R A C 1
ATOM 2661 O O . SER A 1 333 ? 26.259 -28.540 -25.993 1.00 44.06 333 SER A O 1
ATOM 2663 N N . THR A 1 334 ? 24.761 -30.198 -25.912 1.00 52.88 334 THR A N 1
ATOM 2664 C CA . THR A 1 334 ? 23.826 -29.618 -26.886 1.00 52.88 334 THR A CA 1
ATOM 2665 C C . THR A 1 334 ? 23.369 -28.257 -26.364 1.00 52.88 334 THR A C 1
ATOM 2667 O O . THR A 1 334 ? 22.813 -28.184 -25.267 1.00 52.88 334 THR A O 1
ATOM 2670 N N . SER A 1 335 ? 23.655 -27.184 -27.106 1.00 67.38 335 SER A N 1
ATOM 2671 C CA . SER A 1 335 ? 23.377 -25.801 -26.708 1.00 67.38 335 SER A CA 1
ATOM 2672 C C . SER A 1 335 ? 21.881 -25.500 -26.812 1.00 67.38 335 SER A C 1
ATOM 2674 O O . SER A 1 335 ? 21.414 -24.904 -27.780 1.00 67.38 335 SER A O 1
ATOM 2676 N N . VAL A 1 336 ? 21.105 -25.970 -25.838 1.00 78.38 336 VAL A N 1
ATOM 2677 C CA . VAL A 1 336 ? 19.680 -25.646 -25.722 1.00 78.38 336 VAL A CA 1
ATOM 2678 C C . VAL A 1 336 ? 19.545 -24.402 -24.855 1.00 78.38 336 VAL A C 1
ATOM 2680 O O . VAL A 1 336 ? 20.000 -24.389 -23.711 1.00 78.38 336 VAL A O 1
ATOM 2683 N N . ALA A 1 337 ? 18.919 -23.358 -25.391 1.00 79.50 337 ALA A N 1
ATOM 2684 C CA . ALA A 1 337 ? 18.546 -22.193 -24.602 1.00 79.50 337 ALA A CA 1
ATOM 2685 C C . ALA A 1 337 ? 17.277 -22.530 -23.805 1.00 79.50 337 ALA A C 1
ATOM 2687 O O . ALA A 1 337 ? 16.245 -22.818 -24.404 1.00 79.50 337 ALA A O 1
ATOM 2688 N N . THR A 1 338 ? 17.338 -22.531 -22.472 1.00 78.44 338 THR A N 1
ATOM 2689 C CA . THR A 1 338 ? 16.192 -22.834 -21.589 1.00 78.44 338 THR A CA 1
ATOM 2690 C C . THR A 1 338 ? 16.003 -21.749 -20.530 1.00 78.44 338 THR A C 1
ATOM 2692 O O . THR A 1 338 ? 16.983 -21.126 -20.107 1.00 78.44 338 THR A O 1
ATOM 2695 N N . GLY A 1 339 ? 14.762 -21.539 -20.077 1.00 81.94 339 GLY A N 1
ATOM 2696 C CA . GLY A 1 339 ? 14.428 -20.585 -19.013 1.00 81.94 339 GLY A CA 1
ATOM 2697 C C . GLY A 1 339 ? 14.787 -19.143 -19.384 1.00 81.94 339 GLY A C 1
ATOM 2698 O O . GLY A 1 339 ? 14.434 -18.662 -20.465 1.00 81.94 339 GLY A O 1
ATOM 2699 N N . SER A 1 340 ? 15.535 -18.448 -18.522 1.00 79.38 340 SER A N 1
ATOM 2700 C CA . SER A 1 340 ? 16.050 -17.091 -18.798 1.00 79.38 340 SER A CA 1
ATOM 2701 C C . SER A 1 340 ? 16.889 -16.961 -20.081 1.00 79.38 340 SER A C 1
ATOM 2703 O O . SER A 1 340 ? 16.885 -15.904 -20.705 1.00 79.38 340 SER A O 1
ATOM 2705 N N . GLY A 1 341 ? 17.582 -18.023 -20.512 1.00 79.25 341 GLY A N 1
ATOM 2706 C CA . GLY A 1 341 ? 18.395 -18.008 -21.734 1.00 79.25 341 GLY A CA 1
ATOM 2707 C C . GLY A 1 341 ? 17.581 -18.100 -23.028 1.00 79.25 341 GLY A C 1
ATOM 2708 O O . GLY A 1 341 ? 18.096 -17.738 -24.082 1.00 79.25 341 GLY A O 1
ATOM 2709 N N . ALA A 1 342 ? 16.333 -18.573 -22.945 1.00 85.31 342 ALA A N 1
ATOM 2710 C CA . ALA A 1 342 ? 15.422 -18.719 -24.083 1.00 85.31 342 ALA A CA 1
ATOM 2711 C C . ALA A 1 342 ? 14.700 -17.413 -24.461 1.00 85.31 342 ALA A C 1
ATOM 2713 O O . ALA A 1 342 ? 14.075 -17.354 -25.515 1.00 85.31 342 ALA A O 1
ATOM 2714 N N . ARG A 1 343 ? 14.783 -16.378 -23.611 1.00 86.62 343 ARG A N 1
ATOM 2715 C CA . ARG A 1 343 ? 14.208 -15.052 -23.877 1.00 86.62 343 ARG A CA 1
ATOM 2716 C C . ARG A 1 343 ? 14.911 -14.401 -25.061 1.00 86.62 343 ARG A C 1
ATOM 2718 O O . ARG A 1 343 ? 16.119 -14.608 -25.248 1.00 86.62 343 ARG A O 1
ATOM 2725 N N . LEU A 1 344 ? 14.186 -13.579 -25.814 1.00 89.25 344 LEU A N 1
ATOM 2726 C CA . LEU A 1 344 ? 14.835 -12.678 -26.755 1.00 89.25 344 LEU A CA 1
ATOM 2727 C C . LEU A 1 344 ? 15.614 -11.614 -25.979 1.00 89.25 344 LEU A C 1
ATOM 2729 O O . LEU A 1 344 ? 15.340 -11.334 -24.809 1.00 89.25 344 LEU A O 1
ATOM 2733 N N . LEU A 1 345 ? 16.652 -11.069 -26.606 1.00 89.69 345 LEU A N 1
ATOM 2734 C CA . LEU A 1 345 ? 17.610 -10.215 -25.920 1.00 89.69 345 LEU A CA 1
ATOM 2735 C C . LEU A 1 345 ? 16.950 -8.961 -25.340 1.00 89.69 345 LEU A C 1
ATOM 2737 O O . LEU A 1 345 ? 17.231 -8.615 -24.193 1.00 89.69 345 LEU A O 1
ATOM 2741 N N . LEU A 1 346 ? 16.061 -8.314 -26.097 1.00 89.62 346 LEU A N 1
ATOM 2742 C CA . LEU A 1 346 ? 15.402 -7.082 -25.659 1.00 89.62 346 LEU A CA 1
ATOM 2743 C C . LEU A 1 346 ? 14.194 -7.320 -24.740 1.00 89.62 346 LEU A C 1
ATOM 2745 O O . LEU A 1 346 ? 13.747 -6.382 -24.084 1.00 89.62 346 LEU A O 1
ATOM 2749 N N . ASP A 1 347 ? 13.731 -8.564 -24.597 1.00 85.94 347 ASP A N 1
ATOM 2750 C CA . ASP A 1 347 ? 12.764 -8.935 -23.551 1.00 85.94 347 ASP A CA 1
ATOM 2751 C C . ASP A 1 347 ? 13.432 -8.960 -22.163 1.00 85.94 347 ASP A C 1
ATOM 2753 O O . ASP A 1 347 ? 12.772 -8.910 -21.124 1.00 85.94 347 ASP A O 1
ATOM 2757 N N . SER A 1 348 ? 14.766 -9.051 -22.122 1.00 87.25 348 SER A N 1
ATOM 2758 C CA . SER A 1 348 ? 15.551 -9.005 -20.893 1.00 87.25 348 SER A CA 1
ATOM 2759 C C . SER A 1 348 ? 15.985 -7.579 -20.567 1.00 87.25 348 SER A C 1
ATOM 2761 O O . SER A 1 348 ? 16.541 -6.866 -21.405 1.00 87.25 348 SER A O 1
ATOM 2763 N N . THR A 1 349 ? 15.843 -7.188 -19.300 1.00 86.50 349 THR A N 1
ATOM 2764 C CA . THR A 1 349 ? 16.377 -5.916 -18.787 1.00 86.50 349 THR A CA 1
ATOM 2765 C C . THR A 1 349 ? 17.878 -5.787 -19.028 1.00 86.50 349 THR A C 1
ATOM 2767 O O . THR A 1 349 ? 18.350 -4.704 -19.361 1.00 86.50 349 THR A O 1
ATOM 2770 N N . ASP A 1 350 ? 18.621 -6.892 -18.916 1.00 88.38 350 ASP A N 1
ATOM 2771 C CA . ASP A 1 350 ? 20.067 -6.910 -19.152 1.00 88.38 350 ASP A CA 1
ATOM 2772 C C . ASP A 1 350 ? 20.400 -6.540 -20.604 1.00 88.38 350 ASP A C 1
ATOM 2774 O O . ASP A 1 350 ? 21.327 -5.771 -20.847 1.00 88.38 350 ASP A O 1
ATOM 2778 N N . GLY A 1 351 ? 19.635 -7.072 -21.564 1.00 89.19 351 GLY A N 1
ATOM 2779 C CA . GLY A 1 351 ? 19.851 -6.824 -22.987 1.00 89.19 351 GLY A CA 1
ATOM 2780 C C . GLY A 1 351 ? 19.449 -5.413 -23.402 1.00 89.19 351 GLY A C 1
ATOM 2781 O O . GLY A 1 351 ? 20.198 -4.766 -24.132 1.00 89.19 351 GLY A O 1
ATOM 2782 N N . ARG A 1 352 ? 18.331 -4.892 -22.872 1.00 90.25 352 ARG A N 1
ATOM 2783 C CA . ARG A 1 352 ? 17.933 -3.488 -23.085 1.00 90.25 352 ARG A CA 1
ATOM 2784 C C . ARG A 1 352 ? 18.979 -2.521 -22.550 1.00 90.25 352 ARG A C 1
ATOM 2786 O O . ARG A 1 352 ? 19.417 -1.645 -23.284 1.00 90.25 352 ARG A O 1
ATOM 2793 N N . ASN A 1 353 ? 19.439 -2.721 -21.315 1.00 91.12 353 ASN A N 1
ATOM 2794 C CA . ASN A 1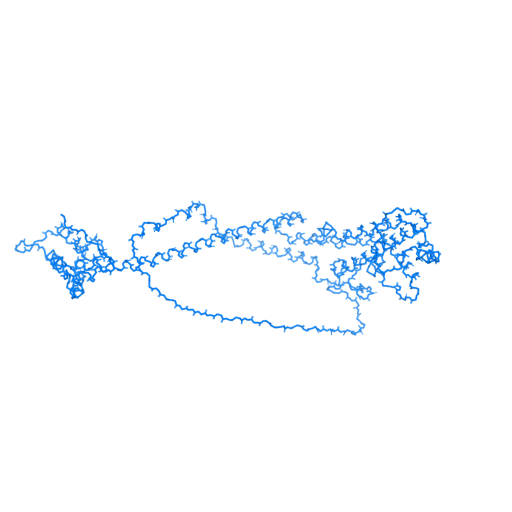 353 ? 20.471 -1.873 -20.720 1.00 91.12 353 ASN A CA 1
ATOM 2795 C C . ASN A 1 353 ? 21.789 -1.946 -21.503 1.00 91.12 353 ASN A C 1
ATOM 2797 O O . ASN A 1 353 ? 22.448 -0.930 -21.688 1.00 91.12 353 ASN A O 1
ATOM 2801 N N . ALA A 1 354 ? 22.170 -3.130 -21.992 1.00 92.25 354 ALA A N 1
ATOM 2802 C CA . ALA A 1 354 ? 23.367 -3.283 -22.812 1.00 92.25 354 ALA A CA 1
ATOM 2803 C C . ALA A 1 354 ? 23.261 -2.534 -24.152 1.00 92.25 354 ALA A C 1
ATOM 2805 O O . ALA A 1 354 ? 24.226 -1.898 -24.559 1.00 92.25 354 ALA A O 1
ATOM 2806 N N . LEU A 1 355 ? 22.097 -2.556 -24.809 1.00 93.62 355 LEU A N 1
ATOM 2807 C CA . LEU A 1 355 ? 21.864 -1.766 -26.019 1.00 93.62 355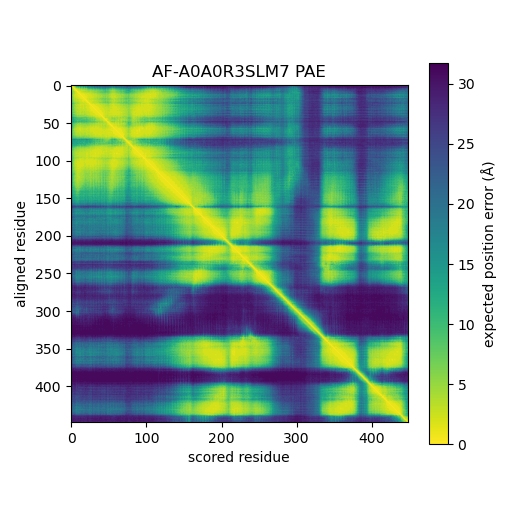 LEU A CA 1
ATOM 2808 C C . LEU A 1 355 ? 21.831 -0.257 -25.729 1.00 93.62 355 LEU A C 1
ATOM 2810 O O . LEU A 1 355 ? 22.413 0.513 -26.485 1.00 93.62 355 LEU A O 1
ATOM 2814 N N . ILE A 1 356 ? 21.191 0.169 -24.638 1.00 93.12 356 ILE A N 1
ATOM 2815 C CA . ILE A 1 356 ? 21.162 1.579 -24.218 1.00 93.12 356 ILE A CA 1
ATOM 2816 C C . ILE A 1 356 ? 22.589 2.094 -24.002 1.00 93.12 356 ILE A C 1
ATOM 2818 O O . ILE A 1 356 ? 22.945 3.123 -24.565 1.00 93.12 356 ILE A O 1
ATOM 2822 N N . ASN A 1 357 ? 23.432 1.341 -23.290 1.00 93.75 357 ASN A N 1
ATOM 2823 C CA . ASN A 1 357 ? 24.837 1.703 -23.087 1.00 93.75 357 ASN A CA 1
ATOM 2824 C C . ASN A 1 357 ? 25.600 1.848 -24.416 1.00 93.75 357 ASN A C 1
ATOM 2826 O O . ASN A 1 357 ? 26.381 2.783 -24.575 1.00 93.75 357 ASN A O 1
ATOM 2830 N N . ASP A 1 358 ? 25.365 0.952 -25.380 1.00 94.31 358 ASP A N 1
ATOM 2831 C CA . ASP A 1 358 ? 25.982 1.026 -26.711 1.00 94.31 358 ASP A CA 1
ATOM 2832 C C . ASP A 1 358 ? 25.526 2.279 -27.491 1.00 94.31 358 ASP A C 1
ATOM 2834 O O . ASP A 1 358 ? 26.316 2.907 -28.198 1.00 94.31 358 ASP A O 1
ATOM 2838 N N . LEU A 1 359 ? 24.253 2.670 -27.365 1.00 94.56 359 LEU A N 1
ATOM 2839 C CA . LEU A 1 359 ? 23.721 3.892 -27.979 1.00 94.56 359 LEU A CA 1
ATOM 2840 C C . LEU A 1 359 ? 24.266 5.157 -27.297 1.00 94.56 359 LEU A C 1
ATOM 2842 O O . LEU A 1 359 ? 24.592 6.126 -27.985 1.00 94.56 359 LEU A O 1
ATOM 2846 N N . GLU A 1 360 ? 24.424 5.149 -25.971 1.00 93.19 360 GLU A N 1
ATOM 2847 C CA . GLU A 1 360 ? 25.072 6.236 -25.223 1.00 93.19 360 GLU A CA 1
ATOM 2848 C C . GLU A 1 360 ? 26.553 6.380 -25.592 1.00 93.19 360 GLU A C 1
ATOM 2850 O O . GLU A 1 360 ? 27.049 7.502 -25.736 1.00 93.19 360 GLU A O 1
ATOM 2855 N N . GLU A 1 361 ? 27.256 5.260 -25.792 1.00 93.69 361 GLU A N 1
ATOM 2856 C CA . GLU A 1 361 ? 28.638 5.237 -26.276 1.00 93.69 361 GLU A CA 1
ATOM 2857 C C . GLU A 1 361 ? 28.742 5.925 -27.646 1.00 93.69 361 GLU A C 1
ATOM 2859 O O . GLU A 1 361 ? 29.556 6.840 -27.813 1.00 93.69 361 GLU A O 1
ATOM 2864 N N . LEU A 1 362 ? 27.877 5.559 -28.603 1.00 93.56 362 LEU A N 1
ATOM 2865 C CA . LEU A 1 362 ? 27.822 6.207 -29.919 1.00 93.56 362 LEU A CA 1
ATOM 2866 C C . LEU A 1 362 ? 27.460 7.692 -29.830 1.00 93.56 362 LEU A C 1
ATOM 2868 O O . LEU A 1 362 ? 28.087 8.510 -30.503 1.00 93.56 362 LEU A O 1
ATOM 2872 N N . SER A 1 363 ? 26.479 8.054 -29.004 1.00 93.00 363 SER A N 1
ATOM 2873 C CA . SER A 1 363 ? 26.068 9.448 -28.810 1.00 93.00 363 SER A CA 1
ATOM 2874 C C . SER A 1 363 ? 27.225 10.293 -28.271 1.00 93.00 363 SER A C 1
ATOM 2876 O O . SER A 1 363 ? 27.594 11.313 -28.858 1.00 93.00 363 SER A O 1
ATOM 2878 N N . THR A 1 364 ? 27.891 9.813 -27.218 1.00 93.19 364 THR A N 1
ATOM 2879 C CA . THR A 1 364 ? 29.048 10.487 -26.612 1.00 93.19 364 THR A CA 1
ATOM 2880 C C . THR A 1 364 ? 30.194 10.629 -27.609 1.00 93.19 364 THR A C 1
ATOM 2882 O O . THR A 1 364 ? 30.833 11.682 -27.690 1.00 93.19 364 THR A O 1
ATOM 2885 N N . PHE A 1 365 ? 30.446 9.588 -28.405 1.00 93.56 365 PHE A N 1
ATOM 2886 C CA . PHE A 1 365 ? 31.429 9.629 -29.477 1.00 93.56 365 PHE A CA 1
ATOM 2887 C C . PHE A 1 365 ? 31.107 10.714 -30.517 1.00 93.56 365 PHE A C 1
ATOM 2889 O O . PHE A 1 365 ? 31.976 11.528 -30.834 1.00 93.56 365 PHE A O 1
ATOM 2896 N N . LEU A 1 366 ? 29.871 10.767 -31.021 1.00 93.50 366 LEU A N 1
ATOM 2897 C CA . LEU A 1 366 ? 29.462 11.749 -32.028 1.00 93.50 366 LEU A CA 1
ATOM 2898 C C . LEU A 1 366 ? 29.519 13.181 -31.489 1.00 93.50 366 LEU A C 1
ATOM 2900 O O . LEU A 1 366 ? 30.008 14.064 -32.193 1.00 93.50 366 LEU A O 1
ATOM 2904 N N . ILE A 1 367 ? 29.113 13.409 -30.234 1.00 93.31 367 ILE A N 1
ATOM 2905 C CA . ILE A 1 367 ? 29.261 14.708 -29.558 1.00 93.31 367 ILE A CA 1
ATOM 2906 C C . ILE A 1 367 ? 30.733 15.126 -29.546 1.00 93.31 367 ILE A C 1
ATOM 2908 O O . ILE A 1 367 ? 31.068 16.232 -29.971 1.00 93.31 367 ILE A O 1
ATOM 2912 N N . ARG A 1 368 ? 31.633 14.222 -29.142 1.00 90.94 368 ARG A N 1
ATOM 2913 C CA . ARG A 1 368 ? 33.071 14.505 -29.080 1.00 90.94 368 ARG A CA 1
ATOM 2914 C C . ARG A 1 368 ? 33.668 14.804 -30.459 1.00 90.94 368 ARG A C 1
ATOM 2916 O O . ARG A 1 368 ? 34.504 15.701 -30.581 1.00 90.94 368 ARG A O 1
ATOM 2923 N N . VAL A 1 369 ? 33.265 14.067 -31.496 1.00 89.69 369 VAL A N 1
ATOM 2924 C CA . VAL A 1 369 ? 33.701 14.313 -32.882 1.00 89.69 369 VAL A CA 1
ATOM 2925 C C . VAL A 1 369 ? 33.197 15.667 -33.371 1.00 89.69 369 VAL A C 1
ATOM 2927 O O . VAL A 1 369 ? 33.974 16.436 -33.933 1.00 89.69 369 VAL A O 1
ATOM 2930 N N . ARG A 1 370 ? 31.929 15.989 -33.110 1.00 90.62 370 ARG A N 1
ATOM 2931 C CA . ARG A 1 370 ? 31.323 17.274 -33.463 1.00 90.62 370 ARG A CA 1
ATOM 2932 C C . ARG A 1 370 ? 32.054 18.447 -32.812 1.00 90.62 370 ARG A C 1
ATOM 2934 O O . ARG A 1 370 ? 32.382 19.410 -33.497 1.00 90.62 370 ARG A O 1
ATOM 2941 N N . GLU A 1 371 ? 32.328 18.359 -31.511 1.00 88.00 371 GLU A N 1
ATOM 2942 C CA . GLU A 1 371 ? 33.089 19.373 -30.770 1.00 88.00 371 GLU A CA 1
ATOM 2943 C C . GLU A 1 371 ? 34.471 19.590 -31.386 1.00 88.00 371 GLU A C 1
ATOM 2945 O O . GLU A 1 371 ? 34.836 20.727 -31.667 1.00 88.00 371 GLU A O 1
ATOM 2950 N N . ASN A 1 372 ? 35.204 18.510 -31.685 1.00 86.19 372 ASN A N 1
ATOM 2951 C CA . ASN A 1 372 ? 36.505 18.610 -32.347 1.00 86.19 372 ASN A CA 1
ATOM 2952 C C . ASN A 1 372 ? 36.408 19.288 -33.724 1.00 86.19 372 ASN A C 1
ATOM 2954 O O . ASN A 1 372 ? 37.235 20.138 -34.046 1.00 86.19 372 ASN A O 1
ATOM 2958 N N . LEU A 1 373 ? 35.409 18.938 -34.542 1.00 84.50 373 LEU A N 1
ATOM 2959 C CA . LEU A 1 373 ? 35.225 19.574 -35.850 1.00 84.50 373 LEU A CA 1
ATOM 2960 C C . LEU A 1 373 ? 35.004 21.084 -35.706 1.00 84.50 373 LEU A C 1
ATOM 2962 O O . LEU A 1 373 ? 35.630 21.850 -36.430 1.00 84.50 373 LEU A O 1
ATOM 2966 N N . VAL A 1 374 ? 34.186 21.522 -34.746 1.00 84.94 374 VAL A N 1
ATOM 2967 C CA . VAL A 1 374 ? 33.911 22.949 -34.510 1.00 84.94 374 VAL A CA 1
ATOM 2968 C C . VAL A 1 374 ? 35.127 23.681 -33.929 1.00 84.94 374 VAL A C 1
ATOM 2970 O O . VAL A 1 374 ? 35.487 24.751 -34.421 1.00 84.94 374 VAL A O 1
ATOM 2973 N N . GLU A 1 375 ? 35.776 23.117 -32.907 1.00 82.00 375 GLU A N 1
ATOM 2974 C CA . GLU A 1 375 ? 36.932 23.726 -32.233 1.00 82.00 375 GLU A CA 1
ATOM 2975 C C . GLU A 1 375 ? 38.115 23.927 -33.185 1.00 82.00 375 GLU A C 1
ATOM 2977 O O . GLU A 1 375 ? 38.761 24.977 -33.158 1.00 82.00 375 GLU A O 1
ATOM 2982 N N . PHE A 1 376 ? 38.384 22.948 -34.053 1.00 73.44 376 PHE A N 1
ATOM 2983 C CA . PHE A 1 376 ? 39.532 22.994 -34.954 1.00 73.44 376 PHE A CA 1
ATOM 2984 C C . PHE A 1 376 ? 39.224 23.636 -36.317 1.00 73.44 376 PHE A C 1
ATOM 2986 O O . PHE A 1 376 ? 40.137 24.212 -36.901 1.00 73.44 376 PHE A O 1
ATOM 2993 N N . GLN A 1 377 ? 37.965 23.677 -36.782 1.00 69.19 377 GLN A N 1
ATOM 2994 C CA . GLN A 1 377 ? 37.574 24.541 -37.913 1.00 69.19 377 GLN A CA 1
ATOM 2995 C C . GLN A 1 377 ? 37.643 26.031 -37.552 1.00 69.19 377 GLN A C 1
ATOM 2997 O O . GLN A 1 377 ? 38.043 26.852 -38.375 1.00 69.19 377 GLN A O 1
ATOM 3002 N N . ALA A 1 378 ? 37.286 26.403 -36.318 1.00 57.41 378 ALA A N 1
ATOM 3003 C CA . ALA A 1 378 ? 37.402 27.784 -35.848 1.00 57.41 378 ALA A CA 1
ATOM 3004 C C . ALA A 1 378 ? 38.866 28.253 -35.725 1.00 57.41 378 ALA A C 1
ATOM 3006 O O . ALA A 1 378 ? 39.134 29.446 -35.833 1.00 57.41 378 ALA A O 1
ATOM 3007 N N . ALA A 1 379 ? 39.814 27.328 -35.535 1.00 55.31 379 ALA A N 1
ATOM 3008 C CA . ALA A 1 379 ? 41.246 27.623 -35.477 1.00 55.31 379 ALA A CA 1
ATOM 3009 C C . ALA A 1 379 ? 41.889 27.855 -36.864 1.00 55.31 379 ALA A C 1
ATOM 3011 O O . ALA A 1 379 ? 42.911 28.539 -36.948 1.00 55.31 379 ALA A O 1
ATOM 3012 N N . ASP A 1 380 ? 41.289 27.338 -37.947 1.00 53.16 380 ASP A N 1
ATOM 3013 C CA . ASP A 1 380 ? 41.738 27.571 -39.332 1.00 53.16 380 ASP A CA 1
ATOM 3014 C C . ASP A 1 380 ? 41.429 29.007 -39.806 1.00 53.16 380 ASP A C 1
ATOM 3016 O O . ASP A 1 380 ? 42.184 29.604 -40.581 1.00 53.16 380 ASP A O 1
ATOM 3020 N N . PHE A 1 381 ? 40.354 29.610 -39.289 1.00 47.91 381 PHE A N 1
ATOM 3021 C CA . PHE A 1 381 ? 39.996 31.006 -39.529 1.00 47.91 381 PHE A CA 1
ATOM 3022 C C . PHE A 1 381 ? 40.455 31.872 -38.353 1.00 47.91 381 PHE A C 1
ATOM 3024 O O . PHE A 1 381 ? 39.698 32.119 -37.420 1.00 47.91 381 PHE A O 1
ATOM 3031 N N . ASN A 1 382 ? 41.685 32.390 -38.411 1.00 48.38 382 ASN A N 1
ATOM 3032 C CA . ASN A 1 382 ? 42.128 33.469 -37.520 1.00 48.38 382 ASN A CA 1
ATOM 3033 C C . ASN A 1 382 ? 41.249 34.724 -37.721 1.00 48.38 382 ASN A C 1
ATOM 3035 O O . ASN A 1 382 ? 41.593 35.628 -38.484 1.00 48.38 382 ASN A O 1
ATOM 3039 N N . LEU A 1 383 ? 40.105 34.782 -37.042 1.00 40.66 383 LEU A N 1
ATOM 3040 C CA . LEU A 1 383 ? 39.339 36.000 -36.810 1.00 40.66 383 LEU A CA 1
ATOM 3041 C C . LEU A 1 383 ? 39.906 36.686 -35.557 1.00 40.66 383 LEU A C 1
ATOM 3043 O O . LEU A 1 383 ? 40.108 36.021 -34.539 1.00 40.66 383 LEU A O 1
ATOM 3047 N N . PRO A 1 384 ? 40.198 37.998 -35.609 1.00 39.56 384 PRO A N 1
ATOM 3048 C CA . PRO A 1 384 ? 40.748 38.714 -34.468 1.00 39.56 384 PRO A CA 1
ATOM 3049 C C . PRO A 1 384 ? 39.743 38.726 -33.311 1.00 39.56 384 PRO A C 1
ATOM 3051 O O . PRO A 1 384 ? 38.546 38.909 -33.514 1.00 39.56 384 PRO A O 1
ATOM 3054 N N . GLU A 1 385 ? 40.280 38.526 -32.107 1.00 47.16 385 GLU A N 1
ATOM 3055 C CA . GLU A 1 385 ? 39.602 38.438 -30.814 1.00 47.16 385 GLU A CA 1
ATOM 3056 C C . GLU A 1 385 ? 38.301 39.258 -30.693 1.00 47.16 385 GLU A C 1
ATOM 3058 O O . GLU A 1 385 ? 38.336 40.466 -30.460 1.00 47.16 385 GLU A O 1
ATOM 3063 N N . GLU A 1 386 ? 37.150 38.581 -30.654 1.00 37.72 386 GLU A N 1
ATOM 3064 C CA . GLU A 1 386 ? 36.000 39.074 -29.894 1.00 37.72 386 GLU A CA 1
ATOM 3065 C C . GLU A 1 386 ? 35.533 38.042 -28.863 1.00 37.72 386 GLU A C 1
ATOM 3067 O O . GLU A 1 386 ? 34.836 37.073 -29.140 1.00 37.72 386 GLU A O 1
ATOM 3072 N N . LYS A 1 387 ? 35.985 38.298 -27.629 1.00 45.69 387 LYS A N 1
ATOM 3073 C CA . LYS A 1 387 ? 35.343 38.015 -26.337 1.00 45.69 387 LYS A CA 1
ATOM 3074 C C . LYS A 1 387 ? 34.359 36.837 -26.310 1.00 45.69 387 LYS A C 1
ATOM 3076 O O . LYS A 1 387 ? 33.163 37.023 -26.109 1.00 45.69 387 LYS A O 1
ATOM 3081 N N . THR A 1 388 ? 34.890 35.624 -26.290 1.00 32.94 388 THR A N 1
ATOM 3082 C CA . THR A 1 388 ? 34.250 34.529 -25.554 1.00 32.94 388 THR A CA 1
ATOM 3083 C C . THR A 1 388 ? 35.163 34.102 -24.411 1.00 32.94 388 THR A C 1
ATOM 3085 O O . THR A 1 388 ? 36.391 34.077 -24.494 1.00 32.94 388 THR A O 1
ATOM 3088 N N . THR A 1 389 ? 34.547 33.938 -23.252 1.00 36.19 389 THR A N 1
ATOM 3089 C CA . THR A 1 389 ? 35.172 33.748 -21.949 1.00 36.19 389 THR A CA 1
ATOM 3090 C C . THR A 1 389 ? 36.062 32.507 -21.934 1.00 36.19 389 THR A C 1
ATOM 3092 O O . THR A 1 389 ? 35.589 31.376 -21.886 1.00 36.19 389 THR A O 1
ATOM 3095 N N . LYS A 1 390 ? 37.381 32.735 -21.923 1.00 41.94 390 LYS A N 1
ATOM 3096 C CA . LYS A 1 390 ? 38.424 31.716 -21.745 1.00 41.94 390 LYS A CA 1
ATOM 3097 C C . LYS A 1 390 ? 38.178 30.934 -20.449 1.00 41.94 390 LYS A C 1
ATOM 3099 O O . LYS A 1 390 ? 38.552 31.387 -19.365 1.00 41.94 390 LYS A O 1
ATOM 3104 N N . LYS A 1 391 ? 37.582 29.744 -20.544 1.00 36.88 391 LYS A N 1
ATOM 3105 C CA . LYS A 1 391 ? 37.538 28.788 -19.434 1.00 36.88 391 LYS A CA 1
ATOM 3106 C C . LYS A 1 391 ? 38.879 28.052 -19.406 1.00 36.88 391 LYS A C 1
ATOM 3108 O O . LYS A 1 391 ? 39.096 27.089 -20.129 1.00 36.88 391 LYS A O 1
ATOM 3113 N N . LYS A 1 392 ? 39.812 28.551 -18.588 1.00 43.53 392 LYS A N 1
ATOM 3114 C CA . LYS A 1 392 ? 41.026 27.814 -18.212 1.00 43.53 392 LYS A CA 1
ATOM 3115 C C . LYS A 1 392 ? 40.612 26.561 -17.439 1.00 43.53 392 LYS A C 1
ATOM 3117 O O . LYS A 1 392 ? 40.226 26.659 -16.278 1.00 43.53 392 LYS A O 1
ATOM 3122 N N . VAL A 1 393 ? 40.750 25.402 -18.064 1.00 36.34 393 VAL A N 1
ATOM 3123 C CA . VAL A 1 393 ? 40.942 24.121 -17.375 1.00 36.34 393 VAL A CA 1
ATOM 3124 C C . VAL A 1 393 ? 42.313 23.621 -17.824 1.00 36.34 393 VAL A C 1
ATOM 3126 O O . VAL A 1 393 ? 42.669 23.795 -18.984 1.00 36.34 393 VAL A O 1
ATOM 3129 N N . GLY A 1 394 ? 43.138 23.147 -16.888 1.00 43.50 394 GLY A N 1
ATOM 3130 C CA . GLY A 1 394 ? 44.580 22.941 -17.063 1.00 43.50 394 GLY A CA 1
ATOM 3131 C C . GLY A 1 394 ? 44.971 21.928 -18.145 1.00 43.50 394 GLY A C 1
ATOM 3132 O O . GLY A 1 394 ? 45.288 20.787 -17.834 1.00 43.50 394 GLY A O 1
ATOM 3133 N N . GLY A 1 395 ? 45.021 22.391 -19.391 1.00 51.09 395 GLY A N 1
ATOM 3134 C CA . GLY A 1 395 ? 45.539 21.707 -20.571 1.00 51.09 395 GLY A CA 1
ATOM 3135 C C . GLY A 1 395 ? 46.090 22.726 -21.576 1.00 51.09 395 GLY A C 1
ATOM 3136 O O . GLY A 1 395 ? 45.828 23.925 -21.462 1.00 51.09 395 GLY A O 1
ATOM 3137 N N . LEU A 1 396 ? 46.909 22.247 -22.514 1.00 54.03 396 LEU A N 1
ATOM 3138 C CA . LEU A 1 396 ? 47.489 23.008 -23.632 1.00 54.03 396 LEU A CA 1
ATOM 3139 C C . LEU A 1 396 ? 46.404 23.845 -24.359 1.00 54.03 396 LEU A C 1
ATOM 3141 O O . LEU A 1 396 ? 45.265 23.406 -24.484 1.00 54.03 396 LEU A O 1
ATOM 3145 N N . ASN A 1 397 ? 46.731 25.057 -24.823 1.00 66.06 397 ASN A N 1
ATOM 3146 C CA . ASN A 1 397 ? 45.788 25.924 -25.547 1.00 66.06 397 ASN A CA 1
ATOM 3147 C C . ASN A 1 397 ? 45.404 25.311 -26.907 1.00 66.06 397 ASN A C 1
ATOM 3149 O O . ASN A 1 397 ? 46.284 24.862 -27.638 1.00 66.06 397 ASN A O 1
ATOM 3153 N N . ALA A 1 398 ? 44.113 25.348 -27.262 1.00 63.50 398 ALA A N 1
ATOM 3154 C CA . ALA A 1 398 ? 43.579 24.789 -28.512 1.00 63.50 398 ALA A CA 1
ATOM 3155 C C . ALA A 1 398 ? 44.332 25.286 -29.763 1.00 63.50 398 ALA A C 1
ATOM 3157 O O . ALA A 1 398 ? 44.662 24.493 -30.638 1.00 63.50 398 ALA A O 1
ATOM 3158 N N . GLU A 1 399 ? 44.724 26.564 -29.781 1.00 65.44 399 GLU A N 1
ATOM 3159 C CA . GLU A 1 399 ? 45.538 27.182 -30.841 1.00 65.44 399 GLU A CA 1
ATOM 3160 C C . GLU A 1 399 ? 46.915 26.515 -31.038 1.00 65.44 399 GLU A C 1
ATOM 3162 O O . GLU A 1 399 ? 47.411 26.458 -32.159 1.00 65.44 399 GLU A O 1
ATOM 3167 N N . SER A 1 400 ? 47.537 25.971 -29.983 1.00 72.94 400 SER A N 1
ATOM 3168 C CA . SER A 1 400 ? 48.823 25.258 -30.104 1.00 72.94 400 SER A CA 1
ATOM 3169 C C . SER A 1 400 ? 48.665 23.796 -30.518 1.00 72.94 400 SER A C 1
ATOM 3171 O O . SER A 1 400 ? 49.623 23.196 -31.001 1.00 72.94 400 SER A O 1
ATOM 3173 N N . ILE A 1 401 ? 47.489 23.200 -30.301 1.00 78.25 401 ILE A N 1
ATOM 3174 C CA . ILE A 1 401 ? 47.205 21.797 -30.642 1.00 78.25 401 ILE A CA 1
ATOM 3175 C C . ILE A 1 401 ? 46.594 21.691 -32.044 1.00 78.25 401 ILE A C 1
ATOM 3177 O O . ILE A 1 401 ? 46.760 20.664 -32.695 1.00 78.25 401 ILE A O 1
ATOM 3181 N N . ALA A 1 402 ? 45.951 22.752 -32.544 1.00 75.88 402 ALA A N 1
ATOM 3182 C CA . ALA A 1 402 ? 45.307 22.782 -33.855 1.00 75.88 402 ALA A CA 1
ATOM 3183 C C . ALA A 1 402 ? 46.202 22.297 -35.015 1.00 75.88 402 ALA A C 1
ATOM 3185 O O . ALA A 1 402 ? 45.730 21.465 -35.787 1.00 75.88 402 ALA A O 1
ATOM 3186 N N . PRO A 1 403 ? 47.499 22.667 -35.116 1.00 79.88 403 PRO A N 1
ATOM 3187 C CA . PRO A 1 403 ? 48.372 22.142 -36.171 1.00 79.88 403 PRO A CA 1
ATOM 3188 C C . PRO A 1 403 ? 48.612 20.630 -36.064 1.00 79.88 403 PRO A C 1
ATOM 3190 O O . PRO A 1 403 ? 48.700 19.938 -37.075 1.00 79.88 403 PRO A O 1
ATOM 3193 N N . ILE A 1 404 ? 48.702 20.107 -34.836 1.00 80.44 404 ILE A N 1
ATOM 3194 C CA . ILE A 1 404 ? 48.884 18.674 -34.572 1.00 80.44 404 ILE A CA 1
ATOM 3195 C C . ILE A 1 404 ? 47.598 17.924 -34.925 1.00 80.44 404 ILE A C 1
ATOM 3197 O O . ILE A 1 404 ? 47.651 16.906 -35.606 1.00 80.44 404 ILE A O 1
ATOM 3201 N N . TYR A 1 405 ? 46.443 18.448 -34.509 1.00 82.12 405 TYR A N 1
ATOM 3202 C CA . TYR A 1 405 ? 45.141 17.882 -34.852 1.00 82.12 405 TYR A CA 1
ATOM 3203 C C . TYR A 1 405 ? 44.909 17.873 -36.367 1.00 82.12 405 TYR A C 1
ATOM 3205 O O . TYR A 1 405 ? 44.507 16.851 -36.915 1.00 82.12 405 TYR A O 1
ATOM 3213 N N . HIS A 1 406 ? 45.221 18.973 -37.056 1.00 80.44 406 HIS A N 1
ATOM 3214 C CA . HIS A 1 406 ? 45.094 19.072 -38.508 1.00 80.44 406 HIS A CA 1
ATOM 3215 C C . HIS A 1 406 ? 45.991 18.052 -39.219 1.00 80.44 406 HIS A C 1
ATOM 3217 O O . HIS A 1 406 ? 45.531 17.368 -40.127 1.00 80.44 406 HIS A O 1
ATOM 3223 N N . GLN A 1 407 ? 47.238 17.876 -38.764 1.00 82.88 407 GLN A N 1
ATOM 3224 C CA . GLN A 1 407 ? 48.135 16.858 -39.314 1.00 82.88 407 GLN A CA 1
ATOM 3225 C C . GLN A 1 407 ? 47.585 15.437 -39.118 1.00 82.88 407 GLN A C 1
ATOM 3227 O O . GLN A 1 407 ? 47.578 14.654 -40.063 1.00 82.88 407 GLN A O 1
ATOM 3232 N N . ILE A 1 408 ? 47.059 15.124 -37.929 1.00 83.50 408 ILE A N 1
ATOM 3233 C CA . ILE A 1 408 ? 46.395 13.840 -37.657 1.00 83.50 408 ILE A CA 1
ATOM 3234 C C . ILE A 1 408 ? 45.189 13.665 -38.601 1.00 83.50 408 ILE A C 1
ATOM 3236 O O . ILE A 1 408 ? 45.066 12.651 -39.272 1.00 83.50 408 ILE A O 1
ATOM 3240 N N . MET A 1 409 ? 44.316 14.663 -38.748 1.00 82.50 409 MET A N 1
ATOM 3241 C CA . MET A 1 409 ? 43.147 14.554 -39.636 1.00 82.50 409 MET A CA 1
ATOM 3242 C C . MET A 1 409 ? 43.502 14.475 -41.133 1.00 82.50 409 MET A C 1
ATOM 3244 O O . MET A 1 409 ? 42.755 13.866 -41.900 1.00 82.50 409 MET A O 1
ATOM 3248 N N . LEU A 1 410 ? 44.629 15.046 -41.574 1.00 82.62 410 LEU A N 1
ATOM 3249 C CA . LEU A 1 410 ? 45.128 14.879 -42.947 1.00 82.62 410 LEU A CA 1
ATOM 3250 C C . LEU A 1 410 ? 45.549 13.431 -43.223 1.00 82.62 410 LEU A C 1
ATOM 3252 O O . LEU A 1 410 ? 45.241 12.908 -44.297 1.00 82.62 410 LEU A O 1
ATOM 3256 N N . ASP A 1 411 ? 46.177 12.792 -42.235 1.00 83.31 411 ASP A N 1
ATOM 3257 C CA . ASP A 1 411 ? 46.619 11.395 -42.281 1.00 83.31 411 ASP A CA 1
ATOM 3258 C C . ASP A 1 411 ? 45.471 10.394 -42.022 1.00 83.31 411 ASP A C 1
ATOM 3260 O O . ASP A 1 411 ? 45.669 9.180 -42.111 1.00 83.31 411 ASP A O 1
ATOM 3264 N N . ALA A 1 412 ? 44.264 10.881 -41.711 1.00 84.75 412 ALA A N 1
ATOM 3265 C CA . ALA A 1 412 ? 43.088 10.051 -41.484 1.00 84.75 412 ALA A CA 1
ATOM 3266 C C . ALA A 1 412 ? 42.500 9.476 -42.796 1.00 84.75 412 ALA A C 1
ATOM 3268 O O . ALA A 1 412 ? 42.576 10.116 -43.855 1.00 84.75 412 ALA A O 1
ATOM 3269 N N . PRO A 1 413 ? 41.865 8.286 -42.734 1.00 85.00 413 PRO A N 1
ATOM 3270 C CA . PRO A 1 413 ? 41.077 7.718 -43.825 1.00 85.00 413 PRO A CA 1
ATOM 3271 C C . PRO A 1 413 ? 40.059 8.704 -44.414 1.00 85.00 413 PRO A C 1
ATOM 3273 O O . PRO A 1 413 ? 39.530 9.579 -43.719 1.00 85.00 413 PRO A O 1
ATOM 3276 N N . GLU A 1 414 ? 39.750 8.550 -45.703 1.00 82.50 414 GLU A N 1
ATOM 3277 C CA . GLU A 1 414 ? 38.805 9.424 -46.412 1.00 82.50 414 GLU A CA 1
ATOM 3278 C C . GLU A 1 414 ? 37.407 9.372 -45.780 1.00 82.50 414 GLU A C 1
ATOM 3280 O O . GLU A 1 414 ? 36.717 10.386 -45.700 1.00 82.50 414 GLU A O 1
ATOM 3285 N N . GLU A 1 415 ? 37.033 8.222 -45.229 1.00 82.88 415 GLU A N 1
ATOM 3286 C CA . GLU A 1 415 ? 35.793 7.969 -44.501 1.00 82.88 415 GLU A CA 1
ATOM 3287 C C . GLU A 1 415 ? 35.661 8.813 -43.225 1.00 82.88 415 GLU A C 1
ATOM 3289 O O . GLU A 1 415 ? 34.540 9.066 -42.781 1.00 82.88 415 GLU A O 1
ATOM 3294 N N . ILE A 1 416 ? 36.789 9.255 -42.651 1.00 84.31 416 ILE A N 1
ATOM 3295 C CA . ILE A 1 416 ? 36.832 10.170 -41.504 1.00 84.31 416 ILE A CA 1
ATOM 3296 C C . ILE A 1 416 ? 36.907 11.617 -41.976 1.00 84.31 416 ILE A C 1
ATOM 3298 O O . ILE A 1 416 ? 36.122 12.456 -41.541 1.00 84.31 416 ILE A O 1
ATOM 3302 N N . ARG A 1 417 ? 37.836 11.908 -42.890 1.00 82.62 417 ARG A N 1
ATOM 3303 C CA . ARG A 1 417 ? 38.128 13.273 -43.346 1.00 82.62 417 ARG A CA 1
ATOM 3304 C C . ARG A 1 417 ? 36.978 13.912 -4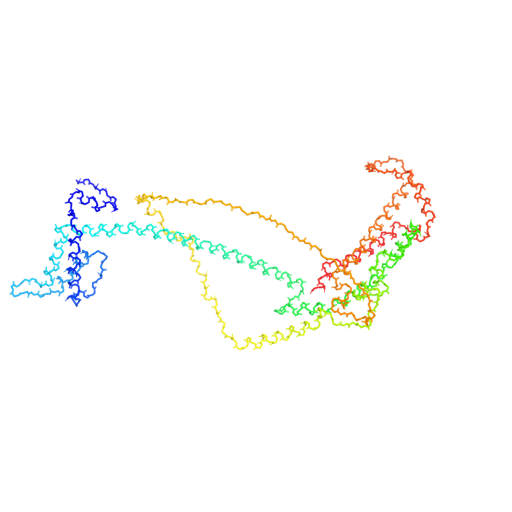4.133 1.00 82.62 417 ARG A C 1
ATOM 3306 O O . ARG A 1 417 ? 36.854 15.130 -44.140 1.00 82.62 417 ARG A O 1
ATOM 3313 N N . SER A 1 418 ? 36.152 13.111 -44.805 1.00 82.94 418 SER A N 1
ATOM 3314 C CA . SER A 1 418 ? 35.019 13.596 -45.608 1.00 82.94 418 SER A CA 1
ATOM 3315 C C . SER A 1 418 ? 33.788 13.997 -44.789 1.00 82.94 418 SER A C 1
ATOM 3317 O O . SER A 1 418 ? 32.861 14.566 -45.361 1.00 82.94 418 SER A O 1
ATOM 3319 N N . LYS A 1 419 ? 33.750 13.716 -43.478 1.00 87.38 419 LYS A N 1
ATOM 3320 C CA . LYS A 1 419 ? 32.580 14.001 -42.638 1.00 87.38 419 LYS A CA 1
ATOM 3321 C C . LYS A 1 419 ? 32.489 15.478 -42.274 1.00 87.38 419 LYS A C 1
ATOM 3323 O O . LYS A 1 419 ? 33.385 16.035 -41.644 1.00 87.38 419 LYS A O 1
ATOM 3328 N N . SER A 1 420 ? 31.373 16.094 -42.647 1.00 87.31 420 SER A N 1
ATOM 3329 C CA . SER A 1 420 ? 31.006 17.453 -42.254 1.00 87.31 420 SER A CA 1
ATOM 3330 C C . SER A 1 420 ? 30.275 17.480 -40.907 1.00 87.31 420 SER A C 1
ATOM 3332 O O . SER A 1 420 ? 29.834 16.448 -40.402 1.00 87.31 420 SER A O 1
ATOM 3334 N N . VAL A 1 421 ? 30.114 18.674 -40.325 1.00 87.56 421 VAL A N 1
ATOM 3335 C CA . VAL A 1 421 ? 29.296 18.859 -39.112 1.00 87.56 421 VAL A CA 1
ATOM 3336 C C . VAL A 1 421 ? 27.847 18.420 -39.358 1.00 87.56 421 VAL A C 1
ATOM 3338 O O . VAL A 1 421 ? 27.275 17.754 -38.500 1.00 87.56 421 VAL A O 1
ATOM 3341 N N . ASP A 1 422 ? 27.297 18.694 -40.545 1.00 89.19 422 ASP A N 1
ATOM 3342 C CA . ASP A 1 422 ? 25.936 18.293 -40.924 1.00 89.19 422 ASP A CA 1
ATOM 3343 C C . ASP A 1 422 ? 25.782 16.762 -40.989 1.00 89.19 422 ASP A C 1
ATOM 3345 O O . ASP A 1 422 ? 24.763 16.219 -40.557 1.00 89.19 422 ASP A O 1
ATOM 3349 N N . ASP A 1 423 ? 26.809 16.045 -41.465 1.00 90.12 423 ASP A N 1
ATOM 3350 C CA . ASP A 1 423 ? 26.812 14.576 -41.463 1.00 90.12 423 ASP A CA 1
ATOM 3351 C C . ASP A 1 423 ? 26.788 14.027 -40.033 1.00 90.12 423 ASP A C 1
ATOM 3353 O O . ASP A 1 423 ? 26.022 13.110 -39.735 1.00 90.12 423 ASP A O 1
ATOM 3357 N N . ILE A 1 424 ? 27.598 14.597 -39.133 1.00 91.75 424 ILE A N 1
ATOM 3358 C CA . ILE A 1 424 ? 27.641 14.187 -37.722 1.00 91.75 424 ILE A CA 1
ATOM 3359 C C . ILE A 1 424 ? 26.323 14.513 -37.013 1.00 91.75 424 ILE A C 1
ATOM 3361 O O . ILE A 1 424 ? 25.835 13.688 -36.242 1.00 91.75 424 ILE A O 1
ATOM 3365 N N . ASP A 1 425 ? 25.703 15.655 -37.315 1.00 91.75 425 ASP A N 1
ATOM 3366 C CA . ASP A 1 425 ? 24.394 16.030 -36.775 1.00 91.75 425 ASP A CA 1
ATOM 3367 C C . ASP A 1 425 ? 23.287 15.088 -37.272 1.00 91.75 425 ASP A C 1
ATOM 3369 O O . ASP A 1 425 ? 22.451 14.648 -36.480 1.00 91.75 425 ASP A O 1
ATOM 3373 N N . SER A 1 426 ? 23.329 14.666 -38.541 1.00 94.06 426 SER A N 1
ATOM 3374 C CA . SER A 1 426 ? 22.417 13.640 -39.064 1.00 94.06 426 SER A CA 1
ATOM 3375 C C . SER A 1 426 ? 22.619 12.276 -38.395 1.00 94.06 426 SER A C 1
ATOM 3377 O O . SER A 1 426 ? 21.644 11.568 -38.139 1.00 94.06 426 SER A O 1
ATOM 3379 N N . MET A 1 427 ? 23.866 11.884 -38.123 1.00 93.19 427 MET A N 1
ATOM 3380 C CA . MET A 1 427 ? 24.186 10.627 -37.436 1.00 93.19 427 MET A CA 1
ATOM 3381 C C . MET A 1 427 ? 23.748 10.672 -35.968 1.00 93.19 427 MET A C 1
ATOM 3383 O O . MET A 1 427 ? 23.184 9.701 -35.468 1.00 93.19 427 MET A O 1
ATOM 3387 N N . SER A 1 428 ? 23.945 11.812 -35.303 1.00 91.75 428 SER A N 1
ATOM 3388 C CA . SER A 1 428 ? 23.514 12.054 -33.924 1.00 91.75 428 SER A CA 1
ATOM 3389 C C . SER A 1 428 ? 21.991 11.996 -33.805 1.00 91.75 428 SER A C 1
ATOM 3391 O O . SER A 1 428 ? 21.467 11.295 -32.943 1.00 91.75 428 SER A O 1
ATOM 3393 N N . ALA A 1 429 ? 21.265 12.615 -34.742 1.00 93.88 429 ALA A N 1
ATOM 3394 C CA . ALA A 1 429 ? 19.807 12.537 -34.799 1.00 93.88 429 ALA A CA 1
ATOM 3395 C C . ALA A 1 429 ? 19.297 11.097 -34.991 1.00 93.88 429 ALA A C 1
ATOM 3397 O O . ALA A 1 429 ? 18.292 10.717 -34.393 1.00 93.88 429 ALA A O 1
ATOM 3398 N N . ALA A 1 430 ? 19.989 10.277 -35.790 1.00 93.31 430 ALA A N 1
ATOM 3399 C CA . ALA A 1 430 ? 19.629 8.873 -35.976 1.00 93.31 430 ALA A CA 1
ATOM 3400 C C . ALA A 1 430 ? 19.835 8.040 -34.698 1.00 93.31 430 ALA A C 1
ATOM 3402 O O . ALA A 1 430 ? 18.975 7.228 -34.357 1.00 93.31 430 ALA A O 1
ATOM 3403 N N . VAL A 1 431 ? 20.943 8.256 -33.976 1.00 93.44 431 VAL A N 1
ATOM 3404 C CA . VAL A 1 431 ? 21.206 7.590 -32.686 1.00 93.44 431 VAL A CA 1
ATOM 3405 C C . VAL A 1 431 ? 20.202 8.046 -31.631 1.00 93.44 431 VAL A C 1
ATOM 3407 O O . VAL A 1 431 ? 19.645 7.202 -30.935 1.00 93.44 431 VAL A O 1
ATOM 3410 N N . GLN A 1 432 ? 19.912 9.348 -31.557 1.00 92.38 432 GLN A N 1
ATOM 3411 C CA . GLN A 1 432 ? 18.925 9.886 -30.623 1.00 92.38 432 GLN A CA 1
ATOM 3412 C C . GLN A 1 432 ? 17.531 9.326 -30.904 1.00 92.38 432 GLN A C 1
ATOM 3414 O O . GLN A 1 432 ? 16.844 8.933 -29.975 1.00 92.38 432 GLN A O 1
ATOM 3419 N N . LYS A 1 433 ? 17.139 9.197 -32.177 1.00 92.25 433 LYS A N 1
ATOM 3420 C CA . LYS A 1 433 ? 15.869 8.567 -32.548 1.00 92.25 433 LYS A CA 1
ATOM 3421 C C . LYS A 1 433 ? 15.776 7.122 -32.043 1.00 92.25 433 LYS A C 1
ATOM 3423 O O . LYS A 1 433 ? 14.759 6.759 -31.467 1.00 92.25 433 LYS A O 1
ATOM 3428 N N . ALA A 1 434 ? 16.821 6.312 -32.231 1.00 90.62 434 ALA A N 1
ATOM 3429 C CA . ALA A 1 434 ? 16.838 4.937 -31.725 1.00 90.62 434 ALA A CA 1
ATOM 3430 C C . ALA A 1 434 ? 16.819 4.890 -30.186 1.00 90.62 434 ALA A C 1
ATOM 3432 O O . ALA A 1 434 ? 16.135 4.061 -29.591 1.00 90.62 434 ALA A O 1
ATOM 3433 N N . PHE A 1 435 ? 17.537 5.809 -29.536 1.00 89.88 435 PHE A N 1
ATOM 3434 C CA . PHE A 1 435 ? 17.533 5.952 -28.084 1.00 89.88 435 PHE A CA 1
ATOM 3435 C C . PHE A 1 435 ? 16.142 6.320 -27.554 1.00 89.88 435 PHE A C 1
ATOM 3437 O O . PHE A 1 435 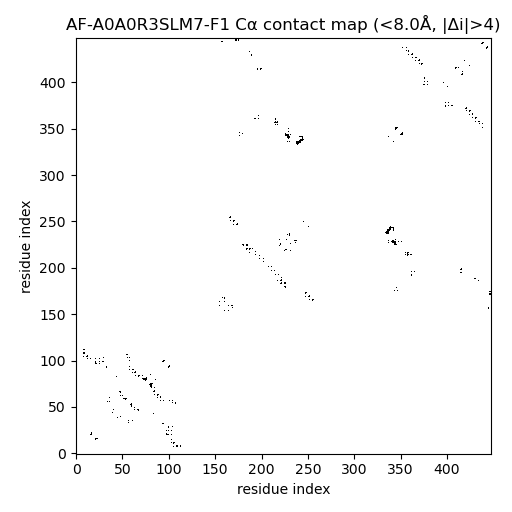? 15.655 5.702 -26.609 1.00 89.88 435 PHE A O 1
ATOM 3444 N N . ASP A 1 436 ? 15.478 7.285 -28.184 1.00 88.94 436 ASP A N 1
ATOM 3445 C CA . ASP A 1 436 ? 14.125 7.693 -27.831 1.00 88.94 436 ASP A CA 1
ATOM 3446 C C . ASP A 1 436 ? 13.152 6.536 -28.065 1.00 88.94 436 ASP A C 1
ATOM 3448 O O . ASP A 1 436 ? 12.351 6.245 -27.194 1.00 88.94 436 ASP A O 1
ATOM 3452 N N . GLU A 1 437 ? 13.248 5.807 -29.178 1.00 86.62 437 GLU A N 1
ATOM 3453 C CA . GLU A 1 437 ? 12.378 4.657 -29.452 1.00 86.62 437 GLU A CA 1
ATOM 3454 C C . GLU A 1 437 ? 12.475 3.573 -28.365 1.00 86.62 437 GLU A C 1
ATOM 3456 O O . GLU A 1 437 ? 11.440 3.138 -27.876 1.00 86.62 437 GLU A O 1
ATOM 3461 N N . ILE A 1 438 ? 13.668 3.195 -27.888 1.00 84.56 438 ILE A N 1
ATOM 3462 C CA . ILE A 1 438 ? 13.794 2.173 -26.827 1.00 84.56 438 ILE A CA 1
ATOM 3463 C C . ILE A 1 438 ? 13.470 2.680 -25.411 1.00 84.56 438 ILE A C 1
ATOM 3465 O O . ILE A 1 438 ? 13.183 1.872 -24.525 1.00 84.56 438 ILE A O 1
ATOM 3469 N N . THR A 1 439 ? 13.526 3.995 -25.176 1.00 78.56 439 THR A N 1
ATOM 3470 C CA . THR A 1 439 ? 13.300 4.609 -23.850 1.00 78.56 439 THR A CA 1
ATOM 3471 C C . THR A 1 439 ? 11.951 5.306 -23.703 1.00 78.56 439 THR A C 1
ATOM 3473 O O . THR A 1 439 ? 11.557 5.627 -22.581 1.00 78.56 439 THR A O 1
ATOM 3476 N N . ASN A 1 440 ? 11.227 5.539 -24.799 1.00 70.31 440 ASN A N 1
ATOM 3477 C CA . ASN A 1 440 ? 9.949 6.232 -24.782 1.00 70.31 440 ASN A CA 1
ATOM 3478 C C . ASN A 1 440 ? 8.950 5.432 -23.953 1.00 70.31 440 ASN A C 1
ATOM 3480 O O . ASN A 1 440 ? 8.685 4.262 -24.233 1.00 70.31 440 ASN A O 1
ATOM 3484 N N . GLU A 1 441 ? 8.353 6.099 -22.966 1.00 52.97 441 GLU A N 1
ATOM 3485 C CA . GLU A 1 441 ? 7.278 5.536 -22.160 1.00 52.97 441 GLU A CA 1
ATOM 3486 C C . GLU A 1 441 ? 6.160 4.986 -23.049 1.00 52.97 441 GLU A C 1
ATOM 3488 O O . GLU A 1 441 ? 5.644 3.936 -22.724 1.00 52.97 441 GLU A O 1
ATOM 3493 N N . TYR A 1 442 ? 5.840 5.593 -24.202 1.00 47.00 442 TYR A N 1
ATOM 3494 C CA . TYR A 1 442 ? 4.831 5.065 -25.135 1.00 47.00 442 TYR A CA 1
ATOM 3495 C C . TYR A 1 442 ? 5.244 3.790 -25.869 1.00 47.00 442 TYR A C 1
ATOM 3497 O O . TYR A 1 442 ? 4.390 2.945 -26.112 1.00 47.00 442 TYR A O 1
ATOM 3505 N N . PHE A 1 443 ? 6.531 3.632 -26.193 1.00 48.03 443 PHE A N 1
ATOM 3506 C CA . PHE A 1 443 ? 7.032 2.357 -26.694 1.00 48.03 443 PHE A CA 1
ATOM 3507 C C . PHE A 1 443 ? 6.885 1.354 -25.549 1.00 48.03 443 PHE A C 1
ATOM 3509 O O . PHE A 1 443 ? 6.173 0.371 -25.702 1.00 48.03 443 PHE A O 1
ATOM 3516 N N . ILE A 1 444 ? 7.407 1.670 -24.350 1.00 43.59 444 ILE A N 1
ATOM 3517 C CA . ILE A 1 444 ? 7.328 0.842 -23.127 1.00 43.59 444 ILE A CA 1
ATOM 3518 C C . ILE A 1 444 ? 5.877 0.524 -22.691 1.00 43.59 444 ILE A C 1
ATOM 3520 O O . ILE A 1 444 ? 5.635 -0.490 -22.044 1.00 43.59 444 ILE A O 1
ATOM 3524 N N . LEU A 1 445 ? 4.906 1.343 -23.094 1.00 40.00 445 LEU A N 1
ATOM 3525 C CA . LEU A 1 445 ? 3.470 1.174 -22.860 1.00 40.00 445 LEU A CA 1
ATOM 3526 C C . LEU A 1 445 ? 2.775 0.248 -23.852 1.00 40.00 445 LEU A C 1
ATOM 3528 O O . LEU A 1 445 ? 1.702 -0.261 -23.549 1.00 40.00 445 LEU A O 1
ATOM 3532 N N . GLU A 1 446 ? 3.393 -0.007 -25.001 1.00 38.22 446 GLU A N 1
ATOM 3533 C CA . GLU A 1 446 ? 3.126 -1.219 -25.768 1.00 38.22 446 GLU A CA 1
ATOM 3534 C C . GLU A 1 446 ? 3.901 -2.430 -25.187 1.00 38.22 446 GLU A C 1
ATOM 3536 O O . GLU A 1 446 ? 3.530 -3.555 -25.506 1.00 38.22 446 GLU A O 1
ATOM 3541 N N . PHE A 1 447 ? 4.912 -2.229 -24.306 1.00 44.69 447 PHE A N 1
ATOM 3542 C CA . PHE A 1 447 ? 5.778 -3.260 -23.666 1.00 44.69 447 PHE A CA 1
ATOM 3543 C C . PHE A 1 447 ? 5.337 -3.872 -22.334 1.00 44.69 447 PHE A C 1
ATOM 3545 O O . PHE A 1 447 ? 6.032 -4.762 -21.832 1.00 44.69 447 PHE A O 1
ATOM 3552 N N . ILE A 1 448 ? 4.210 -3.480 -21.755 1.00 37.78 448 ILE A N 1
ATOM 3553 C CA . ILE A 1 448 ? 3.640 -4.117 -20.555 1.00 37.78 448 ILE A CA 1
ATOM 3554 C C . ILE A 1 448 ? 2.132 -4.197 -20.751 1.00 37.78 448 ILE A C 1
ATOM 3556 O O . ILE A 1 448 ? 1.550 -5.222 -20.331 1.00 37.78 448 ILE A O 1
#

Sequence (448 aa):
MPASISVPSQKLIPWLLERRVISKDYIKSLEYISKKINEFSESSADKIEGIEIKPVQYFYAQDILKHLEKTDTTKDFFGRASTSIRTLRDIVSRYESEHINLAEVSERLNDLCYQLPKCKSAIADRQKLINDLQKKIAEFTANQHSKDAELTRFCNQFDIKDDHARLQLLEKASTLPFTLSEYVDGLKALAPVLNFYLVYTSYLNPESKLDHHACPTLRLLITSGHVTVYEWRTGHSPSSVGESDDHIPKMIEMERKEIEAQEAKTVEDSQEIDFTDLDLEGETDLAEIDFGTDLLSEINIVDVSNGLSANDEEEKDDSSKKKGKVQSVVGKSTSVATGSGARLLLDSTDGRNALINDLEELSTFLIRVRENLVEFQAADFNLPEEKTTKKKVGGLNAESIAPIYHQIMLDAPEEIRSKSVDDIDSMSAAVQKAFDEITNEYFILEFI

Radius of gyration: 49.1 Å; Cα contacts (8 Å, |Δi|>4): 290; chains: 1; bounding box: 109×69×116 Å

Nearest PDB structures (foldseek):
  8ohd-assembly1_B  TM=6.080E-01  e=1.223E-07  Homo sapiens
  8qfc-assembly1_C  TM=6.261E-01  e=3.262E-07  Homo sapiens

Mean predicted aligned error: 17.19 Å

Organism: Hymenolepis diminuta (NCBI:txid6216)